Protein AF-A0A0M3IZ18-F1 (afdb_monomer)

Nearest PDB structures (foldseek):
  6jho-assembly1_B  TM=1.917E-01  e=8.237E+00  Helicobacter pylori 26695

Foldseek 3Di:
DPPPDPDDDPVRVLVVLQVVLLVLLQVVLVCLVLLVDPVVCVVVDFLVRVQQNLLSLLCQVCVVDDADPPRGSCCVLLVDDDDPCVQCVDLSNVQSSLSLLLNLLVLLLVVVDDDDQFDAPDPDCPVDPGPRNVVVVVSVVSSVVSNVCNVSSLVVLVVVLVDPVCFKRWADHSCQSCVVVVVVVVVVVDDPDDDDDPDPSDRDGGRPVPHTDIQGPLLVLLQSLVSVLSNCVSVVVVVSNVVSLVSNQVSVVVHDDLQQHPPDSNNVNSHDDLVVSVVVCVVVVHDRHPPRDPPPPPLVCCLVVPPDQDPVSLVSLLVDLDQPPPPLVPCLVVDDLVSSLSNLLSNVLNCQLVPHDDDPVNLCSQLVDLVSLLSSVVSLVVQLPDPPRDPSSNVSSLVVLVVNLVVDVSNVVSVVVVCVVVVDDSHPDPPPPPPPPPPPPDPDVVVVVCCLVPPDLVVVLLPDLDPVSNVVSCVVCAPVDDDDPQLQADCLQCVPPLVVCPPPSCNRVLSNLRSVLVVQLVVLPDDLVSSLVSLVVSLVVCPPNSPDPSNVLSSVLVSLLSLLSSLLVCVVVCDPCVPVNVVSLVVSVVVLLVLQVCLLVDDPSSLVSVLVSVLSSLLSCLQVLVLVSLCVTDPNNDDLSSLVSPLVSLCVVDDPVSVVVSVPPVVCLAPPLQPDDPPDDDDDDPCVVPSVPSHSDHPVSVVSSVVSRDDPVVVPVPD

Solvent-accessible surface area (backbone atoms only — not comparable to full-atom values): 42159 Å² total; per-residue (Å²): 134,80,84,74,72,76,78,74,53,73,68,56,52,48,51,52,50,34,54,50,42,52,54,50,29,54,52,51,20,54,42,29,68,58,39,68,39,67,68,68,43,57,79,76,43,55,69,57,59,49,50,53,50,50,34,50,53,42,41,70,54,40,68,90,52,86,70,53,100,85,52,59,49,60,66,67,67,61,56,91,65,99,56,63,71,77,70,46,68,42,55,60,36,40,40,47,47,50,54,52,29,54,49,34,40,51,53,39,54,57,64,70,51,86,75,84,78,77,70,77,89,53,100,50,59,92,85,41,91,44,69,66,52,52,52,50,50,51,37,51,52,51,51,56,60,44,41,74,43,31,64,58,27,49,57,50,52,58,52,56,72,69,41,81,86,63,55,64,45,45,40,73,35,32,60,20,36,40,54,66,62,50,53,58,57,58,55,76,73,49,78,96,82,80,73,84,79,78,65,92,81,64,65,73,65,70,43,84,86,47,77,54,49,67,35,50,53,55,44,54,48,42,51,50,38,50,53,52,23,54,41,28,46,75,70,69,37,51,70,62,18,50,56,33,47,54,51,38,53,69,48,54,86,67,41,60,92,54,64,45,32,86,86,44,58,62,14,47,53,50,51,64,65,57,65,58,58,43,49,53,21,58,76,70,77,44,83,62,51,92,90,54,78,77,85,54,60,69,67,50,46,55,68,77,65,53,92,69,91,49,76,64,54,52,50,53,54,69,73,48,88,76,82,66,87,84,43,70,84,75,49,43,84,79,43,54,76,68,56,35,49,53,48,50,48,54,48,50,50,53,42,29,47,74,72,52,80,84,50,75,68,59,46,51,63,44,64,64,44,70,68,48,34,47,53,43,53,52,53,48,50,52,51,56,70,36,87,84,53,49,70,70,30,38,51,42,42,44,53,49,55,46,54,44,34,73,75,31,71,68,45,33,53,49,48,52,51,49,29,66,75,68,74,45,85,75,59,95,60,84,71,74,71,79,71,68,70,77,72,75,72,75,76,51,73,64,56,54,50,48,46,57,72,71,47,59,61,69,58,31,48,70,72,55,82,50,66,84,57,39,54,59,39,48,63,73,52,45,95,76,68,72,80,58,85,85,48,50,45,42,67,73,51,36,69,61,50,50,68,77,38,62,90,45,95,54,39,64,59,51,46,45,52,40,4,50,56,34,47,51,56,68,68,57,79,63,57,72,61,59,53,51,54,51,47,53,52,51,36,58,74,47,48,77,61,36,69,35,66,71,52,48,50,34,55,54,50,51,52,51,47,44,53,42,56,40,48,62,68,43,59,89,64,66,57,99,53,59,66,63,55,50,52,53,48,54,55,50,46,55,53,51,52,50,52,52,58,50,51,70,77,51,56,70,76,59,44,55,53,54,56,75,41,37,62,53,54,44,32,49,39,60,55,70,66,42,35,73,57,53,65,69,51,49,85,78,70,76,46,52,57,52,57,51,45,33,53,53,25,45,54,72,71,63,46,71,69,53,37,52,54,36,58,68,53,54,47,43,50,51,59,48,65,38,65,58,73,91,85,72,87,77,87,88,72,98,48,85,69,65,72,61,74,78,50,66,49,53,55,70,58,52,52,54,52,56,72,57,48,76,51,67,76,74,76,58,82,77,126

InterPro domains:
  IPR038751 INTS8 [PTHR13350] (19-291)
  IPR057980 Integrator complex subunit 8, TPR repeats [PF25756] (453-714)
  IPR060086 Integrator complex subunit 8, N-terminal TPR repeats [PF26725] (18-283)

Sequence (719 aa):
MLNESPPPDEGDLVYRRCKSAKLWMCALASFASIDWNLEHLKESCNALQLKALFNRLIHFCFPERNLGINDDAGVVVFDRFQEIASRLNKPERLFAAWFYAMWILKMDVDGQFPEVVAKPSVSNPAATYDARLQSAEQIRNCVIEHRQKSKDAVDLLEQLLALDSIREFNVPQMDAFLGDIFKEFEEETQDLASVSAIDPNVIPKPNFETPLVVLNKVDWRILTNHTLLCYHFAYNNLSKAENLLVQIVADWPRRSEGFGTQNSMADRMTYINPQEIGGYCIAFEMTPPEGIQLTAANREQEIFMASEYDDEWIKKLGESDCTMLAFDSLFAPKMSPKLSLDFLIETKREEMAYGSLIMPEERRVICANETSVRKFIEILLRRMSNIRTRESERMQLGVFIQLFAFLDPLFAMELAKIEKATGRALTFLSAESVQFPPVDPLPDQSVFKDILSGGPAYWRLLLSYDVNEIKPLFAQLGAKFKLPYWYQPSKMIGEVLLPAIAGQQCYEYIAMLLGKLEALAKIGFVDATQWTEFGNDCVKELGAIGRNQDVQMRFTYDAVRVKLDKWIRNFPSAPSEAGAFLNATKNLQNIVQGLVQTSATMPSSSLETVISMLLQIVAFLINTAEWDFILKSSPKLKSPFLDIAKVLAAYMTGDPVMRKKVADEAWWKIMHVTFEDPSGKRRNDGSSVRDRTNLLISRPQFLQLLRVIKVSLIFIVKN

Radius of gyration: 42.18 Å; Cα contacts (8 Å, |Δi|>4): 606; chains: 1; bounding box: 107×70×113 Å

Secondary structure (DSSP, 8-state):
----PPPPPHHHHHHHHHHHHHHHHHHHHHHHHTTT-HHHHHHH--HHHHHHHHHHHHHHH-TTS---TT--HHHHHT---S-HHHHS-SHHHHHHHHHHHHHHHHHHHHTTSPP-PPPPSSS-TTTS--HHHHHHHHHHHHHHHHHTTHHHHHHHHHHHHH-TT--EEEEE-THHHHHHHHHHHHHTTS-TTS-----TT------TTSPEEEEEHHHHHHHHHHHHHHHHHHTT-HHHHHHHHHHHHHHGGGSPTTTTSSSSHHHHHT---HHHHHHHHHHTTPPPPTT----SHHHHHHHHT-SS--HHHHHHHHHS----TT-HHHHGGGS-HHHHHHHHHHHHHHHHHTTPPPPHHHHHHHTTSHHHHHHHHHHHHHHHH-TTS-HHHHHHHHHHHHHHHHH-HHHHHHHHHHHHHH-----SS------PPPP-----HHHHHHHHHHS-HHHHHHH---HHHHHHHHHHHGGG----TT-PPPHHHHHHHHHHTTTSTTHHHHHHHHHHHHHHHHH--S-HHHHHHHHHHHHHHTTTGGG-HHHHHHHHHHHHHHHHHHHHHHGGG--S-HHHHHHHHHHHHHHHHHHHHHGGG--HHHHHHHHHTHHHHHHHHHHTT-HHHHHT--TT---HHHHHHHHHHHHHT--HHHHHHIIIIIHHHHHHHHH----SS---SS-TTTGGGG-SS-HHHHHHHHHH---HHHHT---

Mean predicted aligned error: 21.43 Å

pLDDT: mean 74.77, std 14.23, range [26.47, 95.25]

Structure (mmCIF, N/CA/C/O backbone):
data_AF-A0A0M3IZ18-F1
#
_entry.id   AF-A0A0M3IZ18-F1
#
loop_
_atom_site.group_PDB
_atom_site.id
_atom_site.type_symbol
_atom_site.label_atom_id
_atom_site.label_alt_id
_atom_site.label_comp_id
_atom_site.label_asym_id
_atom_site.label_entity_id
_atom_site.label_seq_id
_atom_site.pdbx_PDB_ins_code
_atom_site.Cartn_x
_atom_site.Cartn_y
_atom_site.Cartn_z
_atom_site.occupancy
_atom_site.B_iso_or_equiv
_atom_site.auth_seq_id
_atom_site.auth_comp_id
_atom_site.auth_asym_id
_atom_site.auth_atom_id
_atom_site.pdbx_PDB_model_num
ATOM 1 N N . MET A 1 1 ? 51.169 32.882 -8.022 1.00 36.66 1 MET A N 1
ATOM 2 C CA . MET A 1 1 ? 51.933 31.869 -8.774 1.00 36.66 1 MET A CA 1
ATOM 3 C C . MET A 1 1 ? 51.210 30.555 -8.575 1.00 36.66 1 MET A C 1
ATOM 5 O O . MET A 1 1 ? 51.313 29.968 -7.508 1.00 36.66 1 MET A O 1
ATOM 9 N N . LEU A 1 2 ? 50.336 30.209 -9.519 1.00 34.47 2 LEU A N 1
ATOM 10 C CA . LEU A 1 2 ? 49.668 28.911 -9.539 1.00 34.47 2 LEU A CA 1
ATOM 11 C C . LEU A 1 2 ? 50.732 27.888 -9.936 1.00 34.47 2 LEU A C 1
ATOM 13 O O . LEU A 1 2 ? 51.390 28.075 -10.955 1.00 34.47 2 LEU A O 1
ATOM 17 N N . ASN A 1 3 ? 50.939 26.876 -9.096 1.00 35.28 3 ASN A N 1
ATOM 18 C CA . ASN A 1 3 ? 51.772 25.726 -9.424 1.00 35.28 3 ASN A CA 1
ATOM 19 C C . ASN A 1 3 ? 51.133 25.007 -10.615 1.00 35.28 3 ASN A C 1
ATOM 21 O O . ASN A 1 3 ? 50.232 24.186 -10.441 1.00 35.28 3 ASN A O 1
ATOM 25 N N . GLU A 1 4 ? 51.588 25.332 -11.821 1.00 41.34 4 GLU A N 1
ATOM 26 C CA . GLU A 1 4 ? 51.457 24.432 -12.956 1.00 41.34 4 GLU A CA 1
ATOM 27 C C . GLU A 1 4 ? 52.222 23.164 -12.585 1.00 41.34 4 GLU A C 1
ATOM 29 O O . GLU A 1 4 ? 53.430 23.179 -12.349 1.00 41.34 4 GLU A O 1
ATOM 34 N N . SER A 1 5 ? 51.479 22.069 -12.428 1.00 40.91 5 SER A N 1
ATOM 35 C CA . SER A 1 5 ? 52.089 20.747 -12.333 1.00 40.91 5 SER A CA 1
ATOM 36 C C . SER A 1 5 ? 52.934 20.546 -13.593 1.00 40.91 5 SER A C 1
ATOM 38 O O . SER A 1 5 ? 52.456 20.911 -14.672 1.00 40.91 5 SER A O 1
ATOM 40 N N . PRO A 1 6 ? 54.165 20.012 -13.493 1.00 48.16 6 PRO A N 1
ATOM 41 C CA . PRO A 1 6 ? 54.972 19.762 -14.678 1.00 48.16 6 PRO A CA 1
ATOM 42 C C . PRO A 1 6 ? 54.162 18.890 -15.650 1.00 48.16 6 PRO A C 1
ATOM 44 O O . PRO A 1 6 ? 53.423 18.009 -15.188 1.00 48.16 6 PRO A O 1
ATOM 47 N N . PRO A 1 7 ? 54.230 19.149 -16.970 1.00 51.44 7 PRO A N 1
ATOM 48 C CA . PRO A 1 7 ? 53.547 18.307 -17.938 1.00 51.44 7 PRO A CA 1
ATOM 49 C C . PRO A 1 7 ? 53.993 16.858 -17.699 1.00 51.44 7 PRO A C 1
ATOM 51 O O . PRO A 1 7 ? 55.182 16.626 -17.475 1.00 51.44 7 PRO A O 1
ATOM 54 N N . PRO A 1 8 ? 53.054 15.900 -17.648 1.00 53.03 8 PRO A N 1
ATOM 55 C CA . PRO A 1 8 ? 53.390 14.518 -17.345 1.00 53.03 8 PRO A CA 1
ATOM 56 C C . PRO A 1 8 ? 54.412 14.003 -18.362 1.00 53.03 8 PRO A C 1
ATOM 58 O O . PRO A 1 8 ? 54.249 14.246 -19.560 1.00 53.03 8 PRO A O 1
ATOM 61 N N . ASP A 1 9 ? 55.444 13.309 -17.869 1.00 62.22 9 ASP A N 1
ATOM 62 C CA . ASP A 1 9 ? 56.446 12.645 -18.704 1.00 62.22 9 ASP A CA 1
ATOM 63 C C . ASP A 1 9 ? 55.741 11.811 -19.783 1.00 62.22 9 ASP A C 1
ATOM 65 O O . ASP A 1 9 ? 54.711 11.174 -19.535 1.00 62.22 9 ASP A O 1
ATOM 69 N N . GLU A 1 10 ? 56.276 11.815 -21.002 1.00 60.09 10 GLU A N 1
ATOM 70 C CA . GLU A 1 10 ? 55.630 11.178 -22.155 1.00 60.09 10 GLU A CA 1
ATOM 71 C C . GLU A 1 10 ? 55.385 9.675 -21.909 1.00 60.09 10 GLU A C 1
ATOM 73 O O . GLU A 1 10 ? 54.326 9.148 -22.254 1.00 60.09 10 GLU A O 1
ATOM 78 N N . GLY A 1 11 ? 56.293 9.013 -21.178 1.00 59.84 11 GLY A N 1
ATOM 79 C CA . GLY A 1 11 ? 56.129 7.629 -20.715 1.00 59.84 11 GLY A CA 1
ATOM 80 C C . GLY A 1 11 ? 55.003 7.436 -19.688 1.00 59.84 11 GLY A C 1
ATOM 81 O O . GLY A 1 11 ? 54.274 6.447 -19.747 1.00 59.84 11 GLY A O 1
ATOM 82 N N . ASP A 1 12 ? 54.780 8.409 -18.803 1.00 65.75 12 ASP A N 1
ATOM 83 C CA . ASP A 1 12 ? 53.698 8.402 -17.809 1.00 65.75 12 ASP A CA 1
ATOM 84 C C . ASP A 1 12 ? 52.321 8.552 -18.478 1.00 65.75 12 ASP A C 1
ATOM 86 O O . ASP A 1 12 ? 51.332 7.923 -18.079 1.00 65.75 12 ASP A O 1
ATOM 90 N N . LEU A 1 13 ? 52.248 9.367 -19.535 1.00 67.31 13 LEU A N 1
ATOM 91 C CA . LEU A 1 13 ? 51.057 9.506 -20.373 1.00 67.31 13 LEU A CA 1
ATOM 92 C C . LEU A 1 13 ? 50.743 8.218 -21.137 1.00 67.31 13 LEU A C 1
ATOM 94 O O . LEU A 1 13 ? 49.580 7.802 -21.163 1.00 67.31 13 LEU A O 1
ATOM 98 N N . VAL A 1 14 ? 51.751 7.587 -21.743 1.00 67.50 14 VAL A N 1
ATOM 99 C CA . VAL A 1 14 ? 51.588 6.317 -22.467 1.00 67.50 14 VAL A CA 1
ATOM 100 C C . VAL A 1 14 ? 51.139 5.214 -21.509 1.00 67.50 14 VAL A C 1
ATOM 102 O O . VAL A 1 14 ? 50.131 4.557 -21.774 1.00 67.50 14 VAL A O 1
ATOM 105 N N . TYR A 1 15 ? 51.762 5.099 -20.334 1.00 69.75 15 TYR A N 1
ATOM 106 C CA . TYR A 1 15 ? 51.366 4.135 -19.305 1.00 69.75 15 TYR A CA 1
ATOM 107 C C . TYR A 1 15 ? 49.909 4.318 -18.849 1.00 69.75 15 TYR A C 1
ATOM 109 O O . TYR A 1 15 ? 49.134 3.357 -18.795 1.00 69.75 15 TYR A O 1
ATOM 117 N N . ARG A 1 16 ? 49.480 5.560 -18.575 1.00 69.19 16 ARG A N 1
ATOM 118 C CA . ARG A 1 16 ? 48.083 5.854 -18.199 1.00 69.19 16 ARG A CA 1
ATOM 119 C C . ARG A 1 16 ? 47.099 5.517 -19.319 1.00 69.19 16 ARG A C 1
ATOM 121 O O . ARG A 1 16 ? 46.017 5.001 -19.032 1.00 69.19 16 ARG A O 1
ATOM 128 N N . ARG A 1 17 ? 47.461 5.773 -20.581 1.00 70.62 17 ARG A N 1
ATOM 129 C CA . ARG A 1 17 ? 46.641 5.427 -21.755 1.00 70.62 17 ARG A CA 1
ATOM 130 C C . ARG A 1 17 ? 46.518 3.916 -21.930 1.00 70.62 17 ARG A C 1
ATOM 132 O O . ARG A 1 17 ? 45.397 3.439 -22.102 1.00 70.62 17 ARG A O 1
ATOM 139 N N . CYS A 1 18 ? 47.613 3.168 -21.801 1.00 71.44 18 CYS A N 1
ATOM 140 C CA . CYS A 1 18 ? 47.601 1.705 -21.848 1.00 71.44 18 CYS A CA 1
ATOM 141 C C . CYS A 1 18 ? 46.751 1.117 -20.715 1.00 71.44 18 CYS A C 1
ATOM 143 O O . CYS A 1 18 ? 45.852 0.318 -20.971 1.00 71.44 18 CYS A O 1
ATOM 145 N N . LYS A 1 19 ? 46.939 1.578 -19.471 1.00 76.38 19 LYS A N 1
ATOM 146 C CA . LYS A 1 19 ? 46.135 1.131 -18.323 1.00 76.38 19 LYS A CA 1
ATOM 147 C C . LYS A 1 19 ? 44.645 1.436 -18.501 1.00 76.38 19 LYS A C 1
ATOM 149 O O . LYS A 1 19 ? 43.804 0.585 -18.224 1.00 76.38 19 LYS A O 1
ATOM 154 N N . SER A 1 20 ? 44.308 2.634 -18.980 1.00 78.38 20 SER A N 1
ATOM 155 C CA . SER A 1 20 ? 42.920 3.005 -19.270 1.00 78.38 20 SER A CA 1
ATOM 156 C C . SER A 1 20 ? 42.319 2.134 -20.375 1.00 78.38 20 SER A C 1
ATOM 158 O O . SER A 1 20 ? 41.190 1.671 -20.227 1.00 78.38 20 SER A O 1
ATOM 160 N N . ALA A 1 21 ? 43.063 1.862 -21.451 1.00 75.31 21 ALA A N 1
ATOM 161 C CA . ALA A 1 21 ? 42.613 0.983 -22.526 1.00 75.31 21 ALA A CA 1
ATOM 162 C C . ALA A 1 21 ? 42.334 -0.443 -22.022 1.00 75.31 21 ALA A C 1
ATOM 164 O O . ALA A 1 21 ? 41.269 -0.972 -22.325 1.00 75.31 21 ALA A O 1
ATOM 165 N N . LYS A 1 22 ? 43.210 -1.010 -21.177 1.00 79.94 22 LYS A N 1
ATOM 166 C CA . LYS A 1 22 ? 43.004 -2.325 -20.536 1.00 79.94 22 LYS A CA 1
ATOM 167 C C . LYS A 1 22 ? 41.720 -2.369 -19.706 1.00 79.94 22 LYS A C 1
ATOM 169 O O . LYS A 1 22 ? 40.911 -3.270 -19.884 1.00 79.94 22 LYS A O 1
ATOM 174 N N . LEU A 1 23 ? 41.475 -1.358 -18.867 1.00 82.50 23 LEU A N 1
ATOM 175 C CA . LEU A 1 23 ? 40.243 -1.277 -18.069 1.00 82.50 23 LEU A CA 1
ATOM 176 C C . LEU A 1 23 ? 38.982 -1.198 -18.939 1.00 82.50 23 LEU A C 1
ATOM 178 O O . LEU A 1 23 ? 37.984 -1.851 -18.640 1.00 82.50 23 LEU A O 1
ATOM 182 N N . TRP A 1 24 ? 39.030 -0.429 -20.028 1.00 84.94 24 TRP A N 1
ATOM 183 C CA . TRP A 1 24 ? 37.914 -0.334 -20.967 1.00 84.94 24 TRP A CA 1
ATOM 184 C C . TRP A 1 24 ? 37.661 -1.637 -21.725 1.00 84.94 24 TRP A C 1
ATOM 186 O O . TRP A 1 24 ? 36.504 -1.998 -21.921 1.00 84.94 24 TRP A O 1
ATOM 196 N N . MET A 1 25 ? 38.710 -2.361 -22.116 1.00 83.81 25 MET A N 1
ATOM 197 C CA . MET A 1 25 ? 38.564 -3.690 -22.710 1.00 83.81 25 MET A CA 1
ATOM 198 C C . MET A 1 25 ? 37.968 -4.686 -21.713 1.00 83.81 25 MET A C 1
ATOM 200 O O . MET A 1 25 ? 37.053 -5.406 -22.087 1.00 83.81 25 MET A O 1
ATOM 204 N N . CYS A 1 26 ? 38.379 -4.674 -20.439 1.00 84.31 26 CYS A N 1
ATOM 205 C CA . CYS A 1 26 ? 37.748 -5.505 -19.406 1.00 84.31 26 CYS A CA 1
ATOM 206 C C . CYS A 1 26 ? 36.261 -5.162 -19.209 1.00 84.31 26 CYS A C 1
ATOM 208 O O . CYS A 1 26 ? 35.438 -6.060 -19.029 1.00 84.31 26 CYS A O 1
ATOM 210 N N . ALA A 1 27 ? 35.896 -3.877 -19.263 1.00 85.69 27 ALA A N 1
ATOM 211 C CA . ALA A 1 27 ? 34.501 -3.447 -19.171 1.00 85.69 27 ALA A CA 1
ATOM 212 C C . ALA A 1 27 ? 33.670 -3.927 -20.376 1.00 85.69 27 ALA A C 1
ATOM 214 O O . ALA A 1 27 ? 32.571 -4.446 -20.196 1.00 85.69 27 ALA A O 1
ATOM 215 N N . LEU A 1 28 ? 34.208 -3.814 -21.596 1.00 87.56 28 LEU A N 1
ATOM 216 C CA . LEU A 1 28 ? 33.559 -4.315 -22.814 1.00 87.56 28 LEU A CA 1
ATOM 217 C C . LEU A 1 28 ? 33.493 -5.847 -22.851 1.00 87.56 28 LEU A C 1
ATOM 219 O O . LEU A 1 28 ? 32.473 -6.391 -23.254 1.00 87.56 28 LEU A O 1
ATOM 223 N N . ALA A 1 29 ? 34.521 -6.541 -22.362 1.00 87.06 29 ALA A N 1
ATOM 224 C CA . ALA A 1 29 ? 34.523 -7.991 -22.192 1.00 87.06 29 ALA A CA 1
ATOM 225 C C . ALA A 1 29 ? 33.433 -8.442 -21.209 1.00 87.06 29 ALA A C 1
ATOM 227 O O . ALA A 1 29 ? 32.691 -9.378 -21.489 1.00 87.06 29 ALA A O 1
ATOM 228 N N . SER A 1 30 ? 33.289 -7.728 -20.087 1.00 86.19 30 SER A N 1
ATOM 229 C CA . SER A 1 30 ? 32.225 -7.982 -19.109 1.00 86.19 30 SER A CA 1
ATOM 230 C C . SER A 1 30 ? 30.847 -7.775 -19.736 1.00 86.19 30 SER A C 1
ATOM 232 O O . SER A 1 30 ? 29.940 -8.573 -19.517 1.00 86.19 30 SER A O 1
ATOM 234 N N . PHE A 1 31 ? 30.691 -6.752 -20.577 1.00 86.12 31 PHE A N 1
ATOM 235 C CA . PHE A 1 31 ? 29.442 -6.532 -21.297 1.00 86.12 31 PHE A CA 1
ATOM 236 C C . PHE A 1 31 ? 29.164 -7.617 -22.352 1.00 86.12 31 PHE A C 1
ATOM 238 O O . PHE A 1 31 ? 28.049 -8.125 -22.449 1.00 86.12 31 PHE A O 1
ATOM 245 N N . ALA A 1 32 ? 30.184 -8.047 -23.091 1.00 86.62 32 ALA A N 1
ATOM 246 C CA . ALA A 1 32 ? 30.062 -9.165 -24.017 1.00 86.62 32 ALA A CA 1
ATOM 247 C C . ALA A 1 32 ? 29.717 -10.482 -23.290 1.00 86.62 32 ALA A C 1
ATOM 249 O O . ALA A 1 32 ? 28.988 -11.301 -23.840 1.00 86.62 32 ALA A O 1
ATOM 250 N N . SER A 1 33 ? 30.178 -10.670 -22.044 1.00 83.56 33 SER A N 1
ATOM 251 C CA . SER A 1 33 ? 29.871 -11.855 -21.222 1.00 83.56 33 SER A CA 1
ATOM 252 C C . SER A 1 33 ? 28.413 -11.937 -20.753 1.00 83.56 33 SER A C 1
ATOM 254 O O . SER A 1 33 ? 27.937 -13.025 -20.442 1.00 83.56 33 SER A O 1
ATOM 256 N N . ILE A 1 34 ? 27.699 -10.805 -20.741 1.00 83.88 34 ILE A N 1
ATOM 257 C CA . ILE A 1 34 ? 26.243 -10.735 -20.520 1.00 83.88 34 ILE A CA 1
ATOM 258 C C . ILE A 1 34 ? 25.471 -10.600 -21.845 1.00 83.88 34 ILE A C 1
ATOM 260 O O . ILE A 1 34 ? 24.362 -10.065 -21.886 1.00 83.88 34 ILE A O 1
ATOM 264 N N . ASP A 1 35 ? 26.085 -11.052 -22.942 1.00 84.88 35 ASP A N 1
ATOM 265 C CA . ASP A 1 35 ? 25.476 -11.198 -24.266 1.00 84.88 35 ASP A CA 1
ATOM 266 C C . ASP A 1 35 ? 24.944 -9.896 -24.885 1.00 84.88 35 ASP A C 1
ATOM 268 O O . ASP A 1 35 ? 23.978 -9.912 -25.646 1.00 84.88 35 ASP A O 1
ATOM 272 N N . TRP A 1 36 ? 25.551 -8.751 -24.554 1.00 85.50 36 TRP A N 1
ATOM 273 C CA . TRP A 1 36 ? 25.113 -7.433 -25.034 1.00 85.50 36 TRP A CA 1
ATOM 274 C C . TRP A 1 36 ? 23.653 -7.084 -24.681 1.00 85.50 36 TRP A C 1
ATOM 276 O O . TRP A 1 36 ? 23.017 -6.265 -25.348 1.00 85.50 36 TRP A O 1
ATOM 286 N N . ASN A 1 37 ? 23.102 -7.675 -23.616 1.00 82.81 37 ASN A N 1
ATOM 287 C CA . ASN A 1 37 ? 21.722 -7.432 -23.207 1.00 82.81 37 ASN A CA 1
ATOM 288 C C . ASN A 1 37 ? 21.546 -6.016 -22.615 1.00 82.81 37 ASN A C 1
ATOM 290 O O . ASN A 1 37 ? 21.996 -5.719 -21.505 1.00 82.81 37 ASN A O 1
ATOM 294 N N . LEU A 1 38 ? 20.854 -5.141 -23.354 1.00 81.88 38 LEU A N 1
ATOM 295 C CA . LEU A 1 38 ? 20.611 -3.750 -22.949 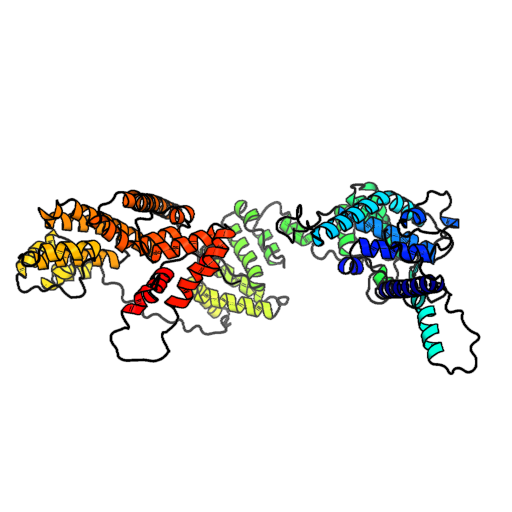1.00 81.88 38 LEU A CA 1
ATOM 296 C C . LEU A 1 38 ? 19.710 -3.611 -21.710 1.00 81.88 38 LEU A C 1
ATOM 298 O O . LEU A 1 38 ? 19.867 -2.633 -20.983 1.00 81.88 38 LEU A O 1
ATOM 302 N N . GLU A 1 39 ? 18.794 -4.553 -21.450 1.00 77.88 39 GLU A N 1
ATOM 303 C CA . GLU A 1 39 ? 17.937 -4.499 -20.250 1.00 77.88 39 GLU A CA 1
ATOM 304 C C . GLU A 1 39 ? 18.741 -4.775 -18.982 1.00 77.88 39 GLU A C 1
ATOM 306 O O . GLU A 1 39 ? 18.689 -4.000 -18.031 1.00 77.88 39 GLU A O 1
ATOM 311 N N . HIS A 1 40 ? 19.568 -5.823 -18.997 1.00 76.38 40 HIS A N 1
ATOM 312 C CA . HIS A 1 40 ? 20.423 -6.162 -17.852 1.00 76.38 40 HIS A CA 1
ATOM 313 C C . HIS A 1 40 ? 21.405 -5.031 -17.521 1.00 76.38 40 HIS A C 1
ATOM 315 O O . HIS A 1 40 ? 21.691 -4.746 -16.355 1.00 76.38 40 HIS A O 1
ATOM 321 N N . LEU A 1 41 ? 21.907 -4.340 -18.548 1.00 74.25 41 LEU A N 1
ATOM 322 C CA . LEU A 1 41 ? 22.760 -3.177 -18.348 1.00 74.25 41 LEU A CA 1
ATOM 323 C C . LEU A 1 41 ? 22.029 -1.982 -17.745 1.00 74.25 41 LEU A C 1
ATOM 325 O O . LEU A 1 41 ? 22.626 -1.271 -16.942 1.00 74.25 41 LEU A O 1
ATOM 329 N N . LYS A 1 42 ? 20.767 -1.751 -18.105 1.00 73.75 42 LYS A N 1
ATOM 330 C CA . LYS A 1 42 ? 19.966 -0.653 -17.552 1.00 73.75 42 LYS A CA 1
ATOM 331 C C . LYS A 1 42 ? 19.727 -0.822 -16.049 1.00 73.75 42 LYS A C 1
ATOM 333 O O . LYS A 1 42 ? 19.689 0.170 -15.327 1.00 73.75 42 LYS A O 1
ATOM 338 N N . GLU A 1 43 ? 19.621 -2.059 -15.568 1.00 78.00 43 GLU A N 1
ATOM 339 C CA . GLU A 1 43 ? 19.512 -2.353 -14.132 1.00 78.00 43 GLU A CA 1
ATOM 340 C C . GLU A 1 43 ? 20.815 -2.066 -13.368 1.00 78.00 43 GLU A C 1
ATOM 342 O O . GLU A 1 43 ? 20.782 -1.689 -12.196 1.00 78.00 43 GLU A O 1
ATOM 347 N N . SER A 1 44 ? 21.965 -2.215 -14.033 1.00 76.69 44 SER A N 1
ATOM 348 C CA . SER A 1 44 ? 23.287 -2.179 -13.390 1.00 76.69 44 SER A CA 1
ATOM 349 C C . SER A 1 44 ? 24.078 -0.884 -13.626 1.00 76.69 44 SER A C 1
ATOM 351 O O . SER A 1 44 ? 24.995 -0.578 -12.864 1.00 76.69 44 SER A O 1
ATOM 353 N N . CYS A 1 45 ? 23.768 -0.125 -14.680 1.00 81.44 45 CYS A N 1
ATOM 354 C CA . CYS A 1 45 ? 24.507 1.060 -15.124 1.00 81.44 45 CYS A CA 1
ATOM 355 C C . CYS A 1 45 ? 23.568 2.242 -15.398 1.00 81.44 45 CYS A C 1
ATOM 357 O O . CYS A 1 45 ? 22.497 2.092 -15.980 1.00 81.44 45 CYS A O 1
ATOM 359 N N . ASN A 1 46 ? 24.005 3.454 -15.045 1.00 85.44 46 ASN A N 1
ATOM 360 C CA . ASN A 1 46 ? 23.281 4.678 -15.392 1.00 85.44 46 ASN A CA 1
ATOM 361 C C . ASN A 1 46 ? 23.599 5.158 -16.825 1.00 85.44 46 ASN A C 1
ATOM 363 O O . ASN A 1 46 ? 24.582 4.744 -17.443 1.00 85.44 46 ASN A O 1
ATOM 367 N N . ALA A 1 47 ? 22.794 6.089 -17.347 1.00 83.50 47 ALA A N 1
ATOM 368 C CA . ALA A 1 47 ? 22.933 6.594 -18.718 1.00 83.50 47 ALA A CA 1
ATOM 369 C C . ALA A 1 47 ? 24.314 7.211 -19.025 1.00 83.50 47 ALA A C 1
ATOM 371 O O . ALA A 1 47 ? 24.785 7.121 -20.156 1.00 83.50 47 ALA A O 1
ATOM 372 N N . LEU A 1 48 ? 24.994 7.810 -18.037 1.00 84.44 48 LEU A N 1
ATOM 373 C CA . LEU A 1 48 ? 26.340 8.374 -18.219 1.00 84.44 48 LEU A CA 1
ATOM 374 C C . LEU A 1 48 ? 27.392 7.275 -18.409 1.00 84.44 48 LEU A C 1
ATOM 376 O O . LEU A 1 48 ? 28.265 7.394 -19.267 1.00 84.44 48 LEU A O 1
ATOM 380 N N . GLN A 1 49 ? 27.298 6.198 -17.627 1.00 86.00 49 GLN A N 1
ATOM 381 C CA . GLN A 1 49 ? 28.184 5.038 -17.744 1.00 86.00 49 GLN A CA 1
ATOM 382 C C . GLN A 1 49 ? 27.983 4.330 -19.086 1.00 86.00 49 GLN A C 1
ATOM 384 O O . GLN A 1 49 ? 28.964 4.003 -19.754 1.00 86.00 49 GLN A O 1
ATOM 389 N N . LEU A 1 50 ? 26.727 4.172 -19.516 1.00 86.12 50 LEU A N 1
ATOM 390 C CA . LEU A 1 50 ? 26.397 3.613 -20.827 1.00 86.12 50 LEU A CA 1
ATOM 391 C C . LEU A 1 50 ? 26.928 4.493 -21.961 1.00 86.12 50 LEU A C 1
ATOM 393 O O . LEU A 1 50 ? 27.618 3.977 -22.838 1.00 86.12 50 LEU A O 1
ATOM 397 N N . LYS A 1 51 ? 26.719 5.819 -21.904 1.00 86.50 51 LYS A N 1
ATOM 398 C CA . LYS A 1 51 ? 27.299 6.772 -22.870 1.00 86.50 51 LYS A CA 1
ATOM 399 C C . LYS A 1 51 ? 28.811 6.582 -22.989 1.00 86.50 51 LYS A C 1
ATOM 401 O O . LYS A 1 51 ? 29.334 6.461 -24.094 1.00 86.50 51 LYS A O 1
ATOM 406 N N . ALA A 1 52 ? 29.519 6.537 -21.860 1.00 85.06 52 ALA A N 1
ATOM 407 C CA . ALA A 1 52 ? 30.971 6.382 -21.850 1.00 85.06 52 ALA A CA 1
ATOM 408 C C . ALA A 1 52 ? 31.416 5.047 -22.472 1.00 85.06 52 ALA A C 1
ATOM 410 O O . ALA A 1 52 ? 32.368 5.017 -23.256 1.00 85.06 52 ALA A O 1
ATOM 411 N N . LEU A 1 53 ? 30.699 3.961 -22.173 1.00 86.81 53 LEU A N 1
ATOM 412 C CA . LEU A 1 53 ? 30.964 2.639 -22.730 1.00 86.81 53 LEU A CA 1
ATOM 413 C C . LEU A 1 53 ? 30.736 2.603 -24.252 1.00 86.81 53 LEU A C 1
ATOM 415 O O . LEU A 1 53 ? 31.605 2.127 -24.984 1.00 86.81 53 LEU A O 1
ATOM 419 N N . PHE A 1 54 ? 29.632 3.173 -24.743 1.00 87.50 54 PHE A N 1
ATOM 420 C CA . PHE A 1 54 ? 29.346 3.280 -26.178 1.00 87.50 54 PHE A CA 1
ATOM 421 C C . PHE A 1 54 ? 30.362 4.149 -26.913 1.00 87.50 54 PHE A C 1
ATOM 423 O O . PHE A 1 54 ? 30.863 3.750 -27.966 1.00 87.50 54 PHE A O 1
ATOM 430 N N . ASN A 1 55 ? 30.732 5.296 -26.336 1.00 85.12 55 ASN A N 1
ATOM 431 C CA . ASN A 1 55 ? 31.774 6.152 -26.894 1.00 85.12 55 ASN A CA 1
ATOM 432 C C . ASN A 1 55 ? 33.088 5.393 -27.065 1.00 85.12 55 ASN A C 1
ATOM 434 O O . ASN A 1 55 ? 33.767 5.529 -28.087 1.00 85.12 55 ASN A O 1
ATOM 438 N N . ARG A 1 56 ? 33.433 4.550 -26.089 1.00 85.00 56 ARG A N 1
ATOM 439 C CA . ARG A 1 56 ? 34.655 3.759 -26.150 1.00 85.00 56 ARG A CA 1
ATOM 440 C C . ARG A 1 56 ? 34.576 2.615 -27.158 1.00 85.00 56 ARG A C 1
ATOM 442 O O . ARG A 1 56 ? 35.535 2.420 -27.900 1.00 85.00 56 ARG A O 1
ATOM 449 N N . LEU A 1 57 ? 33.448 1.908 -27.235 1.00 86.75 57 LEU A N 1
ATOM 450 C CA . LEU A 1 57 ? 33.222 0.867 -28.242 1.00 86.75 57 LEU A CA 1
ATOM 451 C C . LEU A 1 57 ? 33.331 1.435 -29.665 1.00 86.75 57 LEU A C 1
ATOM 453 O O . LEU A 1 57 ? 34.036 0.881 -30.508 1.00 86.75 57 LEU A O 1
ATOM 457 N N . ILE A 1 58 ? 32.690 2.579 -29.918 1.00 86.25 58 ILE A N 1
ATOM 458 C CA . ILE A 1 58 ? 32.711 3.245 -31.226 1.00 86.25 58 ILE A CA 1
ATOM 459 C C . ILE A 1 58 ? 34.122 3.729 -31.562 1.00 86.25 58 ILE A C 1
ATOM 461 O O . ILE A 1 58 ? 34.572 3.542 -32.689 1.00 86.25 58 ILE A O 1
ATOM 465 N N . HIS A 1 59 ? 34.865 4.262 -30.592 1.00 81.69 59 HIS A N 1
ATOM 466 C CA . HIS A 1 59 ? 36.265 4.628 -30.802 1.00 81.69 59 HIS A CA 1
ATOM 467 C C . HIS A 1 59 ? 37.131 3.439 -31.254 1.00 81.69 59 HIS A C 1
ATOM 469 O O . HIS A 1 59 ? 37.951 3.592 -32.157 1.00 81.69 59 HIS A O 1
ATOM 475 N N . PHE A 1 60 ? 36.933 2.248 -30.678 1.00 81.69 60 PHE A N 1
ATOM 476 C CA . PHE A 1 60 ? 37.668 1.053 -31.104 1.00 81.69 60 PHE A CA 1
ATOM 477 C C . PHE A 1 60 ? 37.279 0.572 -32.510 1.00 81.69 60 PHE A C 1
ATOM 479 O O . PHE A 1 60 ? 38.144 0.120 -33.255 1.00 81.69 60 PHE A O 1
ATOM 486 N N . CYS A 1 61 ? 36.007 0.701 -32.897 1.00 82.44 61 CYS A N 1
ATOM 487 C CA . CYS A 1 61 ? 35.524 0.264 -34.214 1.00 82.44 61 CYS A CA 1
ATOM 488 C C . CYS A 1 61 ? 35.830 1.282 -35.336 1.00 82.44 61 CYS A C 1
ATOM 490 O O . CYS A 1 61 ? 35.946 0.923 -36.513 1.00 82.44 61 CYS A O 1
ATOM 492 N N . PHE A 1 62 ? 35.997 2.561 -34.981 1.00 79.06 62 PHE A N 1
ATOM 493 C CA . PHE A 1 62 ? 36.285 3.672 -35.894 1.00 79.06 62 PHE A CA 1
ATOM 494 C C . PHE A 1 62 ? 37.585 4.410 -35.506 1.00 79.06 62 PHE A C 1
ATOM 496 O O . PHE A 1 62 ? 37.551 5.609 -35.224 1.00 79.06 62 PHE A O 1
ATOM 503 N N . PRO A 1 63 ? 38.752 3.736 -35.537 1.00 71.06 63 PRO A N 1
ATOM 504 C CA . PRO A 1 63 ? 40.017 4.304 -35.056 1.00 71.06 63 PRO A CA 1
ATOM 505 C C . PRO A 1 63 ? 40.528 5.476 -35.911 1.00 71.06 63 PRO A C 1
ATOM 507 O O . PRO A 1 63 ? 41.353 6.259 -35.459 1.00 71.06 63 PRO A O 1
ATOM 510 N N . GLU A 1 64 ? 40.043 5.604 -37.149 1.00 67.25 64 GLU A N 1
ATOM 511 C CA . GLU A 1 64 ? 40.410 6.670 -38.092 1.00 67.25 64 GLU A CA 1
ATOM 512 C C . GLU A 1 64 ? 39.831 8.042 -37.703 1.00 67.25 64 GLU A C 1
ATOM 514 O O . GLU A 1 64 ? 40.274 9.068 -38.217 1.00 67.25 64 GLU A O 1
ATOM 519 N N . ARG A 1 65 ? 38.842 8.082 -36.798 1.00 64.12 65 ARG A N 1
ATOM 520 C CA . ARG A 1 65 ? 38.250 9.326 -36.298 1.00 64.12 65 ARG A CA 1
ATOM 521 C C . ARG A 1 65 ? 38.677 9.553 -34.850 1.00 64.12 65 ARG A C 1
ATOM 523 O O . ARG A 1 65 ? 38.264 8.834 -33.941 1.00 64.12 65 ARG A O 1
ATOM 530 N N . ASN A 1 66 ? 39.498 10.580 -34.639 1.00 55.81 66 ASN A N 1
ATOM 531 C CA . ASN A 1 66 ? 39.895 11.025 -33.306 1.00 55.81 66 ASN A CA 1
ATOM 532 C C . ASN A 1 66 ? 38.682 11.619 -32.583 1.00 55.81 66 ASN A C 1
ATOM 534 O O . ASN A 1 66 ? 38.358 12.785 -32.773 1.00 55.81 66 ASN A O 1
ATOM 538 N N . LEU A 1 67 ? 38.022 10.806 -31.763 1.00 57.84 67 LEU A N 1
ATOM 539 C CA . LEU A 1 67 ? 37.063 11.279 -30.771 1.00 57.84 67 LEU A CA 1
ATOM 540 C C . LEU A 1 67 ? 37.842 11.951 -29.634 1.00 57.84 67 LEU A C 1
ATOM 542 O O . LEU A 1 67 ? 38.644 11.304 -28.955 1.00 57.84 67 LEU A O 1
ATOM 546 N N . GLY A 1 68 ? 37.629 13.248 -29.431 1.00 52.53 68 GLY A N 1
ATOM 547 C CA . GLY A 1 68 ? 38.038 13.944 -28.220 1.00 52.53 68 GLY A CA 1
ATOM 548 C C . GLY A 1 68 ? 37.359 13.360 -26.976 1.00 52.53 68 GLY A C 1
ATOM 549 O O . GLY A 1 68 ? 36.348 12.667 -27.056 1.00 52.53 68 GLY A O 1
ATOM 550 N N . ILE A 1 69 ? 37.899 13.661 -25.792 1.00 47.97 69 ILE A N 1
ATOM 551 C CA . ILE A 1 69 ? 37.393 13.151 -24.497 1.00 47.97 69 ILE A CA 1
ATOM 552 C C . ILE A 1 69 ? 35.922 13.548 -24.248 1.00 47.97 69 ILE A C 1
ATOM 554 O O . ILE A 1 69 ? 35.210 12.848 -23.532 1.00 47.97 69 ILE A O 1
ATOM 558 N N . ASN A 1 70 ? 35.469 14.640 -24.872 1.00 51.12 70 ASN A N 1
ATOM 559 C CA . ASN A 1 70 ? 34.107 15.163 -24.773 1.00 51.12 70 ASN A CA 1
ATOM 560 C C . ASN A 1 70 ? 33.275 14.940 -26.045 1.00 51.12 70 ASN A C 1
ATOM 562 O O . ASN A 1 70 ? 32.126 15.377 -26.090 1.00 51.12 70 ASN A O 1
ATOM 566 N N . ASP A 1 71 ? 33.839 14.302 -27.073 1.00 59.53 71 ASP A N 1
ATOM 567 C CA . ASP A 1 71 ? 33.135 14.115 -28.335 1.00 59.53 71 ASP A CA 1
ATOM 568 C C . ASP A 1 71 ? 32.139 12.969 -28.209 1.00 59.53 71 ASP A C 1
ATOM 570 O O . ASP A 1 71 ? 32.420 11.894 -27.669 1.00 59.53 71 ASP A O 1
ATOM 574 N N . ASP A 1 72 ? 30.939 13.222 -28.708 1.00 68.12 72 ASP A N 1
ATOM 575 C CA . ASP A 1 72 ? 29.863 12.257 -28.680 1.00 68.12 72 ASP A CA 1
ATOM 576 C C . ASP A 1 72 ? 29.979 11.295 -29.861 1.00 68.12 72 ASP A C 1
ATOM 578 O O . ASP A 1 72 ? 30.153 11.710 -31.011 1.00 68.12 72 ASP A O 1
ATOM 582 N N . ALA A 1 73 ? 29.847 9.999 -29.599 1.00 69.75 73 ALA A N 1
ATOM 583 C CA . ALA A 1 73 ? 29.945 8.995 -30.641 1.00 69.75 73 ALA A CA 1
ATOM 584 C C . ALA A 1 73 ? 28.863 9.107 -31.722 1.00 69.75 73 ALA A C 1
ATOM 586 O O . ALA A 1 73 ? 29.080 8.640 -32.841 1.00 69.75 73 ALA A O 1
ATOM 587 N N . GLY A 1 74 ? 27.758 9.804 -31.445 1.00 66.50 74 GLY A N 1
ATOM 588 C CA . GLY A 1 74 ? 26.774 10.191 -32.451 1.00 66.50 74 GLY A CA 1
ATOM 589 C C . GLY A 1 74 ? 27.365 11.016 -33.598 1.00 66.50 74 GLY A C 1
ATOM 590 O O . GLY A 1 74 ? 26.932 10.844 -34.730 1.00 66.50 74 GLY A O 1
ATOM 591 N N . VAL A 1 75 ? 28.404 11.827 -33.361 1.00 72.44 75 VAL A N 1
ATOM 592 C CA . VAL A 1 75 ? 29.103 12.581 -34.425 1.00 72.44 75 VAL A CA 1
ATOM 593 C C . VAL A 1 75 ? 29.844 11.644 -35.372 1.00 72.44 75 VAL A C 1
ATOM 595 O O . VAL A 1 75 ? 29.974 11.922 -36.558 1.00 72.44 75 VAL A O 1
ATOM 598 N N . VAL A 1 76 ? 30.328 10.509 -34.868 1.00 74.44 76 VAL A N 1
ATOM 599 C CA . VAL A 1 76 ? 30.906 9.476 -35.723 1.00 74.44 76 VAL A CA 1
ATOM 600 C C . VAL A 1 76 ? 29.776 8.728 -36.402 1.00 74.44 76 VAL A C 1
ATOM 602 O O . VAL A 1 76 ? 29.754 8.693 -37.622 1.00 74.44 76 VAL A O 1
ATOM 605 N N . VAL A 1 77 ? 28.825 8.153 -35.663 1.00 75.19 77 VAL A N 1
ATOM 606 C CA . VAL A 1 77 ? 27.790 7.248 -36.195 1.00 75.19 77 VAL A CA 1
ATOM 607 C C . VAL A 1 77 ? 26.848 7.933 -37.194 1.00 75.19 77 VAL A C 1
ATOM 609 O O . VAL A 1 77 ? 26.689 7.407 -38.293 1.00 75.19 77 VAL A O 1
ATOM 612 N N . PHE A 1 78 ? 26.320 9.119 -36.884 1.00 75.56 78 PHE A N 1
ATOM 613 C CA . PHE A 1 78 ? 25.233 9.775 -37.630 1.00 75.56 78 PHE A CA 1
ATOM 614 C C . PHE A 1 78 ? 25.671 10.861 -38.623 1.00 75.56 78 PHE A C 1
ATOM 616 O O . PHE A 1 78 ? 24.827 11.548 -39.197 1.00 75.56 78 PHE A O 1
ATOM 623 N N . ASP A 1 79 ? 26.974 11.034 -38.847 1.00 68.00 79 ASP A N 1
ATOM 624 C CA . ASP A 1 79 ? 27.483 12.013 -39.813 1.00 68.00 79 ASP A CA 1
ATOM 625 C C . ASP A 1 79 ? 26.892 11.766 -41.218 1.00 68.00 79 ASP A C 1
ATOM 627 O O . ASP A 1 79 ? 27.036 10.674 -41.781 1.00 68.00 79 ASP A O 1
ATOM 631 N N . ARG A 1 80 ? 26.192 12.766 -41.772 1.00 55.44 80 ARG A N 1
ATOM 632 C CA . ARG A 1 80 ? 25.356 12.643 -42.981 1.00 55.44 80 ARG A CA 1
ATOM 633 C C . ARG A 1 80 ? 26.207 12.495 -44.248 1.00 55.44 80 ARG A C 1
ATOM 635 O O . ARG A 1 80 ? 26.554 13.493 -44.874 1.00 55.44 80 ARG A O 1
ATOM 642 N N . PHE A 1 81 ? 26.479 11.262 -44.678 1.00 53.12 81 PHE A N 1
ATOM 643 C CA . PHE A 1 81 ? 27.131 10.970 -45.963 1.00 53.12 81 PHE A CA 1
ATOM 644 C C . PHE A 1 81 ? 26.376 9.911 -46.778 1.00 53.12 81 PHE A C 1
ATOM 646 O O . PHE A 1 81 ? 25.756 9.007 -46.230 1.00 53.12 81 PHE A O 1
ATOM 653 N N . GLN A 1 82 ? 26.435 10.048 -48.106 1.00 53.16 82 GLN A N 1
ATOM 654 C CA . GLN A 1 82 ? 25.538 9.409 -49.081 1.00 53.16 82 GLN A CA 1
ATOM 655 C C . GLN A 1 82 ? 25.740 7.894 -49.319 1.00 53.16 82 GLN A C 1
ATOM 657 O O . GLN A 1 82 ? 24.970 7.321 -50.082 1.00 53.16 82 GLN A O 1
ATOM 662 N N . GLU A 1 83 ? 26.687 7.209 -48.662 1.00 62.72 83 GLU A N 1
ATOM 663 C CA . GLU A 1 83 ? 26.849 5.747 -48.797 1.00 62.72 83 GLU A CA 1
ATOM 664 C C . GLU A 1 83 ? 27.201 5.058 -47.466 1.00 62.72 83 GLU A C 1
ATOM 666 O O . GLU A 1 83 ? 28.361 4.943 -47.076 1.00 62.72 83 GLU A O 1
ATOM 671 N N . ILE A 1 84 ? 26.189 4.524 -46.776 1.00 68.81 84 ILE A N 1
ATOM 672 C CA . ILE A 1 84 ? 26.364 3.707 -45.559 1.00 68.81 84 ILE A CA 1
ATOM 673 C C . ILE A 1 84 ? 27.134 2.407 -45.849 1.00 68.81 84 ILE A C 1
ATOM 675 O O . ILE A 1 84 ? 27.941 1.965 -45.028 1.00 68.81 84 ILE A O 1
ATOM 679 N N . ALA A 1 85 ? 26.929 1.817 -47.031 1.00 64.81 85 ALA A N 1
ATOM 680 C CA . ALA A 1 85 ? 27.506 0.530 -47.421 1.00 64.81 85 ALA A CA 1
ATOM 681 C C . ALA A 1 85 ? 29.046 0.535 -47.489 1.00 64.81 85 ALA A C 1
ATOM 683 O O . ALA A 1 85 ? 29.678 -0.461 -47.145 1.00 64.81 85 ALA A O 1
ATOM 684 N N . SER A 1 86 ? 29.666 1.650 -47.892 1.00 67.19 86 SER A N 1
ATOM 685 C CA . SER A 1 86 ? 31.130 1.769 -47.965 1.00 67.19 86 SER A CA 1
ATOM 686 C C . SER A 1 86 ? 31.772 1.981 -46.590 1.00 67.19 86 SER A C 1
ATOM 688 O O . SER A 1 86 ? 32.915 1.584 -46.364 1.00 67.19 86 SER A O 1
ATOM 690 N N . ARG A 1 87 ? 31.029 2.563 -45.642 1.00 70.25 87 ARG A N 1
ATOM 691 C CA . ARG A 1 87 ? 31.508 2.892 -44.296 1.00 70.25 87 ARG A CA 1
ATOM 692 C C . ARG A 1 87 ? 31.332 1.752 -43.293 1.00 70.25 87 ARG A C 1
ATOM 694 O O . ARG A 1 87 ? 32.209 1.532 -42.454 1.00 70.25 87 ARG A O 1
ATOM 701 N N . LEU A 1 88 ? 30.213 1.036 -43.372 1.00 73.56 88 LEU A N 1
ATOM 702 C CA . LEU A 1 88 ? 29.926 -0.160 -42.572 1.00 73.56 88 LEU A CA 1
ATOM 703 C C . LEU A 1 88 ? 30.394 -1.425 -43.304 1.00 73.56 88 LEU A C 1
ATOM 705 O O . LEU A 1 88 ? 29.730 -2.455 -43.301 1.00 73.56 88 LEU A O 1
ATOM 709 N N . ASN A 1 89 ? 31.556 -1.326 -43.948 1.00 73.31 89 ASN A N 1
ATOM 710 C CA . ASN A 1 89 ? 32.186 -2.399 -44.712 1.00 73.31 89 ASN A CA 1
ATOM 711 C C . ASN A 1 89 ? 32.843 -3.473 -43.832 1.00 73.31 89 ASN A C 1
ATOM 713 O O . ASN A 1 89 ? 33.254 -4.513 -44.344 1.00 73.31 89 ASN A O 1
ATOM 717 N N . LYS A 1 90 ? 32.963 -3.214 -42.527 1.00 81.00 90 LYS A N 1
ATOM 718 C CA . LYS A 1 90 ? 33.511 -4.143 -41.542 1.00 81.00 90 LYS A CA 1
ATOM 719 C C . LYS A 1 90 ? 32.444 -4.571 -40.528 1.00 81.00 90 LYS A C 1
ATOM 721 O O . LYS A 1 90 ? 31.642 -3.720 -40.121 1.00 81.00 90 LYS A O 1
ATOM 726 N N . PRO A 1 91 ? 32.446 -5.841 -40.086 1.00 81.81 91 PRO A N 1
ATOM 727 C CA . PRO A 1 91 ? 31.438 -6.374 -39.171 1.00 81.81 91 PRO A CA 1
ATOM 728 C C . PRO A 1 91 ? 31.360 -5.610 -37.845 1.00 81.81 91 PRO A C 1
ATOM 730 O O . PRO A 1 91 ? 30.268 -5.285 -37.388 1.00 81.81 91 PRO A O 1
ATOM 733 N N . GLU A 1 92 ? 32.498 -5.235 -37.263 1.00 83.88 92 GLU A N 1
ATOM 734 C CA . GLU A 1 92 ? 32.564 -4.503 -35.996 1.00 83.88 92 GLU A CA 1
ATOM 735 C C . GLU A 1 92 ? 31.973 -3.089 -36.096 1.00 83.88 92 GLU A C 1
ATOM 737 O O . GLU A 1 92 ? 31.315 -2.609 -35.171 1.00 83.88 92 GLU A O 1
ATOM 742 N N . ARG A 1 93 ? 32.143 -2.427 -37.249 1.00 86.12 93 ARG A N 1
ATOM 743 C CA . ARG A 1 93 ? 31.586 -1.092 -37.515 1.00 86.12 93 ARG A CA 1
ATOM 744 C C . ARG A 1 93 ? 30.076 -1.153 -37.648 1.00 86.12 93 ARG A C 1
ATOM 746 O O . ARG A 1 93 ? 29.380 -0.312 -37.080 1.00 86.12 93 ARG A O 1
ATOM 753 N N . LEU A 1 94 ? 29.595 -2.143 -38.400 1.00 86.19 94 LEU A N 1
ATOM 754 C CA . LEU A 1 94 ? 28.174 -2.410 -38.573 1.00 86.19 94 LEU A CA 1
ATOM 755 C C . LEU A 1 94 ? 27.517 -2.708 -37.219 1.00 86.19 94 LEU A C 1
ATOM 757 O O . LEU A 1 94 ? 26.514 -2.078 -36.882 1.00 86.19 94 LEU A O 1
ATOM 761 N N . PHE A 1 95 ? 28.135 -3.580 -36.418 1.00 87.94 95 PHE A N 1
ATOM 762 C CA . PHE A 1 95 ? 27.657 -3.917 -35.083 1.00 87.94 95 PHE A CA 1
ATOM 763 C C . PHE A 1 95 ? 27.586 -2.707 -34.156 1.00 87.94 95 PHE A C 1
ATOM 765 O O . PHE A 1 95 ? 26.520 -2.419 -33.615 1.00 87.94 95 PHE A O 1
ATOM 772 N N . ALA A 1 96 ? 28.681 -1.958 -34.011 1.00 88.44 96 ALA A N 1
ATOM 773 C CA . ALA A 1 96 ? 28.724 -0.813 -33.108 1.00 88.44 96 ALA A CA 1
ATOM 774 C C . ALA A 1 96 ? 27.714 0.282 -33.493 1.00 88.44 96 ALA A C 1
ATOM 776 O O . ALA A 1 96 ? 27.075 0.861 -32.615 1.00 88.44 96 ALA A O 1
ATOM 777 N N . ALA A 1 97 ? 27.542 0.554 -34.793 1.00 88.62 97 ALA A N 1
ATOM 778 C CA . ALA A 1 97 ? 26.601 1.561 -35.281 1.00 88.62 97 ALA A CA 1
ATOM 779 C C . ALA A 1 97 ? 25.136 1.154 -35.046 1.00 88.62 97 ALA A C 1
ATOM 781 O O . ALA A 1 97 ? 24.352 1.948 -34.526 1.00 88.62 97 ALA A O 1
ATOM 782 N N . TRP A 1 98 ? 24.781 -0.089 -35.380 1.00 90.69 98 TRP A N 1
ATOM 783 C CA . TRP A 1 98 ? 23.447 -0.639 -35.128 1.00 90.69 98 TRP A CA 1
ATOM 784 C C . TRP A 1 98 ? 23.129 -0.681 -33.635 1.00 90.69 98 TRP A C 1
ATOM 786 O O . TRP A 1 98 ? 22.092 -0.183 -33.208 1.00 90.69 98 TRP A O 1
ATOM 796 N N . PHE A 1 99 ? 24.048 -1.204 -32.824 1.00 90.81 99 PHE A N 1
ATOM 797 C CA . PHE A 1 99 ? 23.831 -1.382 -31.395 1.00 90.81 99 PHE A CA 1
ATOM 798 C C . PHE A 1 99 ? 23.672 -0.043 -30.656 1.00 90.81 99 PHE A C 1
ATOM 800 O O . PHE A 1 99 ? 22.824 0.093 -29.775 1.00 90.81 99 PHE A O 1
ATOM 807 N N . TYR A 1 100 ? 24.424 0.981 -31.069 1.00 90.56 100 TYR A N 1
ATOM 808 C CA . TYR A 1 100 ? 24.270 2.345 -30.562 1.00 90.56 100 TYR A CA 1
ATOM 809 C C . TYR A 1 100 ? 22.915 2.967 -30.930 1.00 90.56 100 TYR A C 1
ATOM 811 O O . TYR A 1 100 ? 22.276 3.592 -30.083 1.00 90.56 100 TYR A O 1
ATOM 819 N N . ALA A 1 101 ? 22.438 2.763 -32.163 1.00 91.69 101 ALA A N 1
ATOM 820 C CA . ALA A 1 101 ? 21.117 3.234 -32.580 1.00 91.69 101 ALA A CA 1
ATOM 821 C C . ALA A 1 101 ? 19.982 2.525 -31.822 1.00 91.69 101 ALA A C 1
ATOM 823 O O . ALA A 1 101 ? 19.056 3.187 -31.356 1.00 91.69 101 ALA A O 1
ATOM 824 N N . MET A 1 102 ? 20.093 1.208 -31.619 1.00 91.44 102 MET A N 1
ATOM 825 C CA . MET A 1 102 ? 19.157 0.424 -30.804 1.00 91.44 102 MET A CA 1
ATOM 826 C C . MET A 1 102 ? 19.068 0.965 -29.370 1.00 91.44 102 MET A C 1
ATOM 828 O O . MET A 1 102 ? 17.970 1.146 -28.841 1.00 91.44 102 MET A O 1
ATOM 832 N N . TRP A 1 103 ? 20.211 1.284 -28.754 1.00 90.88 103 TRP A N 1
ATOM 833 C CA . TRP A 1 103 ? 20.256 1.885 -27.420 1.00 90.88 103 TRP A CA 1
ATOM 834 C C . TRP A 1 103 ? 19.593 3.266 -27.364 1.00 90.88 103 TRP A C 1
ATOM 836 O O . TRP A 1 103 ? 18.804 3.513 -26.453 1.00 90.88 103 TRP A O 1
ATOM 846 N N . ILE A 1 104 ? 19.852 4.143 -28.342 1.00 91.19 104 ILE A N 1
ATOM 847 C CA . ILE A 1 104 ? 19.235 5.478 -28.399 1.00 91.19 104 ILE A CA 1
ATOM 848 C C . ILE A 1 104 ? 17.709 5.385 -28.470 1.00 91.19 104 ILE A C 1
ATOM 850 O O . ILE A 1 104 ? 17.031 6.080 -27.714 1.00 91.19 104 ILE A O 1
ATOM 854 N N . LEU A 1 105 ? 17.162 4.528 -29.341 1.00 92.50 105 LEU A N 1
ATOM 855 C CA . LEU A 1 105 ? 15.707 4.380 -29.471 1.00 92.50 105 LEU A CA 1
ATOM 856 C C . LEU A 1 105 ? 15.076 3.828 -28.196 1.00 92.50 105 LEU A C 1
ATOM 858 O O . LEU A 1 105 ? 14.051 4.336 -27.746 1.00 92.50 105 LEU A O 1
ATOM 862 N N . LYS A 1 106 ? 15.713 2.829 -27.584 1.00 89.00 106 LYS A N 1
ATOM 863 C CA . LYS A 1 106 ? 15.253 2.242 -26.326 1.00 89.00 106 LYS A CA 1
ATOM 864 C C . LYS A 1 106 ? 15.224 3.269 -25.196 1.00 89.00 106 LYS A C 1
ATOM 866 O O . LYS A 1 106 ? 14.214 3.416 -24.516 1.00 89.00 106 LYS A O 1
ATOM 871 N N . MET A 1 107 ? 16.298 4.043 -25.065 1.00 86.88 107 MET A N 1
ATOM 872 C CA . MET A 1 107 ? 16.410 5.103 -24.068 1.00 86.88 107 MET A CA 1
ATOM 873 C C . MET A 1 107 ? 15.392 6.238 -24.303 1.00 86.88 107 MET A C 1
ATOM 875 O O . MET A 1 107 ? 14.918 6.844 -23.344 1.00 86.88 107 MET A O 1
ATOM 879 N N . ASP A 1 108 ? 15.031 6.528 -25.556 1.00 89.06 108 ASP A N 1
ATOM 880 C CA . ASP A 1 108 ? 14.011 7.530 -25.887 1.00 89.06 108 ASP A CA 1
ATOM 881 C C . ASP A 1 108 ? 12.591 7.067 -25.5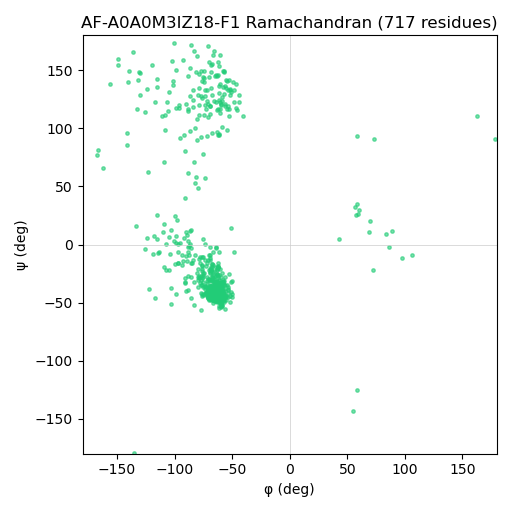49 1.00 89.06 108 ASP A C 1
ATOM 883 O O . ASP A 1 108 ? 11.846 7.823 -24.923 1.00 89.06 108 ASP A O 1
ATOM 887 N N . VAL A 1 109 ? 12.243 5.819 -25.888 1.00 87.06 109 VAL A N 1
ATOM 888 C CA . VAL A 1 109 ? 10.962 5.197 -25.507 1.00 87.06 109 VAL A CA 1
ATOM 889 C C . VAL A 1 109 ? 10.824 5.145 -23.984 1.00 87.06 109 VAL A C 1
ATOM 891 O O . VAL A 1 109 ? 9.812 5.586 -23.442 1.00 87.06 109 VAL A O 1
ATOM 894 N N . ASP A 1 110 ? 11.866 4.701 -23.280 1.00 81.38 110 ASP A N 1
ATOM 895 C CA . ASP A 1 110 ? 11.904 4.681 -21.815 1.00 81.38 110 ASP A CA 1
ATOM 896 C C . ASP A 1 110 ? 11.753 6.080 -21.203 1.00 81.38 110 ASP A C 1
ATOM 898 O O . ASP A 1 110 ? 11.029 6.273 -20.226 1.00 81.38 110 ASP A O 1
ATOM 902 N N . GLY A 1 111 ? 12.409 7.079 -21.798 1.00 75.25 111 GLY A N 1
ATOM 903 C CA . GLY A 1 111 ? 12.352 8.473 -21.364 1.00 75.25 111 GLY A CA 1
ATOM 904 C C . GLY A 1 111 ? 11.000 9.160 -21.595 1.00 75.25 111 GLY A C 1
ATOM 905 O O . GLY A 1 111 ? 10.852 10.337 -21.252 1.00 75.25 111 GLY A O 1
ATOM 906 N N . GLN A 1 112 ? 10.017 8.485 -22.200 1.00 76.00 112 GLN A N 1
ATOM 907 C CA . GLN A 1 112 ? 8.638 8.977 -22.251 1.00 76.00 112 GLN A CA 1
ATOM 908 C C . GLN A 1 112 ? 7.873 8.727 -20.946 1.00 76.00 112 GLN A C 1
ATOM 910 O O . GLN A 1 112 ? 6.895 9.427 -20.673 1.00 76.00 112 GLN A O 1
ATOM 915 N N . PHE A 1 113 ? 8.319 7.777 -20.121 1.00 73.62 113 PHE A N 1
ATOM 916 C CA . PHE A 1 113 ? 7.717 7.528 -18.818 1.00 73.62 113 PHE A CA 1
ATOM 917 C C . PHE A 1 113 ? 8.195 8.559 -17.780 1.00 73.62 113 PHE A C 1
ATOM 919 O O . PHE A 1 113 ? 9.339 9.017 -17.841 1.00 73.62 113 PHE A O 1
ATOM 926 N N . PRO A 1 114 ? 7.347 8.952 -16.807 1.00 65.50 114 PRO A N 1
ATOM 927 C CA . PRO A 1 114 ? 7.738 9.908 -15.777 1.00 65.50 114 PRO A CA 1
ATOM 928 C C . PRO A 1 114 ? 8.930 9.399 -14.956 1.00 65.50 114 PRO A C 1
ATOM 930 O O . PRO A 1 114 ? 8.841 8.366 -14.293 1.00 65.50 114 PRO A O 1
ATOM 933 N N . GLU A 1 115 ? 10.037 10.144 -14.959 1.00 67.19 115 GLU A N 1
ATOM 934 C CA . GLU A 1 115 ? 11.204 9.813 -14.137 1.00 67.19 115 GLU A CA 1
ATOM 935 C C . GLU A 1 115 ? 10.932 10.045 -12.642 1.00 67.19 115 GLU A C 1
ATOM 937 O O . GLU A 1 115 ? 10.289 11.019 -12.232 1.00 67.19 115 GLU A O 1
ATOM 942 N N . VAL A 1 116 ? 11.492 9.175 -11.797 1.00 64.75 116 VAL A N 1
ATOM 943 C CA . VAL A 1 116 ? 11.480 9.361 -10.342 1.00 64.75 116 VAL A CA 1
ATOM 944 C C . VAL A 1 116 ? 12.391 10.537 -9.982 1.00 64.75 116 VAL A C 1
ATOM 946 O O . VAL A 1 116 ? 13.612 10.458 -10.108 1.00 64.75 116 VAL A O 1
ATOM 949 N N . VAL A 1 117 ? 11.805 11.632 -9.494 1.00 71.81 117 VAL A N 1
ATOM 950 C CA . VAL A 1 117 ? 12.563 12.829 -9.101 1.00 71.81 117 VAL A CA 1
ATOM 951 C C . VAL A 1 117 ? 13.465 12.515 -7.904 1.00 71.81 117 VAL A C 1
ATOM 953 O O . VAL A 1 117 ? 12.996 12.085 -6.844 1.00 71.81 117 VAL A O 1
ATOM 956 N N . ALA A 1 118 ? 14.771 12.758 -8.055 1.00 75.50 118 ALA A N 1
ATOM 957 C CA . ALA A 1 118 ? 15.734 12.600 -6.973 1.00 75.50 118 ALA A CA 1
ATOM 958 C C . ALA A 1 118 ? 15.393 13.548 -5.812 1.00 75.50 118 ALA A C 1
ATOM 960 O O . ALA A 1 118 ? 15.284 14.762 -5.984 1.00 75.50 118 ALA A O 1
ATOM 961 N N . LYS A 1 119 ? 15.216 12.988 -4.611 1.00 79.00 119 LYS A N 1
ATOM 962 C CA . LYS A 1 119 ? 14.948 13.781 -3.407 1.00 79.00 119 LYS A CA 1
ATOM 963 C C . LYS A 1 119 ? 16.238 14.454 -2.918 1.00 79.00 119 LYS A C 1
ATOM 965 O O . LYS A 1 119 ? 17.275 13.783 -2.909 1.00 79.00 119 LYS A O 1
ATOM 970 N N . PRO A 1 120 ? 16.167 15.714 -2.450 1.00 79.12 120 PRO A N 1
ATOM 971 C CA . PRO A 1 120 ? 17.269 16.355 -1.746 1.00 79.12 120 PRO A CA 1
ATOM 972 C C . PRO A 1 120 ? 17.784 15.477 -0.607 1.00 79.12 120 PRO A C 1
ATOM 974 O O . PRO A 1 120 ? 16.999 14.968 0.196 1.00 79.12 120 PRO A O 1
ATOM 977 N N . SER A 1 121 ? 19.100 15.297 -0.543 1.00 79.31 121 SER A N 1
ATOM 978 C CA . SER A 1 121 ? 19.775 14.622 0.569 1.00 79.31 121 SER A CA 1
ATOM 979 C C . SER A 1 121 ? 20.153 15.595 1.691 1.00 79.31 121 SER A C 1
ATOM 981 O O . SER A 1 121 ? 20.423 15.173 2.815 1.00 79.31 121 SER A O 1
ATOM 983 N N . VAL A 1 122 ? 20.104 16.899 1.402 1.00 77.00 122 VAL A N 1
ATOM 984 C CA . VAL A 1 122 ? 20.346 17.994 2.347 1.00 77.00 122 VAL A CA 1
ATOM 985 C C . VAL A 1 122 ? 19.115 18.894 2.485 1.00 77.00 122 VAL A C 1
ATOM 987 O O . VAL A 1 122 ? 18.292 19.006 1.577 1.00 77.00 122 VAL A O 1
ATOM 990 N N . SER A 1 123 ? 18.991 19.571 3.629 1.00 76.44 123 SER A N 1
ATOM 991 C CA . SER A 1 123 ? 17.859 20.459 3.939 1.00 76.44 123 SER A CA 1
ATOM 992 C C . SER A 1 123 ? 17.836 21.751 3.115 1.00 76.44 123 SER A C 1
ATOM 994 O O . SER A 1 123 ? 16.774 22.352 2.971 1.00 76.44 123 SER A O 1
ATOM 996 N N . ASN A 1 124 ? 18.983 22.180 2.571 1.00 76.44 124 ASN A N 1
ATOM 997 C CA . ASN A 1 124 ? 19.087 23.344 1.690 1.00 76.44 124 ASN A CA 1
ATOM 998 C C . ASN A 1 124 ? 20.097 23.117 0.541 1.00 76.44 124 ASN A C 1
ATOM 1000 O O . ASN A 1 124 ? 21.254 23.534 0.646 1.00 76.44 124 ASN A O 1
ATOM 1004 N N . PRO A 1 125 ? 19.665 22.499 -0.573 1.00 66.00 125 PRO A N 1
ATOM 1005 C CA . PRO A 1 125 ? 20.517 22.242 -1.740 1.00 66.00 125 PRO A CA 1
ATOM 1006 C C . PRO A 1 125 ? 21.055 23.501 -2.427 1.00 66.00 125 PRO A C 1
ATOM 1008 O O . PRO A 1 125 ? 22.044 23.432 -3.146 1.00 66.00 125 PRO A O 1
ATOM 1011 N N . ALA A 1 126 ? 20.416 24.658 -2.218 1.00 71.75 126 ALA A N 1
ATOM 1012 C CA . ALA A 1 126 ? 20.856 25.924 -2.804 1.00 71.75 126 ALA A CA 1
ATOM 1013 C C . ALA A 1 126 ? 22.077 26.519 -2.080 1.00 71.75 126 ALA A C 1
ATOM 1015 O O . ALA A 1 126 ? 22.806 27.318 -2.662 1.00 71.75 126 ALA A O 1
ATOM 1016 N N . ALA A 1 127 ? 22.303 26.142 -0.817 1.00 71.19 127 ALA A N 1
ATOM 1017 C CA . ALA A 1 127 ? 23.425 26.623 -0.009 1.00 71.19 127 ALA A CA 1
ATOM 1018 C C . ALA A 1 127 ? 24.498 25.552 0.246 1.00 71.19 127 ALA A C 1
ATOM 1020 O O . ALA A 1 127 ? 25.616 25.883 0.632 1.00 71.19 127 ALA A O 1
ATOM 1021 N N . THR A 1 128 ? 24.173 24.268 0.083 1.00 75.81 128 THR A N 1
ATOM 1022 C CA . THR A 1 128 ? 25.090 23.149 0.329 1.00 75.81 128 THR A CA 1
ATOM 1023 C C . THR A 1 128 ? 25.079 22.209 -0.862 1.00 75.81 128 THR A C 1
ATOM 1025 O O . THR A 1 128 ? 24.016 21.782 -1.304 1.00 75.81 128 THR A O 1
ATOM 1028 N N . TYR A 1 129 ? 26.272 21.887 -1.362 1.00 78.75 129 TYR A N 1
ATOM 1029 C CA . TYR A 1 129 ? 26.458 20.985 -2.490 1.00 78.75 129 TYR A CA 1
ATOM 1030 C C . TYR A 1 129 ? 25.810 19.619 -2.222 1.00 78.75 129 TYR A C 1
ATOM 1032 O O . TYR A 1 129 ? 26.186 18.919 -1.281 1.00 78.75 129 TYR A O 1
ATOM 1040 N N . ASP A 1 130 ? 24.851 19.248 -3.067 1.00 80.56 130 ASP A N 1
ATOM 1041 C CA . ASP A 1 130 ? 24.184 17.950 -3.038 1.00 80.56 130 ASP A CA 1
ATOM 1042 C C . ASP A 1 130 ? 24.640 17.121 -4.246 1.00 80.56 130 ASP A C 1
ATOM 1044 O O . ASP A 1 130 ? 24.139 17.273 -5.364 1.00 80.56 130 ASP A O 1
ATOM 1048 N N . ALA A 1 131 ? 25.607 16.232 -4.011 1.00 81.19 131 ALA A N 1
ATOM 1049 C CA . ALA A 1 131 ? 26.162 15.354 -5.040 1.00 81.19 131 ALA A CA 1
ATOM 1050 C C . ALA A 1 131 ? 25.088 14.476 -5.705 1.00 81.19 131 ALA A C 1
ATOM 1052 O O . ALA A 1 131 ? 25.175 14.179 -6.896 1.00 81.19 131 ALA A O 1
ATOM 1053 N N . ARG A 1 132 ? 24.050 14.078 -4.952 1.00 82.06 132 ARG A N 1
ATOM 1054 C CA . ARG A 1 132 ? 22.976 13.220 -5.458 1.00 82.06 132 ARG A CA 1
ATOM 1055 C C . ARG A 1 132 ? 22.098 13.988 -6.438 1.00 82.06 132 ARG A C 1
ATOM 1057 O O . ARG A 1 132 ? 21.833 13.473 -7.522 1.00 82.06 132 ARG A O 1
ATOM 1064 N N . LEU A 1 133 ? 21.704 15.214 -6.096 1.00 82.81 133 LEU A N 1
ATOM 1065 C CA . LEU A 1 133 ? 20.935 16.072 -7.004 1.00 82.81 133 LEU A CA 1
ATOM 1066 C C . LEU A 1 133 ? 21.731 16.424 -8.264 1.00 82.81 133 LEU A C 1
ATOM 1068 O O . LEU A 1 133 ? 21.193 16.298 -9.361 1.00 82.81 133 LEU A O 1
ATOM 1072 N N . GLN A 1 134 ? 23.016 16.768 -8.131 1.00 83.69 134 GLN A N 1
ATOM 1073 C CA . GLN A 1 134 ? 23.847 17.071 -9.298 1.00 83.69 134 GLN A CA 1
ATOM 1074 C C . GLN A 1 134 ? 24.021 15.848 -10.211 1.00 83.69 134 GLN A C 1
ATOM 1076 O O . GLN A 1 134 ? 23.907 15.967 -11.429 1.00 83.69 134 GLN A O 1
ATOM 1081 N N . SER A 1 135 ? 24.263 14.661 -9.644 1.00 83.19 135 SER A N 1
ATOM 1082 C CA . SER A 1 135 ? 24.381 13.429 -10.437 1.00 83.19 135 SER A CA 1
ATOM 1083 C C . SER A 1 135 ? 23.083 13.094 -11.182 1.00 83.19 135 SER A C 1
ATOM 1085 O O . SER A 1 135 ? 23.124 12.717 -12.351 1.00 83.19 135 SER A O 1
ATOM 1087 N N . ALA A 1 136 ? 21.925 13.302 -10.545 1.00 83.50 136 ALA A N 1
ATOM 1088 C CA . ALA A 1 136 ? 20.623 13.097 -11.169 1.00 83.50 136 ALA A CA 1
ATOM 1089 C C . ALA A 1 136 ? 20.375 14.095 -12.313 1.00 83.50 136 ALA A C 1
ATOM 1091 O O . ALA A 1 136 ? 19.882 13.709 -13.370 1.00 83.50 136 ALA A O 1
ATOM 1092 N N . GLU A 1 137 ? 20.772 15.357 -12.138 1.00 84.62 137 GLU A N 1
ATOM 1093 C CA . GLU A 1 137 ? 20.690 16.376 -13.187 1.00 84.62 137 GLU A CA 1
ATOM 1094 C C . GLU A 1 137 ? 21.600 16.047 -14.382 1.00 84.62 137 GLU A C 1
ATOM 1096 O O . GLU A 1 137 ? 21.175 16.157 -15.531 1.00 84.62 137 GLU A O 1
ATOM 1101 N N . GLN A 1 138 ? 22.823 15.567 -14.137 1.00 85.12 138 GLN A N 1
ATOM 1102 C CA . GLN A 1 138 ? 23.731 15.123 -15.201 1.00 85.12 138 GLN A CA 1
ATOM 1103 C C . GLN A 1 138 ? 23.174 13.925 -15.981 1.00 85.12 138 GLN A C 1
ATOM 1105 O O . GLN A 1 138 ? 23.258 13.908 -17.210 1.00 85.12 138 GLN A O 1
ATOM 1110 N N . ILE A 1 139 ? 22.582 12.944 -15.291 1.00 84.50 139 ILE A N 1
ATOM 1111 C CA . ILE A 1 139 ? 21.924 11.794 -15.932 1.00 84.50 139 ILE A CA 1
ATOM 1112 C C . ILE A 1 139 ? 20.759 12.276 -16.798 1.00 84.50 139 ILE A C 1
ATOM 1114 O O . ILE A 1 139 ? 20.691 11.922 -17.973 1.00 84.50 139 ILE A O 1
ATOM 1118 N N . ARG A 1 140 ? 19.896 13.142 -16.259 1.00 84.69 140 ARG A N 1
ATOM 1119 C CA . ARG A 1 140 ? 18.767 13.718 -16.997 1.00 84.69 140 ARG A CA 1
ATOM 1120 C C . ARG A 1 140 ? 19.224 14.477 -18.245 1.00 84.69 140 ARG A C 1
ATOM 1122 O O . ARG A 1 140 ? 18.656 14.294 -19.318 1.00 84.69 140 ARG A O 1
ATOM 1129 N N . ASN A 1 141 ? 20.262 15.305 -18.131 1.00 86.31 141 ASN A N 1
ATOM 1130 C CA . ASN A 1 141 ? 20.812 16.044 -19.269 1.00 86.31 141 ASN A CA 1
ATOM 1131 C C . ASN A 1 141 ? 21.386 15.099 -20.336 1.00 86.31 141 ASN A C 1
ATOM 1133 O O . ASN A 1 141 ? 21.152 15.315 -21.522 1.00 86.31 141 ASN A O 1
ATOM 1137 N N . CYS A 1 142 ? 22.065 14.022 -19.922 1.00 84.38 142 CYS A N 1
ATOM 1138 C CA . CYS A 1 142 ? 22.562 12.981 -20.826 1.00 84.38 142 CYS A CA 1
ATOM 1139 C C . CYS A 1 142 ? 21.423 12.299 -21.600 1.00 84.38 142 CYS A C 1
ATOM 1141 O O . CYS A 1 142 ? 21.521 12.133 -22.818 1.00 84.38 142 CYS A O 1
ATOM 1143 N N . VAL A 1 143 ? 20.325 11.954 -20.917 1.00 85.50 143 VAL A N 1
ATOM 1144 C CA . VAL A 1 143 ? 19.133 11.370 -21.551 1.00 85.50 143 VAL A CA 1
ATOM 1145 C C . VAL A 1 143 ? 18.542 12.350 -22.567 1.00 85.50 143 VAL A C 1
ATOM 1147 O O . VAL A 1 143 ? 18.343 11.986 -23.722 1.00 85.50 143 VAL A O 1
ATOM 1150 N N . ILE A 1 144 ? 18.331 13.616 -22.196 1.00 85.06 144 ILE A N 1
ATOM 1151 C CA . ILE A 1 144 ? 17.790 14.638 -23.112 1.00 85.06 144 ILE A CA 1
ATOM 1152 C C . ILE A 1 144 ? 18.664 14.792 -24.368 1.00 85.06 144 ILE A C 1
ATOM 1154 O O . ILE A 1 144 ? 18.134 14.838 -25.476 1.00 85.06 144 ILE A O 1
ATOM 1158 N N . GLU A 1 145 ? 19.988 14.839 -24.213 1.00 85.38 145 GLU A N 1
ATOM 1159 C CA . GLU A 1 145 ? 20.942 14.968 -25.322 1.00 85.38 145 GLU A CA 1
ATOM 1160 C C . GLU A 1 145 ? 20.847 13.801 -26.320 1.00 85.38 145 GLU A C 1
ATOM 1162 O O . GLU A 1 145 ? 20.850 14.013 -27.531 1.00 85.38 145 GLU A O 1
ATOM 1167 N N . HIS A 1 146 ? 20.737 12.559 -25.842 1.00 84.81 146 HIS A N 1
ATOM 1168 C CA . HIS A 1 146 ? 20.670 11.389 -26.727 1.00 84.81 146 HIS A CA 1
ATOM 1169 C C . HIS A 1 146 ? 19.294 11.216 -27.363 1.00 84.81 146 HIS A C 1
ATOM 1171 O O . HIS A 1 146 ? 19.211 10.788 -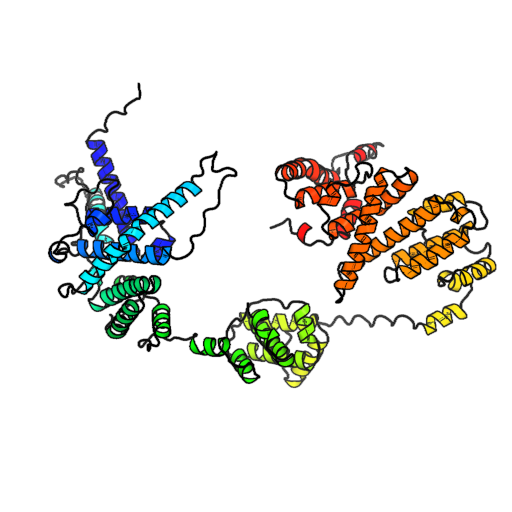28.511 1.00 84.81 146 HIS A O 1
ATOM 1177 N N . ARG A 1 147 ? 18.222 11.625 -26.676 1.00 85.50 147 ARG A N 1
ATOM 1178 C CA . ARG A 1 147 ? 16.869 11.651 -27.250 1.00 85.50 147 ARG A CA 1
ATOM 1179 C C . ARG A 1 147 ? 16.774 12.548 -28.480 1.00 85.50 147 ARG A C 1
ATOM 1181 O O . ARG A 1 147 ? 16.064 12.219 -29.420 1.00 85.50 147 ARG A O 1
ATOM 1188 N N . GLN A 1 148 ? 17.539 13.640 -28.533 1.00 86.88 148 GLN A N 1
ATOM 1189 C CA . GLN A 1 148 ? 17.590 14.507 -29.719 1.00 86.88 148 GLN A CA 1
ATOM 1190 C C . GLN A 1 148 ? 18.117 13.790 -30.974 1.00 86.88 148 GLN A C 1
ATOM 1192 O O . GLN A 1 148 ? 17.844 14.242 -32.083 1.00 86.88 148 GLN A O 1
ATOM 1197 N N . LYS A 1 149 ? 18.825 12.665 -30.812 1.00 87.69 149 LYS A N 1
ATOM 1198 C CA . LYS A 1 149 ? 19.391 11.857 -31.903 1.00 87.69 149 LYS A CA 1
ATOM 1199 C C . LYS A 1 149 ? 18.495 10.692 -32.321 1.00 87.69 149 LYS A C 1
ATOM 1201 O O . LYS A 1 149 ? 18.879 9.932 -33.206 1.00 87.69 149 LYS A O 1
ATOM 1206 N N . SER A 1 150 ? 17.316 10.518 -31.713 1.00 90.06 150 SER A N 1
ATOM 1207 C CA . SER A 1 150 ? 16.455 9.367 -32.014 1.00 90.06 150 SER A CA 1
ATOM 1208 C C . SER A 1 150 ? 16.018 9.334 -33.475 1.00 90.06 150 SER A C 1
ATOM 1210 O O . SER A 1 150 ? 15.987 8.266 -34.075 1.00 90.06 150 SER A O 1
ATOM 1212 N N . LYS A 1 151 ? 15.806 10.499 -34.097 1.00 89.25 151 LYS A N 1
ATOM 1213 C CA . LYS A 1 151 ? 15.511 10.582 -35.531 1.00 89.25 151 LYS A CA 1
ATOM 1214 C C . LYS A 1 151 ? 16.656 10.057 -36.404 1.00 89.25 151 LYS A C 1
ATOM 1216 O O . LYS A 1 151 ? 16.407 9.253 -37.294 1.00 89.25 151 LYS A O 1
ATOM 1221 N N . ASP A 1 152 ? 17.895 10.458 -36.121 1.00 88.50 152 ASP A N 1
ATOM 1222 C CA . ASP A 1 152 ? 19.059 9.983 -36.878 1.00 88.50 152 ASP A CA 1
ATOM 1223 C C . ASP A 1 152 ? 19.294 8.473 -36.655 1.00 88.50 152 ASP A C 1
ATOM 1225 O O . ASP A 1 152 ? 19.710 7.760 -37.569 1.00 88.50 152 ASP A O 1
ATOM 1229 N N . ALA A 1 153 ? 18.969 7.959 -35.461 1.00 91.06 153 ALA A N 1
ATOM 1230 C CA . ALA A 1 153 ? 18.990 6.528 -35.164 1.00 91.06 153 ALA A CA 1
ATOM 1231 C C . ALA A 1 153 ? 17.925 5.745 -35.954 1.00 91.06 153 ALA A C 1
ATOM 1233 O O . ALA A 1 153 ? 18.245 4.689 -36.499 1.00 91.06 153 ALA A O 1
ATOM 1234 N N . VAL A 1 154 ? 16.693 6.262 -36.071 1.00 92.31 154 VAL A N 1
ATOM 1235 C CA . VAL A 1 154 ? 15.650 5.671 -36.932 1.00 92.31 154 VAL A CA 1
ATOM 1236 C C . VAL A 1 154 ? 16.112 5.636 -38.385 1.00 92.31 154 VAL A C 1
ATOM 1238 O O . VAL A 1 154 ? 16.081 4.572 -39.001 1.00 92.31 154 VAL A O 1
ATOM 1241 N N . ASP A 1 155 ? 16.596 6.767 -38.908 1.00 89.88 155 ASP A N 1
ATOM 1242 C CA . ASP A 1 155 ? 17.037 6.881 -40.301 1.00 89.88 155 ASP A CA 1
ATOM 1243 C C . ASP A 1 155 ? 18.177 5.889 -40.611 1.00 89.88 155 ASP A C 1
ATOM 1245 O O . ASP A 1 155 ? 18.217 5.311 -41.700 1.00 89.88 155 ASP A O 1
ATOM 1249 N N . LEU A 1 156 ? 19.093 5.655 -39.661 1.00 89.81 156 LEU A N 1
ATOM 1250 C CA . LEU A 1 156 ? 20.154 4.651 -39.787 1.00 89.81 156 LEU A CA 1
ATOM 1251 C C . LEU A 1 156 ? 19.591 3.223 -39.835 1.00 89.81 156 LEU A C 1
ATOM 1253 O O . LEU A 1 156 ? 19.979 2.447 -40.708 1.00 89.81 156 LEU A O 1
ATOM 1257 N N . LEU A 1 157 ? 18.693 2.860 -38.913 1.00 91.62 157 LEU A N 1
ATOM 1258 C CA . LEU A 1 157 ? 18.130 1.507 -38.842 1.00 91.62 157 LEU A CA 1
ATOM 1259 C C . LEU A 1 157 ? 17.241 1.186 -40.053 1.00 91.62 157 LEU A C 1
ATOM 1261 O O . LEU A 1 157 ? 17.346 0.088 -40.599 1.00 91.62 157 LEU A O 1
ATOM 1265 N N . GLU A 1 158 ? 16.424 2.137 -40.520 1.00 90.88 158 GLU A N 1
ATOM 1266 C CA . GLU A 1 158 ? 15.624 1.985 -41.745 1.00 90.88 158 GLU A CA 1
ATOM 1267 C C . GLU A 1 158 ? 16.535 1.753 -42.970 1.00 90.88 158 GLU A C 1
ATOM 1269 O O . GLU A 1 158 ? 16.274 0.861 -43.782 1.00 90.88 158 GLU A O 1
ATOM 1274 N N . GLN A 1 159 ? 17.654 2.482 -43.079 1.00 87.81 159 GLN A N 1
ATOM 1275 C CA . GLN A 1 159 ? 18.632 2.277 -44.154 1.00 87.81 159 GLN A CA 1
ATOM 1276 C C . GLN A 1 159 ? 19.345 0.921 -44.056 1.00 87.81 159 GLN A C 1
ATOM 1278 O O . GLN A 1 159 ? 19.542 0.268 -45.080 1.00 87.81 159 GLN A O 1
ATOM 1283 N N . LEU A 1 160 ? 19.696 0.460 -42.851 1.00 88.00 160 LEU A N 1
ATOM 1284 C CA . LEU A 1 160 ? 20.285 -0.869 -42.647 1.00 88.00 160 LEU A CA 1
ATOM 1285 C C . LEU A 1 160 ? 19.325 -1.994 -43.054 1.00 88.00 160 LEU A C 1
ATOM 1287 O O . LEU A 1 160 ? 19.745 -2.957 -43.692 1.00 88.00 160 LEU A O 1
ATOM 1291 N N . LEU A 1 161 ? 18.034 -1.864 -42.740 1.00 88.06 161 LEU A N 1
ATOM 1292 C CA . LEU A 1 161 ? 17.005 -2.833 -43.133 1.00 88.06 161 LEU A CA 1
ATOM 1293 C C . LEU A 1 161 ? 16.792 -2.901 -44.653 1.00 88.06 161 LEU A C 1
ATOM 1295 O O . LEU A 1 161 ? 16.434 -3.967 -45.171 1.00 88.06 161 LEU A O 1
ATOM 1299 N N . ALA A 1 162 ? 17.027 -1.790 -45.359 1.00 85.88 162 ALA A N 1
ATOM 1300 C CA . ALA A 1 162 ? 16.949 -1.698 -46.816 1.00 85.88 162 ALA A CA 1
ATOM 1301 C C . ALA A 1 162 ? 18.177 -2.291 -47.542 1.00 85.88 162 ALA A C 1
ATOM 1303 O O . ALA A 1 162 ? 18.109 -2.557 -48.742 1.00 85.88 162 ALA A O 1
ATOM 1304 N N . LEU A 1 163 ? 19.295 -2.522 -46.842 1.00 83.44 163 LEU A N 1
ATOM 1305 C CA . LEU A 1 163 ? 20.502 -3.117 -47.419 1.00 83.44 163 LEU A CA 1
ATOM 1306 C C . LEU A 1 163 ? 20.404 -4.648 -47.466 1.00 83.44 163 LEU A C 1
ATOM 1308 O O . LEU A 1 163 ? 20.695 -5.351 -46.500 1.00 83.44 163 LEU A O 1
ATOM 1312 N N . ASP A 1 164 ? 20.079 -5.192 -48.638 1.00 74.00 164 ASP A N 1
ATOM 1313 C CA . ASP A 1 164 ? 20.009 -6.646 -48.844 1.00 74.00 164 ASP A CA 1
ATOM 1314 C C . ASP A 1 164 ? 21.365 -7.371 -48.815 1.00 74.00 164 ASP A C 1
ATOM 1316 O O . ASP A 1 164 ? 21.406 -8.603 -48.716 1.00 74.00 164 ASP A O 1
ATOM 1320 N N . SER A 1 165 ? 22.471 -6.624 -48.882 1.00 73.81 165 SER A N 1
ATOM 1321 C CA . SER A 1 165 ? 23.838 -7.148 -48.800 1.00 73.81 165 SER A CA 1
ATOM 1322 C C . SER A 1 165 ? 24.198 -7.689 -47.412 1.00 73.81 165 SER A C 1
ATOM 1324 O O . SER A 1 165 ? 25.102 -8.517 -47.305 1.00 73.81 165 SER A O 1
ATOM 1326 N N . ILE A 1 166 ? 23.482 -7.277 -46.361 1.00 78.12 166 ILE A N 1
ATOM 1327 C CA . ILE A 1 166 ? 23.726 -7.713 -44.983 1.00 78.12 166 ILE A CA 1
ATOM 1328 C C . ILE A 1 166 ? 22.966 -9.020 -44.736 1.00 78.12 166 ILE A C 1
ATOM 1330 O O . ILE A 1 166 ? 21.758 -9.036 -44.486 1.00 78.12 166 ILE A O 1
ATOM 1334 N N . ARG A 1 167 ? 23.678 -10.145 -44.850 1.00 69.44 167 ARG A N 1
ATOM 1335 C CA . ARG A 1 167 ? 23.115 -11.489 -44.626 1.00 69.44 167 ARG A CA 1
ATOM 1336 C C . ARG A 1 167 ? 23.253 -11.964 -43.187 1.00 69.44 167 ARG A C 1
ATOM 1338 O O . ARG A 1 167 ? 22.393 -12.687 -42.703 1.00 69.44 167 ARG A O 1
ATOM 1345 N N . GLU A 1 168 ? 24.317 -11.548 -42.524 1.00 74.75 168 GLU A N 1
ATOM 1346 C CA . GLU A 1 168 ? 24.720 -12.040 -41.214 1.00 74.75 168 GLU A CA 1
ATOM 1347 C C . GLU A 1 168 ? 25.236 -10.869 -40.388 1.00 74.75 168 GLU A C 1
ATOM 1349 O O . GLU A 1 168 ? 25.900 -9.970 -40.913 1.00 74.75 168 GLU A O 1
ATOM 1354 N N . PHE A 1 169 ? 24.886 -10.867 -39.105 1.00 79.69 169 PHE A N 1
ATOM 1355 C CA . PHE A 1 169 ? 25.290 -9.832 -38.168 1.00 79.69 169 PHE A CA 1
ATOM 1356 C C . PHE A 1 169 ? 26.281 -10.420 -37.170 1.00 79.69 169 PHE A C 1
ATOM 1358 O O . PHE A 1 169 ? 25.915 -11.259 -36.351 1.00 79.69 169 PHE A O 1
ATOM 1365 N N . ASN A 1 170 ? 27.538 -9.996 -37.252 1.00 84.62 170 ASN A N 1
ATOM 1366 C CA . ASN A 1 170 ? 28.603 -10.550 -36.426 1.00 84.62 170 ASN A CA 1
ATOM 1367 C C . ASN A 1 170 ? 28.740 -9.765 -35.120 1.00 84.62 170 ASN A C 1
ATOM 1369 O O . ASN A 1 170 ? 29.022 -8.566 -35.130 1.00 84.62 170 ASN A O 1
ATOM 1373 N N . VAL A 1 171 ? 28.569 -10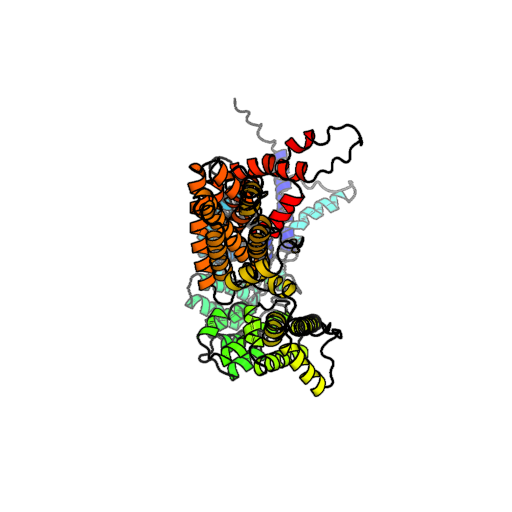.461 -34.003 1.00 86.31 171 VAL A N 1
ATOM 1374 C CA . VAL A 1 171 ? 28.583 -9.900 -32.655 1.00 86.31 171 VAL A CA 1
ATOM 1375 C C . VAL A 1 171 ? 29.884 -10.302 -31.949 1.00 86.31 171 VAL A C 1
ATOM 1377 O O . VAL A 1 171 ? 30.154 -11.501 -31.822 1.00 86.31 171 VAL A O 1
ATOM 1380 N N . PRO A 1 172 ? 30.696 -9.339 -31.472 1.00 86.94 172 PRO A N 1
ATOM 1381 C CA . PRO A 1 172 ? 31.928 -9.628 -30.740 1.00 86.94 172 PRO A CA 1
ATOM 1382 C C . PRO A 1 172 ? 31.677 -10.401 -29.442 1.00 86.94 172 PRO A C 1
ATOM 1384 O O . PRO A 1 172 ? 30.843 -9.998 -28.630 1.00 86.94 172 PRO A O 1
ATOM 1387 N N . GLN A 1 173 ? 32.421 -11.487 -29.224 1.00 85.75 173 GLN A N 1
ATOM 1388 C CA . GLN A 1 173 ? 32.432 -12.210 -27.950 1.00 85.75 173 GLN A CA 1
ATOM 1389 C C . GLN A 1 173 ? 33.439 -11.608 -26.963 1.00 85.75 173 GLN A C 1
ATOM 1391 O O . GLN A 1 173 ? 34.245 -10.746 -27.312 1.00 85.75 173 GLN A O 1
ATOM 1396 N N . MET A 1 174 ? 33.405 -12.087 -25.717 1.00 85.69 174 MET A N 1
ATOM 1397 C CA . MET A 1 174 ? 34.336 -11.686 -24.658 1.00 85.69 174 MET A CA 1
ATOM 1398 C C . MET A 1 174 ? 35.807 -11.793 -25.101 1.00 85.69 174 MET A C 1
ATOM 1400 O O . MET A 1 174 ? 36.600 -10.882 -24.850 1.00 85.69 174 MET A O 1
ATOM 1404 N N . ASP A 1 175 ? 36.146 -12.855 -25.833 1.00 83.00 175 ASP A N 1
ATOM 1405 C CA . ASP A 1 175 ? 37.508 -13.141 -26.299 1.00 83.00 175 ASP A CA 1
ATOM 1406 C C . ASP A 1 175 ? 38.055 -12.072 -27.257 1.00 83.00 175 ASP A C 1
ATOM 1408 O O . ASP A 1 175 ? 39.264 -11.826 -27.281 1.00 83.00 175 ASP A O 1
ATOM 1412 N N . ALA A 1 176 ? 37.175 -11.351 -27.963 1.00 83.62 176 ALA A N 1
ATOM 1413 C CA . ALA A 1 176 ? 37.557 -10.246 -28.841 1.00 83.62 176 ALA A CA 1
ATOM 1414 C C . ALA A 1 176 ? 38.208 -9.080 -28.090 1.00 83.62 176 ALA A C 1
ATOM 1416 O O . ALA A 1 176 ? 38.948 -8.302 -28.686 1.00 83.62 176 ALA A O 1
ATOM 1417 N N . PHE A 1 177 ? 37.965 -8.952 -26.785 1.00 84.25 177 PHE A N 1
ATOM 1418 C CA . PHE A 1 177 ? 38.514 -7.873 -25.961 1.00 84.25 177 PHE A CA 1
ATOM 1419 C C . PHE A 1 177 ? 39.611 -8.347 -25.009 1.00 84.25 177 PHE A C 1
ATOM 1421 O O . PHE A 1 177 ? 40.419 -7.533 -24.566 1.00 84.25 177 PHE A O 1
ATOM 1428 N N . LEU A 1 178 ? 39.648 -9.642 -24.682 1.00 81.88 178 LEU A N 1
ATOM 1429 C CA . LEU A 1 178 ? 40.600 -10.189 -23.715 1.00 81.88 178 LEU A CA 1
ATOM 1430 C C . LEU A 1 178 ? 41.845 -10.821 -24.351 1.00 81.88 178 LEU A C 1
ATOM 1432 O O . LEU A 1 178 ? 42.837 -11.001 -23.649 1.00 81.88 178 LEU A O 1
ATOM 1436 N N . GLY A 1 179 ? 41.832 -11.120 -25.656 1.00 71.19 179 GLY A N 1
ATOM 1437 C CA . GLY A 1 179 ? 42.932 -11.822 -26.330 1.00 71.19 179 GLY A CA 1
ATOM 1438 C C . GLY A 1 179 ? 44.314 -11.179 -26.144 1.00 71.19 179 GLY A C 1
ATOM 1439 O O . GLY A 1 179 ? 45.271 -11.876 -25.822 1.00 71.19 179 GLY A O 1
ATOM 1440 N N . ASP A 1 180 ? 44.420 -9.855 -26.277 1.00 66.94 180 ASP A N 1
ATOM 1441 C CA . ASP A 1 180 ? 45.690 -9.134 -26.081 1.00 66.94 180 ASP A CA 1
ATOM 1442 C C . ASP A 1 180 ? 46.073 -8.997 -24.598 1.00 66.94 180 ASP A C 1
ATOM 1444 O O . ASP A 1 180 ? 47.252 -8.913 -24.270 1.00 66.94 180 ASP A O 1
ATOM 1448 N N . ILE A 1 181 ? 45.090 -9.011 -23.690 1.00 69.75 181 ILE A N 1
ATOM 1449 C CA . ILE A 1 181 ? 45.329 -8.945 -22.240 1.00 69.75 181 ILE A CA 1
ATOM 1450 C C . ILE A 1 181 ? 45.902 -10.274 -21.738 1.00 69.75 181 ILE A C 1
ATOM 1452 O O . ILE A 1 181 ? 46.814 -10.283 -20.918 1.00 69.75 181 ILE A O 1
ATOM 1456 N N . PHE A 1 182 ? 45.374 -11.403 -22.219 1.00 65.44 182 PHE A N 1
ATOM 1457 C CA . PHE A 1 182 ? 45.822 -12.724 -21.780 1.00 65.44 182 PHE A CA 1
ATOM 1458 C C . PHE A 1 182 ? 47.172 -13.135 -22.374 1.00 65.44 182 PHE A C 1
ATOM 1460 O O . PHE A 1 182 ? 47.946 -13.780 -21.673 1.00 65.44 182 PHE A O 1
ATOM 1467 N N . LYS A 1 183 ? 47.504 -12.704 -23.600 1.00 63.81 183 LYS A N 1
ATOM 1468 C CA . LYS A 1 183 ? 48.833 -12.945 -24.196 1.00 63.81 183 LYS A CA 1
ATOM 1469 C C . LYS A 1 183 ? 49.977 -12.354 -23.364 1.00 63.81 183 LYS A C 1
ATOM 1471 O O . LYS A 1 183 ? 50.991 -13.016 -23.190 1.00 63.81 183 LYS A O 1
ATOM 1476 N N . GLU A 1 184 ? 49.796 -11.163 -22.785 1.00 56.34 184 GLU A N 1
ATOM 1477 C CA . GLU A 1 184 ? 50.784 -10.575 -21.861 1.00 56.34 184 GLU A CA 1
ATOM 1478 C C . GLU A 1 184 ? 50.961 -11.414 -20.576 1.00 56.34 184 GLU A C 1
ATOM 1480 O O . GLU A 1 184 ? 52.076 -11.553 -20.083 1.00 56.34 184 GLU A O 1
ATOM 1485 N N . PHE A 1 185 ? 49.884 -12.006 -20.042 1.00 52.50 185 PHE A N 1
ATOM 1486 C CA . PHE A 1 185 ? 49.935 -12.853 -18.837 1.00 52.50 185 PHE A CA 1
ATOM 1487 C C . PHE A 1 185 ? 50.571 -14.234 -19.089 1.00 52.50 185 PHE A C 1
ATOM 1489 O O . PHE A 1 185 ? 51.253 -14.776 -18.215 1.00 52.50 185 PHE A O 1
ATOM 1496 N N . GLU A 1 186 ? 50.347 -14.823 -20.267 1.00 48.47 186 GLU A N 1
ATOM 1497 C CA . GLU A 1 186 ? 50.953 -16.103 -20.663 1.00 48.47 186 GLU A CA 1
ATOM 1498 C C . GLU A 1 186 ? 52.457 -15.964 -20.965 1.00 48.47 186 GLU A C 1
ATOM 1500 O O . GLU A 1 186 ? 53.234 -16.867 -20.654 1.00 48.47 186 GLU A O 1
ATOM 1505 N N . GLU A 1 187 ? 52.901 -14.819 -21.492 1.00 49.62 187 GLU A N 1
ATOM 1506 C CA . GLU A 1 187 ? 54.325 -14.532 -21.716 1.00 49.62 187 GLU A CA 1
ATOM 1507 C C . GLU A 1 187 ? 55.081 -14.178 -20.419 1.00 49.62 187 GLU A C 1
ATOM 1509 O O . GLU A 1 187 ? 56.254 -14.518 -20.296 1.00 49.62 187 GLU A O 1
ATOM 1514 N N . GLU A 1 188 ? 54.425 -13.600 -19.401 1.00 48.75 188 GLU A N 1
ATOM 1515 C CA . GLU A 1 188 ? 55.020 -13.413 -18.059 1.00 48.75 188 GLU A CA 1
ATOM 1516 C C . GLU A 1 188 ? 55.267 -14.740 -17.308 1.00 48.75 188 GLU A C 1
ATOM 1518 O O . GLU A 1 188 ? 56.026 -14.772 -16.336 1.00 48.75 188 GLU A O 1
ATOM 1523 N N . THR A 1 189 ? 54.648 -15.844 -17.746 1.00 46.16 189 THR A N 1
ATOM 1524 C CA . THR A 1 189 ? 54.769 -17.174 -17.119 1.00 46.16 189 THR A CA 1
ATOM 1525 C C . THR A 1 189 ? 55.676 -18.154 -17.874 1.00 46.16 189 THR A C 1
ATOM 1527 O O . THR A 1 189 ? 55.999 -19.208 -17.318 1.00 46.16 189 THR A O 1
ATOM 1530 N N . GLN A 1 190 ? 56.147 -17.820 -19.083 1.00 43.22 190 GLN A N 1
ATOM 1531 C CA . GLN A 1 190 ? 57.148 -18.603 -19.821 1.00 43.22 190 GLN A CA 1
ATOM 1532 C C . GLN A 1 190 ? 58.550 -17.978 -19.713 1.00 43.22 190 GLN A C 1
ATOM 1534 O O . GLN A 1 190 ? 58.729 -16.769 -19.791 1.00 43.22 190 GLN A O 1
ATOM 1539 N N . ASP A 1 191 ? 59.557 -18.830 -19.505 1.00 42.44 191 ASP A N 1
ATOM 1540 C CA . ASP A 1 191 ? 60.947 -18.471 -19.211 1.00 42.44 191 ASP A CA 1
ATOM 1541 C C . ASP A 1 191 ? 61.565 -17.374 -20.112 1.00 42.44 191 ASP A C 1
ATOM 1543 O O . ASP A 1 191 ? 61.494 -17.406 -21.341 1.00 42.44 191 ASP A O 1
ATOM 1547 N N . LEU A 1 192 ? 62.308 -16.479 -19.449 1.00 44.03 192 LEU A N 1
ATOM 1548 C CA . LEU A 1 192 ? 63.107 -15.320 -19.896 1.00 44.03 192 LEU A CA 1
ATOM 1549 C C . LEU A 1 192 ? 64.135 -15.529 -21.040 1.00 44.03 192 LEU A C 1
ATOM 1551 O O . LEU A 1 192 ? 65.009 -14.681 -21.228 1.00 44.03 192 LEU A O 1
ATOM 1555 N N . ALA A 1 193 ? 64.110 -16.624 -21.800 1.00 40.66 193 ALA A N 1
ATOM 1556 C CA . ALA A 1 193 ? 65.227 -16.981 -22.682 1.00 40.66 193 ALA A CA 1
ATOM 1557 C C . ALA A 1 193 ? 65.065 -16.617 -24.168 1.00 40.66 193 ALA A C 1
ATOM 1559 O O . ALA A 1 193 ? 66.076 -16.564 -24.869 1.00 40.66 193 ALA A O 1
ATOM 1560 N N . SER A 1 194 ? 63.865 -16.326 -24.680 1.00 45.88 194 SER A N 1
ATOM 1561 C CA . SER A 1 194 ? 63.726 -15.886 -26.079 1.00 45.88 194 SER A CA 1
ATOM 1562 C C . SER A 1 194 ? 62.345 -15.314 -26.397 1.00 45.88 194 SER A C 1
ATOM 1564 O O . SER A 1 194 ? 61.545 -15.965 -27.065 1.00 45.88 194 SER A O 1
ATOM 1566 N N . VAL A 1 195 ? 62.073 -14.079 -25.980 1.00 38.22 195 VAL A N 1
ATOM 1567 C CA . VAL A 1 195 ? 60.970 -13.300 -26.558 1.00 38.22 195 VAL A CA 1
ATOM 1568 C C . VAL A 1 195 ? 61.544 -11.972 -27.030 1.00 38.22 195 VAL A C 1
ATOM 1570 O O . VAL A 1 195 ? 62.058 -11.170 -26.253 1.00 38.22 195 VAL A O 1
ATOM 1573 N N . SER A 1 196 ? 61.529 -11.778 -28.347 1.00 37.41 196 SER A N 1
ATOM 1574 C CA . SER A 1 196 ? 61.713 -10.474 -28.971 1.00 37.41 196 SER A CA 1
ATOM 1575 C C . SER A 1 196 ? 60.717 -9.502 -28.347 1.00 37.41 196 SER A C 1
ATOM 1577 O O . SER A 1 196 ? 59.515 -9.713 -28.474 1.00 37.41 196 SER A O 1
ATOM 1579 N N . ALA A 1 197 ? 61.235 -8.481 -27.666 1.00 38.22 197 ALA A N 1
ATOM 1580 C CA . ALA A 1 197 ? 60.482 -7.466 -26.944 1.00 38.22 197 ALA A CA 1
ATOM 1581 C C . ALA A 1 197 ? 59.226 -7.006 -27.705 1.00 38.22 197 ALA A C 1
ATOM 1583 O O . ALA A 1 197 ? 59.331 -6.323 -28.727 1.00 38.22 197 ALA A O 1
ATOM 1584 N N . ILE A 1 198 ? 58.045 -7.352 -27.192 1.00 44.97 198 ILE A N 1
ATOM 1585 C CA . ILE A 1 198 ? 56.829 -6.613 -27.518 1.00 44.97 198 ILE A CA 1
ATOM 1586 C C . ILE A 1 198 ? 56.965 -5.264 -26.810 1.00 44.97 198 ILE A C 1
ATOM 1588 O O . ILE A 1 198 ? 57.186 -5.200 -25.602 1.00 44.97 198 ILE A O 1
ATOM 1592 N N . ASP A 1 199 ? 56.928 -4.184 -27.586 1.00 46.28 199 ASP A N 1
ATOM 1593 C CA . ASP A 1 199 ? 57.090 -2.818 -27.097 1.00 46.28 199 ASP A CA 1
ATOM 1594 C C . ASP A 1 199 ? 55.969 -2.495 -26.078 1.00 46.28 199 ASP A C 1
ATOM 1596 O O . ASP A 1 199 ? 54.794 -2.475 -26.459 1.00 46.28 199 ASP A O 1
ATOM 1600 N N . PRO A 1 200 ? 56.278 -2.225 -24.791 1.00 49.94 200 PRO A N 1
ATOM 1601 C CA . PRO A 1 200 ? 55.279 -1.945 -23.749 1.00 49.94 200 PRO A CA 1
ATOM 1602 C C . PRO A 1 200 ? 54.466 -0.658 -24.002 1.00 49.94 200 PRO A C 1
ATOM 1604 O O . PRO A 1 200 ? 53.548 -0.329 -23.246 1.00 49.94 200 PRO A O 1
ATOM 1607 N N . ASN A 1 201 ? 54.784 0.073 -25.075 1.00 50.62 201 ASN A N 1
ATOM 1608 C CA . ASN A 1 201 ? 54.076 1.262 -25.537 1.00 50.62 201 ASN A CA 1
ATOM 1609 C C . ASN A 1 201 ? 52.902 0.974 -26.492 1.00 50.62 201 ASN A C 1
ATOM 1611 O O . ASN A 1 201 ? 52.226 1.913 -26.926 1.00 50.62 201 ASN A O 1
ATOM 1615 N N . VAL A 1 202 ? 52.628 -0.288 -26.843 1.00 61.16 202 VAL A N 1
ATOM 1616 C CA . VAL A 1 202 ? 51.506 -0.622 -27.732 1.00 61.16 202 VAL A CA 1
ATOM 1617 C C . VAL A 1 202 ? 50.191 -0.588 -26.952 1.00 61.16 202 VAL A C 1
ATOM 1619 O O . VAL A 1 202 ? 49.923 -1.417 -26.087 1.00 61.16 202 VAL A O 1
ATOM 1622 N N . ILE A 1 203 ? 49.339 0.392 -27.268 1.00 65.50 203 ILE A N 1
ATOM 1623 C CA . ILE A 1 203 ? 47.982 0.476 -26.716 1.00 65.50 203 ILE A CA 1
ATOM 1624 C C . ILE A 1 203 ? 47.193 -0.743 -27.212 1.00 65.50 203 ILE A C 1
ATOM 1626 O O . ILE A 1 203 ? 47.053 -0.896 -28.431 1.00 65.50 203 ILE A O 1
ATOM 1630 N N . PRO A 1 204 ? 46.648 -1.573 -26.308 1.00 69.25 204 PRO A N 1
ATOM 1631 C CA . PRO A 1 204 ? 45.969 -2.797 -26.699 1.00 69.25 204 PRO A CA 1
ATOM 1632 C C . PRO A 1 204 ? 44.658 -2.496 -27.429 1.00 69.25 204 PRO A C 1
ATOM 1634 O O . PRO A 1 204 ? 44.004 -1.473 -27.173 1.00 69.25 204 PRO A O 1
ATOM 1637 N N . LYS A 1 205 ? 44.289 -3.376 -28.363 1.00 73.81 205 LYS A N 1
ATOM 1638 C CA . LYS A 1 205 ? 43.143 -3.184 -29.257 1.00 73.81 205 LYS A CA 1
ATOM 1639 C C . LYS A 1 205 ? 42.269 -4.436 -29.269 1.00 73.81 205 LYS A C 1
ATOM 1641 O O . LYS A 1 205 ? 42.789 -5.536 -29.140 1.00 73.81 205 LYS A O 1
ATOM 1646 N N . PRO A 1 206 ? 40.948 -4.297 -29.461 1.00 79.56 206 PRO A N 1
ATOM 1647 C CA . PRO A 1 206 ? 40.106 -5.465 -29.654 1.00 79.56 206 PRO A CA 1
ATOM 1648 C C . PRO A 1 206 ? 40.526 -6.232 -30.911 1.00 79.56 206 PRO A C 1
ATOM 1650 O O . PRO A 1 206 ? 40.753 -5.635 -31.967 1.00 79.56 206 PRO A O 1
ATOM 1653 N N . ASN A 1 207 ? 40.590 -7.554 -30.796 1.00 81.50 207 ASN A N 1
ATOM 1654 C CA . ASN A 1 207 ? 40.818 -8.455 -31.908 1.00 81.50 207 ASN A CA 1
ATOM 1655 C C . ASN A 1 207 ? 39.477 -8.969 -32.442 1.00 81.50 207 ASN A C 1
ATOM 1657 O O . ASN A 1 207 ? 38.961 -9.993 -31.995 1.00 81.50 207 ASN A O 1
ATOM 1661 N N . PHE A 1 208 ? 38.924 -8.272 -33.433 1.00 77.06 208 PHE A N 1
ATOM 1662 C CA . PHE A 1 208 ? 37.672 -8.660 -34.088 1.00 77.06 208 PHE A CA 1
ATOM 1663 C C . PHE A 1 208 ? 37.812 -9.847 -35.064 1.00 77.06 208 PHE A C 1
ATOM 1665 O O . PHE A 1 208 ? 36.838 -10.204 -35.717 1.00 77.06 208 PHE A O 1
ATOM 1672 N N . GLU A 1 209 ? 38.994 -10.470 -35.159 1.00 71.38 209 GLU A N 1
ATOM 1673 C CA . GLU A 1 209 ? 39.228 -11.705 -35.930 1.00 71.38 209 GLU A CA 1
ATOM 1674 C C . GLU A 1 209 ? 38.972 -12.986 -35.101 1.00 71.38 209 GLU A C 1
ATOM 1676 O O . GLU A 1 209 ? 39.012 -14.094 -35.632 1.00 71.38 209 GLU A O 1
ATOM 1681 N N . THR A 1 210 ? 38.714 -12.842 -33.794 1.00 68.00 210 THR A N 1
ATOM 1682 C CA . THR A 1 210 ? 38.296 -13.915 -32.863 1.00 68.00 210 THR A CA 1
ATOM 1683 C C . THR A 1 210 ? 36.854 -14.386 -33.134 1.00 68.00 210 THR A C 1
ATOM 1685 O O . THR A 1 210 ? 36.164 -13.768 -33.948 1.00 68.00 210 THR A O 1
ATOM 1688 N N . PRO A 1 211 ? 36.361 -15.482 -32.510 1.00 63.81 211 PRO A N 1
ATOM 1689 C CA . PRO A 1 211 ? 35.036 -16.012 -32.820 1.00 63.81 211 PRO A CA 1
ATOM 1690 C C . PRO A 1 211 ? 33.946 -14.960 -32.576 1.00 63.81 211 PRO A C 1
ATOM 1692 O O . PRO A 1 211 ? 33.813 -14.410 -31.482 1.00 63.81 211 PRO A O 1
ATOM 1695 N N . LEU A 1 212 ? 33.163 -14.681 -33.616 1.00 76.69 212 LEU A N 1
ATOM 1696 C CA . LEU A 1 212 ? 31.996 -13.807 -33.558 1.00 76.69 212 LEU A CA 1
ATOM 1697 C C . LEU A 1 212 ? 30.744 -14.681 -33.505 1.00 76.69 212 LEU A C 1
ATOM 1699 O O . LEU A 1 212 ? 30.659 -15.701 -34.192 1.00 76.69 212 LEU A O 1
ATOM 1703 N N . VAL A 1 213 ? 29.756 -14.274 -32.711 1.00 81.69 213 VAL A N 1
ATOM 1704 C CA . VAL A 1 213 ? 28.426 -14.890 -32.769 1.00 81.69 213 VAL A CA 1
ATOM 1705 C C . VAL A 1 213 ? 27.681 -14.296 -33.947 1.00 81.69 213 VAL A C 1
ATOM 1707 O O . VAL A 1 213 ? 27.601 -13.079 -34.087 1.00 81.69 213 VAL A O 1
ATOM 1710 N N . VAL A 1 214 ? 27.132 -15.158 -34.792 1.00 83.06 214 VAL A N 1
ATOM 1711 C CA . VAL A 1 214 ? 26.414 -14.740 -35.991 1.00 83.06 214 VAL A CA 1
ATOM 1712 C C . VAL A 1 214 ? 24.919 -14.705 -35.703 1.00 83.06 214 VAL A C 1
ATOM 1714 O O . VAL A 1 214 ? 24.325 -15.733 -35.387 1.00 83.06 214 VAL A O 1
ATOM 1717 N N . LEU A 1 215 ? 24.297 -13.535 -35.843 1.00 84.56 215 LEU A N 1
ATOM 1718 C CA . LEU A 1 215 ? 22.843 -13.421 -35.928 1.00 84.56 215 LEU A CA 1
ATOM 1719 C C . LEU A 1 215 ? 22.421 -13.592 -37.386 1.00 84.56 215 LEU A C 1
ATOM 1721 O O . LEU A 1 215 ? 22.928 -12.903 -38.281 1.00 84.56 215 LEU A O 1
ATOM 1725 N N . ASN A 1 216 ? 21.480 -14.502 -37.628 1.00 84.62 216 ASN A N 1
ATOM 1726 C CA . ASN A 1 216 ? 20.974 -14.754 -38.971 1.00 84.62 216 ASN A CA 1
ATOM 1727 C C . ASN A 1 216 ? 20.187 -13.532 -39.506 1.00 84.62 216 ASN A C 1
ATOM 1729 O O . ASN A 1 216 ? 19.742 -12.677 -38.733 1.00 84.62 216 ASN A O 1
ATOM 1733 N N . LYS A 1 217 ? 19.961 -13.466 -40.830 1.00 85.94 217 LYS A N 1
ATOM 1734 C CA . LYS A 1 217 ? 19.245 -12.346 -41.477 1.00 85.94 217 LYS A CA 1
ATOM 1735 C C . LYS A 1 217 ? 17.870 -12.058 -40.866 1.00 85.94 217 LYS A C 1
ATOM 1737 O O . LYS A 1 217 ? 17.465 -10.904 -40.804 1.00 85.94 217 LYS A O 1
ATOM 1742 N N . VAL A 1 218 ? 17.125 -13.093 -40.496 1.00 87.69 218 VAL A N 1
ATOM 1743 C CA . VAL A 1 218 ? 15.733 -12.973 -40.045 1.00 87.69 218 VAL A CA 1
ATOM 1744 C C . VAL A 1 218 ? 15.675 -12.431 -38.615 1.00 87.69 218 VAL A C 1
ATOM 1746 O O . VAL A 1 218 ? 14.926 -11.500 -38.337 1.00 87.69 218 VAL A O 1
ATOM 1749 N N . ASP A 1 219 ? 16.523 -12.941 -37.731 1.00 88.81 219 ASP A N 1
ATOM 1750 C CA . ASP A 1 219 ? 16.510 -12.677 -36.298 1.00 88.81 219 ASP A CA 1
ATOM 1751 C C . ASP A 1 219 ? 16.893 -11.224 -35.988 1.00 88.81 219 ASP A C 1
ATOM 1753 O O . ASP A 1 219 ? 16.191 -10.541 -35.238 1.00 88.81 219 ASP A O 1
ATOM 1757 N N . TRP A 1 220 ? 17.961 -10.698 -36.611 1.00 88.94 220 TRP A N 1
ATOM 1758 C CA . TRP A 1 220 ? 18.343 -9.295 -36.400 1.00 88.94 220 TRP A CA 1
ATOM 1759 C C . TRP A 1 220 ? 17.329 -8.325 -37.022 1.00 88.94 220 TRP A C 1
ATOM 1761 O O . TRP A 1 220 ? 17.114 -7.236 -36.482 1.00 88.94 220 TRP A O 1
ATOM 1771 N N . ARG A 1 221 ? 16.661 -8.712 -38.122 1.00 90.88 221 ARG A N 1
ATOM 1772 C CA . ARG A 1 221 ? 15.583 -7.914 -38.733 1.00 90.88 221 ARG A CA 1
ATOM 1773 C C . ARG A 1 221 ? 14.353 -7.866 -37.840 1.00 90.88 221 ARG A C 1
ATOM 1775 O O . ARG A 1 221 ? 13.832 -6.775 -37.634 1.00 90.88 221 ARG A O 1
ATOM 1782 N N . ILE A 1 222 ? 13.932 -8.997 -37.265 1.00 91.12 222 ILE A N 1
ATOM 1783 C CA . ILE A 1 222 ? 12.838 -9.048 -36.282 1.00 91.12 222 ILE A CA 1
ATOM 1784 C C . ILE A 1 222 ? 13.157 -8.126 -35.100 1.00 91.12 222 ILE A C 1
ATOM 1786 O O . ILE A 1 222 ? 12.342 -7.273 -34.754 1.00 91.12 222 ILE A O 1
ATOM 1790 N N . LEU A 1 223 ? 14.358 -8.235 -34.527 1.00 91.19 223 LEU A N 1
ATOM 1791 C CA . LEU A 1 223 ? 14.788 -7.419 -33.387 1.00 91.19 223 LEU A CA 1
ATOM 1792 C C . LEU A 1 223 ? 14.830 -5.912 -33.706 1.00 91.19 223 LEU A C 1
ATOM 1794 O O . LEU A 1 223 ? 14.390 -5.078 -32.908 1.00 91.19 223 LEU A O 1
ATOM 1798 N N . THR A 1 224 ? 15.335 -5.553 -34.888 1.00 93.06 224 THR A N 1
ATOM 1799 C CA . THR A 1 224 ? 15.408 -4.156 -35.344 1.00 93.06 224 THR A CA 1
ATOM 1800 C C . THR A 1 224 ? 14.015 -3.589 -35.619 1.00 93.06 224 THR A C 1
ATOM 1802 O O . THR A 1 224 ? 13.684 -2.506 -35.135 1.00 93.06 224 THR A O 1
ATOM 1805 N N . ASN A 1 225 ? 13.167 -4.342 -36.328 1.00 94.25 225 ASN A N 1
ATOM 1806 C CA . ASN A 1 225 ? 11.779 -3.964 -36.591 1.00 94.25 225 ASN A CA 1
ATOM 1807 C C . ASN A 1 225 ? 10.981 -3.816 -35.295 1.00 94.25 225 ASN A C 1
ATOM 1809 O O . ASN A 1 225 ? 10.196 -2.881 -35.182 1.00 94.25 225 ASN A O 1
ATOM 1813 N N . HIS A 1 226 ? 11.203 -4.683 -34.303 1.00 94.00 226 HIS A N 1
ATOM 1814 C CA . HIS A 1 226 ? 10.570 -4.572 -32.989 1.00 94.00 226 HIS A CA 1
ATOM 1815 C C . HIS A 1 226 ? 10.944 -3.262 -32.284 1.00 94.00 226 HIS A C 1
ATOM 1817 O O . HIS A 1 226 ? 10.089 -2.569 -31.743 1.00 94.00 226 HIS A O 1
ATOM 1823 N N . THR A 1 227 ? 12.212 -2.862 -32.348 1.00 93.38 227 THR A N 1
ATOM 1824 C CA . THR A 1 227 ? 12.666 -1.617 -31.709 1.00 93.38 227 THR A CA 1
ATOM 1825 C C . THR A 1 227 ? 12.097 -0.379 -32.413 1.00 93.38 227 THR A C 1
ATOM 1827 O O . THR A 1 227 ? 11.659 0.565 -31.751 1.00 93.38 227 THR A O 1
ATOM 1830 N N . LEU A 1 228 ? 12.020 -0.400 -33.749 1.00 95.25 228 LEU A N 1
ATOM 1831 C CA . LEU A 1 228 ? 11.344 0.637 -34.538 1.00 95.25 228 LEU A CA 1
ATOM 1832 C C . LEU A 1 228 ? 9.828 0.667 -34.287 1.00 95.25 228 LEU A C 1
ATOM 1834 O O . LEU A 1 228 ? 9.248 1.751 -34.223 1.00 95.25 228 LEU A O 1
ATOM 1838 N N . LEU A 1 229 ? 9.191 -0.495 -34.109 1.00 94.75 229 LEU A N 1
ATOM 1839 C CA . LEU A 1 229 ? 7.780 -0.618 -33.741 1.00 94.75 229 LEU A CA 1
ATOM 1840 C C . LEU A 1 229 ? 7.518 0.100 -32.415 1.00 94.75 229 LEU A C 1
ATOM 1842 O O . LEU A 1 229 ? 6.658 0.979 -32.375 1.00 94.75 229 LEU A O 1
ATOM 1846 N N . CYS A 1 230 ? 8.285 -0.214 -31.366 1.00 92.56 230 CYS A N 1
ATOM 1847 C CA . CYS A 1 230 ? 8.146 0.424 -30.055 1.00 92.56 230 CYS A CA 1
ATOM 1848 C C . CYS A 1 230 ? 8.290 1.949 -30.150 1.00 92.56 230 CYS A C 1
ATOM 1850 O O . CYS A 1 230 ? 7.477 2.684 -29.590 1.00 92.56 230 CYS A O 1
ATOM 1852 N N . TYR A 1 231 ? 9.277 2.431 -30.914 1.00 93.81 231 TYR A N 1
ATOM 1853 C CA . TYR A 1 231 ? 9.475 3.859 -31.159 1.00 93.81 231 TYR A CA 1
ATOM 1854 C C . TYR A 1 231 ? 8.278 4.502 -31.875 1.00 93.81 231 TYR A C 1
ATOM 1856 O O . TYR A 1 231 ? 7.702 5.475 -31.386 1.00 93.81 231 TYR A O 1
ATOM 1864 N N . HIS A 1 232 ? 7.865 3.969 -33.028 1.00 93.81 232 HIS A N 1
ATOM 1865 C CA . HIS A 1 232 ? 6.767 4.550 -33.800 1.00 93.81 232 HIS A CA 1
ATOM 1866 C C . HIS A 1 232 ? 5.438 4.495 -33.052 1.00 93.81 232 HIS A C 1
ATOM 1868 O O . HIS A 1 232 ? 4.662 5.446 -33.147 1.00 93.81 232 HIS A O 1
ATOM 1874 N N . PHE A 1 233 ? 5.201 3.437 -32.277 1.00 91.44 233 PHE A N 1
ATOM 1875 C CA . PHE A 1 233 ? 4.032 3.322 -31.416 1.00 91.44 233 PHE A CA 1
ATOM 1876 C C . PHE A 1 233 ? 4.030 4.401 -30.325 1.00 91.44 233 PHE A C 1
ATOM 1878 O O . PHE A 1 233 ? 3.052 5.134 -30.195 1.00 91.44 233 PHE A O 1
ATOM 1885 N N . ALA A 1 234 ? 5.146 4.572 -29.608 1.00 88.25 234 ALA A N 1
ATOM 1886 C CA . ALA A 1 234 ? 5.292 5.587 -28.562 1.00 88.25 234 ALA A CA 1
ATOM 1887 C C . ALA A 1 234 ? 5.104 7.024 -29.096 1.00 88.25 234 ALA A C 1
ATOM 1889 O O . ALA A 1 234 ? 4.516 7.877 -28.437 1.00 88.25 234 ALA A O 1
ATOM 1890 N N . TYR A 1 235 ? 5.539 7.290 -30.331 1.00 87.88 235 TYR A N 1
ATOM 1891 C CA . TYR A 1 235 ? 5.366 8.579 -31.014 1.00 87.88 235 TYR A CA 1
ATOM 1892 C C . TYR A 1 235 ? 4.037 8.729 -31.780 1.00 87.88 235 TYR A C 1
ATOM 1894 O O . TYR A 1 235 ? 3.884 9.679 -32.550 1.00 87.88 235 TYR A O 1
ATOM 1902 N N . ASN A 1 236 ? 3.074 7.821 -31.587 1.00 87.88 236 ASN A N 1
ATOM 1903 C CA . ASN A 1 236 ? 1.756 7.837 -32.235 1.00 87.88 236 ASN A CA 1
ATOM 1904 C C . ASN A 1 236 ? 1.796 7.795 -33.783 1.00 87.88 236 ASN A C 1
ATOM 1906 O O . ASN A 1 236 ? 0.878 8.246 -34.467 1.00 87.88 236 ASN A O 1
ATOM 1910 N N . ASN A 1 237 ? 2.853 7.223 -34.361 1.00 92.06 237 ASN A N 1
ATOM 1911 C CA . ASN A 1 237 ? 2.973 6.951 -35.795 1.00 92.06 237 ASN A CA 1
ATOM 1912 C C . ASN A 1 237 ? 2.391 5.567 -36.119 1.00 92.06 237 ASN A C 1
ATOM 1914 O O . ASN A 1 237 ? 3.098 4.665 -36.576 1.00 92.06 237 ASN A O 1
ATOM 1918 N N . LEU A 1 238 ? 1.092 5.405 -35.855 1.00 91.19 238 LEU A N 1
ATOM 1919 C CA . LEU A 1 238 ? 0.414 4.105 -35.834 1.00 91.19 238 LEU A CA 1
ATOM 1920 C C . LEU A 1 238 ? 0.489 3.346 -37.165 1.00 91.19 238 LEU A C 1
ATOM 1922 O O . LEU A 1 238 ? 0.691 2.142 -37.153 1.00 91.19 238 LEU A O 1
ATOM 1926 N N . SER A 1 239 ? 0.438 4.035 -38.308 1.00 92.19 239 SER A N 1
ATOM 1927 C CA . SER A 1 239 ? 0.542 3.387 -39.625 1.00 92.19 239 SER A CA 1
ATOM 1928 C C . SER A 1 239 ? 1.923 2.777 -39.891 1.00 92.19 239 SER A C 1
ATOM 1930 O O . SER A 1 239 ? 2.033 1.703 -40.478 1.00 92.19 239 SER A O 1
ATOM 1932 N N . LYS A 1 240 ? 3.006 3.439 -39.463 1.00 92.31 240 LYS A N 1
ATOM 1933 C CA . LYS A 1 240 ? 4.362 2.873 -39.551 1.00 92.31 240 LYS A CA 1
ATOM 1934 C C . LYS A 1 240 ? 4.528 1.707 -38.577 1.00 92.31 240 LYS A C 1
ATOM 1936 O O . LYS A 1 240 ? 5.102 0.692 -38.956 1.00 92.31 240 LYS A O 1
ATOM 1941 N N . ALA A 1 241 ? 4.007 1.849 -37.359 1.00 93.38 241 ALA A N 1
ATOM 1942 C CA . ALA A 1 241 ? 4.015 0.796 -36.349 1.00 93.38 241 ALA A CA 1
ATOM 1943 C C . ALA A 1 241 ? 3.285 -0.466 -36.847 1.00 93.38 241 ALA A C 1
ATOM 1945 O O . ALA A 1 241 ? 3.862 -1.547 -36.841 1.00 93.38 241 ALA A O 1
ATOM 1946 N N . GLU A 1 242 ? 2.074 -0.320 -37.382 1.00 93.69 242 GLU A N 1
ATOM 1947 C CA . GLU A 1 242 ? 1.293 -1.418 -37.959 1.00 93.69 242 GLU A CA 1
ATOM 1948 C C . GLU A 1 242 ? 2.056 -2.126 -39.092 1.00 93.69 242 GLU A C 1
ATOM 1950 O O . GLU A 1 242 ? 2.209 -3.346 -39.073 1.00 93.69 242 GLU A O 1
ATOM 1955 N N . ASN A 1 243 ? 2.641 -1.372 -40.031 1.00 94.25 243 ASN A N 1
ATOM 1956 C CA . ASN A 1 243 ? 3.443 -1.946 -41.119 1.00 94.25 243 ASN A CA 1
ATOM 1957 C C . ASN A 1 243 ? 4.658 -2.746 -40.614 1.00 94.25 243 ASN A C 1
ATOM 1959 O O . ASN A 1 243 ? 4.982 -3.797 -41.171 1.00 94.25 243 ASN A O 1
ATOM 1963 N N . LEU A 1 244 ? 5.337 -2.266 -39.569 1.00 94.56 244 LEU A N 1
ATOM 1964 C CA . LEU A 1 244 ? 6.457 -2.978 -38.947 1.00 94.56 244 LEU A CA 1
ATOM 1965 C C . LEU A 1 244 ? 5.984 -4.244 -38.228 1.00 94.56 244 LEU A C 1
ATOM 1967 O O . LEU A 1 244 ? 6.633 -5.283 -38.340 1.00 94.56 244 LEU A O 1
ATOM 1971 N N . LEU A 1 245 ? 4.834 -4.191 -37.550 1.00 93.69 245 LEU A N 1
ATOM 1972 C CA . LEU A 1 245 ? 4.232 -5.355 -36.905 1.00 93.69 245 LEU A CA 1
ATOM 1973 C C . LEU A 1 245 ? 3.856 -6.433 -37.930 1.00 93.69 245 LEU A C 1
ATOM 1975 O O . LEU A 1 245 ? 4.167 -7.602 -37.715 1.00 93.69 245 LEU A O 1
ATOM 1979 N N . VAL A 1 246 ? 3.285 -6.052 -39.077 1.00 93.12 246 VAL A N 1
ATOM 1980 C CA . VAL A 1 246 ? 3.010 -6.971 -40.198 1.00 93.12 246 VAL A CA 1
ATOM 1981 C C . VAL A 1 246 ? 4.277 -7.693 -40.654 1.00 93.12 246 VAL A C 1
ATOM 1983 O O . VAL A 1 246 ? 4.253 -8.908 -40.853 1.00 93.12 246 VAL A O 1
ATOM 1986 N N . GLN A 1 247 ? 5.397 -6.977 -40.778 1.00 92.19 247 GLN A N 1
ATOM 1987 C CA . GLN A 1 247 ? 6.676 -7.587 -41.151 1.00 92.19 247 GLN A CA 1
ATOM 1988 C C . GLN A 1 247 ? 7.190 -8.551 -40.075 1.00 92.19 247 GLN A C 1
ATOM 1990 O O . GLN A 1 247 ? 7.607 -9.658 -40.406 1.00 92.19 247 GLN A O 1
ATOM 1995 N N . ILE A 1 248 ? 7.118 -8.168 -38.794 1.00 92.12 248 ILE A N 1
ATOM 1996 C CA . ILE A 1 248 ? 7.527 -9.026 -37.670 1.00 92.12 248 ILE A CA 1
ATOM 1997 C C . ILE A 1 248 ? 6.706 -10.315 -37.651 1.00 92.12 248 ILE A C 1
ATOM 1999 O O . ILE A 1 248 ? 7.279 -11.396 -37.568 1.00 92.12 248 ILE A O 1
ATOM 2003 N N . VAL A 1 249 ? 5.378 -10.216 -37.763 1.00 90.00 249 VAL A N 1
ATOM 2004 C CA . VAL A 1 249 ? 4.472 -11.374 -37.755 1.00 90.00 249 VAL A CA 1
ATOM 2005 C C . VAL A 1 249 ? 4.742 -12.295 -38.948 1.00 90.00 249 VAL A C 1
ATOM 2007 O O . VAL A 1 249 ? 4.738 -13.514 -38.786 1.00 90.00 249 VAL A O 1
ATOM 2010 N N . ALA A 1 250 ? 5.029 -11.737 -40.129 1.00 90.19 250 ALA A N 1
ATOM 2011 C CA . ALA A 1 250 ? 5.353 -12.514 -41.325 1.00 90.19 250 ALA A CA 1
ATOM 2012 C C . ALA A 1 250 ? 6.700 -13.254 -41.224 1.00 90.19 250 ALA A C 1
ATOM 2014 O O . ALA A 1 250 ? 6.820 -14.384 -41.705 1.00 90.19 250 ALA A O 1
ATOM 2015 N N . ASP A 1 251 ? 7.704 -12.636 -40.599 1.00 89.50 251 ASP A N 1
ATOM 2016 C CA . ASP A 1 251 ? 9.033 -13.226 -40.417 1.00 89.50 251 ASP A CA 1
ATOM 2017 C C . ASP A 1 251 ? 9.129 -14.118 -39.166 1.00 89.50 251 ASP A C 1
ATOM 2019 O O . ASP A 1 251 ? 10.018 -14.966 -39.083 1.00 89.50 251 ASP A O 1
ATOM 2023 N N . TRP A 1 252 ? 8.176 -14.017 -38.231 1.00 89.06 252 TRP A N 1
ATOM 2024 C CA . TRP A 1 252 ? 8.156 -14.772 -36.974 1.00 89.06 252 TRP A CA 1
ATOM 2025 C C . TRP A 1 252 ? 8.328 -16.290 -37.138 1.00 89.06 252 TRP A C 1
ATOM 2027 O O . TRP A 1 252 ? 9.124 -16.871 -36.399 1.00 89.06 252 TRP A O 1
ATOM 2037 N N . PRO A 1 253 ? 7.663 -16.980 -38.088 1.00 86.06 253 PRO A N 1
ATOM 2038 C CA . PRO A 1 253 ? 7.833 -18.424 -38.272 1.00 86.06 253 PRO A CA 1
ATOM 2039 C C . PRO A 1 253 ? 9.196 -18.817 -38.864 1.00 86.06 253 PRO A C 1
ATOM 2041 O O . PRO A 1 253 ? 9.536 -19.995 -38.864 1.00 86.06 253 PRO A O 1
ATOM 2044 N N . ARG A 1 254 ? 9.960 -17.855 -39.400 1.00 87.44 254 ARG A N 1
ATOM 2045 C CA . ARG A 1 254 ? 11.248 -18.071 -40.084 1.00 87.44 254 ARG A CA 1
ATOM 2046 C C . ARG A 1 254 ? 12.465 -17.840 -39.182 1.00 87.44 254 ARG A C 1
ATOM 2048 O O . ARG A 1 254 ? 13.592 -17.937 -39.665 1.00 87.44 254 ARG A O 1
ATOM 2055 N N . ARG A 1 255 ? 12.241 -17.487 -37.915 1.00 87.75 255 ARG A N 1
ATOM 2056 C CA . ARG A 1 255 ? 13.292 -17.255 -36.914 1.00 87.75 255 ARG A CA 1
ATOM 2057 C C . ARG A 1 255 ? 14.115 -18.519 -36.641 1.00 87.75 255 ARG A C 1
ATOM 2059 O O . ARG A 1 255 ? 13.619 -19.628 -36.847 1.00 87.75 255 ARG A O 1
ATOM 2066 N N . SER A 1 256 ? 15.344 -18.355 -36.149 1.00 83.50 256 SER A N 1
ATOM 2067 C CA . SER A 1 256 ? 16.185 -19.493 -35.745 1.00 83.50 256 SER A CA 1
ATOM 2068 C C . SER A 1 256 ? 15.515 -20.363 -34.682 1.00 83.50 256 SER A C 1
ATOM 2070 O O . SER A 1 256 ? 14.805 -19.871 -33.798 1.00 83.50 256 SER A O 1
ATOM 2072 N N . GLU A 1 257 ? 15.806 -21.664 -34.716 1.00 76.12 257 GLU A N 1
ATOM 2073 C CA . GLU A 1 257 ? 15.504 -22.561 -33.603 1.00 76.12 257 GLU A CA 1
ATOM 2074 C C . GLU A 1 257 ? 16.299 -22.103 -32.371 1.00 76.12 257 GLU A C 1
ATOM 2076 O O . GLU A 1 257 ? 17.524 -22.071 -32.404 1.00 76.12 257 GLU A O 1
ATOM 2081 N N . GLY A 1 258 ? 15.597 -21.699 -31.309 1.00 71.94 258 GLY A N 1
ATOM 2082 C CA . GLY A 1 258 ? 16.212 -21.095 -30.124 1.00 71.94 258 GLY A CA 1
ATOM 2083 C C . GLY A 1 258 ? 16.002 -19.585 -29.979 1.00 71.94 258 GLY A C 1
ATOM 2084 O O . GLY A 1 258 ? 16.256 -19.083 -28.890 1.00 71.94 258 GLY A O 1
ATOM 2085 N N . PHE A 1 259 ? 15.455 -18.872 -30.973 1.00 80.88 259 PHE A N 1
ATOM 2086 C CA . PHE A 1 259 ? 15.203 -17.422 -30.889 1.00 80.88 259 PHE A CA 1
ATOM 2087 C C . PHE A 1 259 ? 14.493 -17.024 -29.583 1.00 80.88 259 PHE A C 1
ATOM 2089 O O . PHE A 1 259 ? 13.401 -17.520 -29.285 1.00 80.88 259 PHE A O 1
ATOM 2096 N N . GLY A 1 260 ? 15.107 -16.125 -28.808 1.00 72.06 260 GLY A N 1
ATOM 2097 C CA . GLY A 1 260 ? 14.580 -15.683 -27.516 1.00 72.06 260 GLY A CA 1
ATOM 2098 C C . GLY A 1 260 ? 14.610 -16.738 -26.401 1.00 72.06 260 GLY A C 1
ATOM 2099 O O . GLY A 1 260 ? 13.868 -16.619 -25.427 1.00 72.06 260 GLY A O 1
ATOM 2100 N N . THR A 1 261 ? 15.433 -17.782 -26.515 1.00 77.50 261 THR A N 1
ATOM 2101 C CA . THR A 1 261 ? 15.676 -18.764 -25.442 1.00 77.50 261 THR A CA 1
ATOM 2102 C C . THR A 1 261 ? 16.990 -18.486 -24.704 1.00 77.50 261 THR A C 1
ATOM 2104 O O . THR A 1 261 ? 17.768 -17.613 -25.076 1.00 77.50 261 THR A O 1
ATOM 2107 N N . GLN A 1 262 ? 17.264 -19.224 -23.623 1.00 74.56 262 GLN A N 1
ATOM 2108 C CA . GLN A 1 262 ? 18.503 -19.065 -22.847 1.00 74.56 262 GLN A CA 1
ATOM 2109 C C . GLN A 1 262 ? 19.676 -19.920 -23.361 1.00 74.56 262 GLN A C 1
ATOM 2111 O O . GLN A 1 262 ? 20.749 -19.904 -22.755 1.00 74.56 262 GLN A O 1
ATOM 2116 N N . ASN A 1 263 ? 19.492 -20.649 -24.465 1.00 73.81 263 ASN A N 1
ATOM 2117 C CA . ASN A 1 263 ? 20.391 -21.725 -24.883 1.00 73.81 263 ASN A CA 1
ATOM 2118 C C . ASN A 1 263 ? 21.725 -21.222 -25.456 1.00 73.81 263 ASN A C 1
ATOM 2120 O O . ASN A 1 263 ? 22.766 -21.819 -25.185 1.00 73.81 263 ASN A O 1
ATOM 2124 N N . SER A 1 264 ? 21.721 -20.111 -26.196 1.00 77.62 264 SER A N 1
ATOM 2125 C CA . SER A 1 264 ? 22.931 -19.504 -26.761 1.00 77.62 264 SER A CA 1
ATOM 2126 C C . SER A 1 264 ? 22.962 -17.980 -26.585 1.00 77.62 264 SER A C 1
ATOM 2128 O O . SER A 1 264 ? 21.955 -17.350 -26.271 1.00 77.62 264 SER A O 1
ATOM 2130 N N . MET A 1 265 ? 24.134 -17.370 -26.789 1.00 79.38 265 MET A N 1
ATOM 2131 C CA . MET A 1 265 ? 24.295 -15.907 -26.783 1.00 79.38 265 MET A CA 1
ATOM 2132 C C . MET A 1 265 ? 23.408 -15.231 -27.843 1.00 79.38 265 MET A C 1
ATOM 2134 O O . MET A 1 265 ? 22.773 -14.220 -27.550 1.00 79.38 265 MET A O 1
ATOM 2138 N N . ALA A 1 266 ? 23.319 -15.809 -29.049 1.00 78.75 266 ALA A N 1
ATOM 2139 C CA . ALA A 1 266 ? 22.453 -15.313 -30.123 1.00 78.75 266 ALA A CA 1
ATOM 2140 C C . ALA A 1 266 ? 20.974 -15.318 -29.704 1.00 78.75 266 ALA A C 1
ATOM 2142 O O . ALA A 1 266 ? 20.255 -14.339 -29.914 1.00 78.75 266 ALA A O 1
ATOM 2143 N N . ASP A 1 267 ? 20.543 -16.394 -29.046 1.00 79.44 267 ASP A N 1
ATOM 2144 C CA . ASP A 1 267 ? 19.172 -16.565 -28.563 1.00 79.44 267 ASP A CA 1
ATOM 2145 C C . ASP A 1 267 ? 18.817 -15.561 -27.461 1.00 79.44 267 ASP A C 1
ATOM 2147 O O . ASP A 1 267 ? 17.735 -14.975 -27.471 1.00 79.44 267 ASP A O 1
ATOM 2151 N N . ARG A 1 268 ? 19.751 -15.310 -26.535 1.00 79.25 268 ARG A N 1
ATOM 2152 C CA . ARG A 1 268 ? 19.559 -14.353 -25.435 1.00 79.25 268 ARG A CA 1
ATOM 2153 C C . ARG A 1 268 ? 19.554 -12.906 -25.917 1.00 79.25 268 ARG A C 1
ATOM 2155 O O . ARG A 1 268 ? 18.768 -12.103 -25.420 1.00 79.25 268 ARG A O 1
ATOM 2162 N N . MET A 1 269 ? 20.392 -12.574 -26.896 1.00 80.94 269 MET A N 1
ATOM 2163 C CA . MET A 1 269 ? 20.460 -11.232 -27.479 1.00 80.94 269 MET A CA 1
ATOM 2164 C C . MET A 1 269 ? 19.216 -10.890 -28.315 1.00 80.94 269 MET A C 1
ATOM 2166 O O . MET A 1 269 ? 18.819 -9.729 -28.396 1.00 80.94 269 MET A O 1
ATOM 2170 N N . THR A 1 270 ? 18.585 -11.900 -28.915 1.00 82.94 270 THR A N 1
ATOM 2171 C CA . THR A 1 270 ? 17.369 -11.762 -29.734 1.00 82.94 270 THR A CA 1
ATOM 2172 C C . THR A 1 270 ? 16.073 -11.866 -28.930 1.00 82.94 270 THR A C 1
ATOM 2174 O O . THR A 1 270 ? 14.985 -11.879 -29.504 1.00 82.94 270 THR A O 1
ATOM 2177 N N . TYR A 1 271 ? 16.164 -11.904 -27.598 1.00 83.75 271 TYR A N 1
ATOM 2178 C CA . TYR A 1 271 ? 15.002 -12.000 -26.726 1.00 83.75 271 TYR A CA 1
ATOM 2179 C C . TYR A 1 271 ? 14.042 -10.818 -26.903 1.00 83.75 271 TYR A C 1
ATOM 2181 O O . TYR A 1 271 ? 14.383 -9.662 -26.651 1.00 83.75 271 TYR A O 1
ATOM 2189 N N . ILE A 1 272 ? 12.807 -11.144 -27.276 1.00 84.00 272 ILE A N 1
ATOM 2190 C CA . ILE A 1 272 ? 11.652 -10.251 -27.243 1.00 84.00 272 ILE A CA 1
ATOM 2191 C C . ILE A 1 272 ? 10.592 -10.937 -26.393 1.00 84.00 272 ILE A C 1
ATOM 2193 O O . ILE A 1 272 ? 10.319 -12.122 -26.593 1.00 84.00 272 ILE A O 1
ATOM 2197 N N . ASN A 1 273 ? 9.977 -10.200 -25.470 1.00 81.19 273 ASN A N 1
ATOM 2198 C CA . ASN A 1 273 ? 8.880 -10.724 -24.672 1.00 81.19 273 ASN A CA 1
ATOM 2199 C C . ASN A 1 273 ? 7.688 -11.075 -25.589 1.00 81.19 273 ASN A C 1
ATOM 2201 O O . ASN A 1 273 ? 7.084 -10.175 -26.178 1.00 81.19 273 ASN A O 1
ATOM 2205 N N . PRO A 1 274 ? 7.288 -12.355 -25.705 1.00 79.19 274 PRO A N 1
ATOM 2206 C CA . PRO A 1 274 ? 6.203 -12.747 -26.605 1.00 79.19 274 PRO A CA 1
ATOM 2207 C C . PRO A 1 274 ? 4.862 -12.085 -26.259 1.00 79.19 274 PRO A C 1
ATOM 2209 O O . PRO A 1 274 ? 4.025 -11.880 -27.137 1.00 79.19 274 PRO A O 1
ATOM 2212 N N . GLN A 1 275 ? 4.656 -11.718 -24.990 1.00 79.25 275 GLN A N 1
ATOM 2213 C CA . GLN A 1 275 ? 3.445 -11.024 -24.552 1.00 79.25 275 GLN A CA 1
ATOM 2214 C C . GLN A 1 275 ? 3.363 -9.590 -25.089 1.00 79.25 275 GLN A C 1
ATOM 2216 O O . GLN A 1 275 ? 2.259 -9.121 -25.351 1.00 79.25 275 GLN A O 1
ATOM 2221 N N . GLU A 1 276 ? 4.496 -8.912 -25.303 1.00 83.31 276 GLU A N 1
ATOM 2222 C CA . GLU A 1 276 ? 4.525 -7.556 -25.872 1.00 83.31 276 GLU A CA 1
ATOM 2223 C C . GLU A 1 276 ? 4.048 -7.573 -27.324 1.00 83.31 276 GLU A C 1
ATOM 2225 O O . GLU A 1 276 ? 3.136 -6.832 -27.687 1.00 83.31 276 GLU A O 1
ATOM 2230 N N . ILE A 1 277 ? 4.574 -8.496 -28.134 1.00 85.75 277 ILE A N 1
ATOM 2231 C CA . ILE A 1 277 ? 4.125 -8.689 -29.521 1.00 85.75 277 ILE A CA 1
ATOM 2232 C C . ILE A 1 277 ? 2.645 -9.073 -29.560 1.00 85.75 277 ILE A C 1
ATOM 2234 O O . ILE A 1 277 ? 1.894 -8.527 -30.368 1.00 85.75 277 ILE A O 1
ATOM 2238 N N . GLY A 1 278 ? 2.205 -9.974 -28.674 1.00 82.31 278 GLY A N 1
ATOM 2239 C CA . GLY A 1 278 ? 0.792 -10.332 -28.544 1.00 82.31 278 GLY A CA 1
ATOM 2240 C C . GLY A 1 278 ? -0.093 -9.129 -28.198 1.00 82.31 278 GLY A C 1
ATOM 2241 O O . GLY A 1 278 ? -1.157 -8.963 -28.792 1.00 82.31 278 GLY A O 1
ATOM 2242 N N . GLY A 1 279 ? 0.365 -8.256 -27.298 1.00 81.88 279 GLY A N 1
ATOM 2243 C CA . GLY A 1 279 ? -0.314 -7.012 -26.938 1.00 81.88 279 GLY A CA 1
ATOM 2244 C C . GLY A 1 279 ? -0.438 -6.039 -28.111 1.00 81.88 279 GLY A C 1
ATOM 2245 O O . GLY A 1 279 ? -1.525 -5.515 -28.352 1.00 81.88 279 GLY A O 1
ATOM 2246 N N . TYR A 1 280 ? 0.629 -5.849 -28.892 1.00 87.62 280 TYR A N 1
ATOM 2247 C CA . TYR A 1 280 ? 0.573 -5.037 -30.112 1.00 87.62 280 TYR A CA 1
ATOM 2248 C C . TYR A 1 280 ? -0.357 -5.641 -31.169 1.00 87.62 280 TYR A C 1
ATOM 2250 O O . TYR A 1 280 ? -1.118 -4.906 -31.793 1.00 87.62 280 TYR A O 1
ATOM 2258 N N . CYS A 1 281 ? -0.359 -6.968 -31.336 1.00 86.50 281 CYS A N 1
ATOM 2259 C CA . CYS A 1 281 ? -1.293 -7.643 -32.240 1.00 86.50 281 CYS A CA 1
ATOM 2260 C C . CYS A 1 281 ? -2.747 -7.377 -31.834 1.00 86.50 281 CYS A C 1
ATOM 2262 O O . CYS A 1 281 ? -3.551 -7.029 -32.689 1.00 86.50 281 CYS A O 1
ATOM 2264 N N . ILE A 1 282 ? -3.076 -7.448 -30.539 1.00 83.06 282 ILE A N 1
ATOM 2265 C CA . ILE A 1 282 ? -4.413 -7.088 -30.040 1.00 83.06 282 ILE A CA 1
ATOM 2266 C C . ILE A 1 282 ? -4.731 -5.618 -30.339 1.00 83.06 282 ILE A C 1
ATOM 2268 O O . ILE A 1 282 ? -5.817 -5.320 -30.829 1.00 83.06 282 ILE A O 1
ATOM 2272 N N . ALA A 1 283 ? -3.794 -4.705 -30.069 1.00 82.81 283 ALA A N 1
ATOM 2273 C CA . ALA A 1 283 ? -4.000 -3.269 -30.257 1.00 82.81 283 ALA A CA 1
ATOM 2274 C C . ALA A 1 283 ? -4.287 -2.877 -31.720 1.00 82.81 283 ALA A C 1
ATOM 2276 O O . ALA A 1 283 ? -5.007 -1.909 -31.953 1.00 82.81 283 ALA A O 1
ATOM 2277 N N . PHE A 1 284 ? -3.747 -3.627 -32.684 1.00 86.44 284 PHE A N 1
ATOM 2278 C CA . PHE A 1 284 ? -3.965 -3.433 -34.121 1.00 86.44 284 PHE A CA 1
ATOM 2279 C C . PHE A 1 284 ? -4.949 -4.444 -34.741 1.00 86.44 284 PHE A C 1
ATOM 2281 O O . PHE A 1 284 ? -5.021 -4.547 -35.960 1.00 86.44 284 PHE A O 1
ATOM 2288 N N . GLU A 1 285 ? -5.695 -5.205 -33.930 1.00 85.00 285 GLU A N 1
ATOM 2289 C CA . GLU A 1 285 ? -6.668 -6.215 -34.395 1.00 85.00 285 GLU A CA 1
ATOM 2290 C C . GLU A 1 285 ? -6.066 -7.302 -35.318 1.00 85.00 285 GLU A C 1
ATOM 2292 O O . GLU A 1 285 ? -6.720 -7.852 -36.206 1.00 85.00 285 GLU A O 1
ATOM 2297 N N . MET A 1 286 ? -4.800 -7.655 -35.091 1.00 82.81 286 MET A N 1
ATOM 2298 C CA . MET A 1 286 ? -4.058 -8.674 -35.831 1.00 82.81 286 MET A CA 1
ATOM 2299 C C . MET A 1 286 ? -4.031 -10.018 -35.096 1.00 82.81 286 MET A C 1
ATOM 2301 O O . MET A 1 286 ? -4.023 -10.094 -33.867 1.00 82.81 286 MET A O 1
ATOM 2305 N N . THR A 1 287 ? -3.958 -11.115 -35.856 1.00 82.44 287 THR A N 1
ATOM 2306 C CA . THR A 1 287 ? -3.798 -12.452 -35.267 1.00 82.44 287 THR A CA 1
ATOM 2307 C C . THR A 1 287 ? -2.348 -12.649 -34.803 1.00 82.44 287 THR A C 1
ATOM 2309 O O . THR A 1 287 ? -1.436 -12.471 -35.615 1.00 82.44 287 THR A O 1
ATOM 2312 N N . PRO A 1 288 ? -2.108 -13.020 -33.532 1.00 82.50 288 PRO A N 1
ATOM 2313 C CA . PRO A 1 288 ? -0.763 -13.283 -33.031 1.00 82.50 288 PRO A CA 1
ATOM 2314 C C . PRO A 1 288 ? -0.146 -14.499 -33.748 1.00 82.50 288 PRO A C 1
ATOM 2316 O O . PRO A 1 288 ? -0.861 -15.454 -34.070 1.00 82.50 288 PRO A O 1
ATOM 2319 N N . PRO A 1 289 ? 1.174 -14.507 -33.987 1.00 81.25 289 PRO A N 1
ATOM 2320 C CA . PRO A 1 289 ? 1.840 -15.629 -34.633 1.00 81.25 289 PRO A CA 1
ATOM 2321 C C . PRO A 1 289 ? 1.899 -16.878 -33.733 1.00 81.25 289 PRO A C 1
ATOM 2323 O O . PRO A 1 289 ? 1.840 -16.800 -32.502 1.00 81.25 289 PRO A O 1
ATOM 2326 N N . GLU A 1 290 ? 2.040 -18.053 -34.358 1.00 70.44 290 GLU A N 1
ATOM 2327 C CA . GLU A 1 290 ? 2.069 -19.346 -33.662 1.00 70.44 290 GLU A CA 1
ATOM 2328 C C . GLU A 1 290 ? 3.158 -19.405 -32.572 1.00 70.44 290 GLU A C 1
ATOM 2330 O O . GLU A 1 290 ? 4.310 -19.004 -32.772 1.00 70.44 290 GLU A O 1
ATOM 2335 N N . GLY A 1 291 ? 2.783 -19.925 -31.398 1.00 67.25 291 GLY A N 1
ATOM 2336 C CA . GLY A 1 291 ? 3.645 -20.016 -30.213 1.00 67.25 291 GLY A CA 1
ATOM 2337 C C . GLY A 1 291 ? 3.457 -18.889 -29.191 1.00 67.25 291 GLY A C 1
ATOM 2338 O O . GLY A 1 291 ? 3.910 -19.036 -28.058 1.00 67.25 291 GLY A O 1
ATOM 2339 N N . ILE A 1 292 ? 2.740 -17.810 -29.530 1.00 71.06 292 ILE A N 1
ATOM 2340 C CA . ILE A 1 292 ? 2.354 -16.763 -28.573 1.00 71.06 292 ILE A CA 1
ATOM 2341 C C . ILE A 1 292 ? 0.979 -17.105 -27.990 1.00 71.06 292 ILE A C 1
ATOM 2343 O O . ILE A 1 292 ? -0.060 -16.803 -28.573 1.00 71.06 292 ILE A O 1
ATOM 2347 N N . GLN A 1 293 ? 0.959 -17.771 -26.832 1.00 59.09 293 GLN A N 1
ATOM 2348 C CA . GLN A 1 293 ? -0.290 -18.012 -26.108 1.00 59.09 293 GLN A CA 1
ATOM 2349 C C . GLN A 1 293 ? -0.680 -16.762 -25.314 1.00 59.09 293 GLN A C 1
ATOM 2351 O O . GLN A 1 293 ? -0.080 -16.447 -24.289 1.00 59.09 293 GLN A O 1
ATOM 2356 N N . LEU A 1 294 ? -1.719 -16.059 -25.765 1.00 58.84 294 LEU A N 1
ATOM 2357 C CA . LEU A 1 294 ? -2.388 -15.023 -24.977 1.00 58.84 294 LEU A CA 1
ATOM 2358 C C . LEU A 1 294 ? -3.265 -15.704 -23.912 1.00 58.84 294 LEU A C 1
ATOM 2360 O O . LEU A 1 294 ? -4.470 -15.860 -24.077 1.00 58.84 294 LEU A O 1
ATOM 2364 N N . THR A 1 295 ? -2.645 -16.183 -22.831 1.00 49.44 295 THR A N 1
ATOM 2365 C CA . THR A 1 295 ? -3.309 -17.011 -21.806 1.00 49.44 295 THR A CA 1
ATOM 2366 C C . THR A 1 295 ? -4.270 -16.261 -20.877 1.00 49.44 295 THR A C 1
ATOM 2368 O O . THR A 1 295 ? -5.050 -16.921 -20.196 1.00 49.44 295 THR A O 1
ATOM 2371 N N . ALA A 1 296 ? -4.256 -14.925 -20.840 1.00 47.44 296 ALA A N 1
ATOM 2372 C CA . ALA A 1 296 ? -5.012 -14.145 -19.846 1.00 47.44 296 ALA A CA 1
ATOM 2373 C C . ALA A 1 296 ? -6.014 -13.140 -20.450 1.00 47.44 296 ALA A C 1
ATOM 2375 O O . ALA A 1 296 ? -7.137 -13.026 -19.963 1.00 47.44 296 ALA A O 1
ATOM 2376 N N . ALA A 1 297 ? -5.665 -12.482 -21.562 1.00 47.31 297 ALA A N 1
ATOM 2377 C CA . ALA A 1 297 ? -6.367 -11.280 -22.021 1.00 47.31 297 ALA A CA 1
ATOM 2378 C C . ALA A 1 297 ? -7.855 -11.487 -22.370 1.00 47.31 297 ALA A C 1
ATOM 2380 O O . ALA A 1 297 ? -8.673 -10.677 -21.954 1.00 47.31 297 ALA A O 1
ATOM 2381 N N . ASN A 1 298 ? -8.241 -12.571 -23.057 1.00 49.00 298 ASN A N 1
ATOM 2382 C CA . ASN A 1 298 ? -9.631 -12.715 -23.526 1.00 49.00 298 ASN A CA 1
ATOM 2383 C C . ASN A 1 298 ? -10.629 -13.033 -22.396 1.00 49.00 298 ASN A C 1
ATOM 2385 O O . ASN A 1 298 ? -11.732 -12.497 -22.387 1.00 49.00 298 ASN A O 1
ATOM 2389 N N . ARG A 1 299 ? -10.255 -13.870 -21.415 1.00 49.66 299 ARG A N 1
ATOM 2390 C CA . ARG A 1 299 ? -11.140 -14.199 -20.275 1.00 49.66 299 ARG A CA 1
ATOM 2391 C C . ARG A 1 299 ? -11.223 -13.062 -19.265 1.00 49.66 299 ARG A C 1
ATOM 2393 O O . ARG A 1 299 ? -12.282 -12.822 -18.697 1.00 49.66 299 ARG A O 1
ATOM 2400 N N . GLU A 1 300 ? -10.112 -12.366 -19.054 1.00 53.88 300 GLU A N 1
ATOM 2401 C CA . GLU A 1 300 ? -10.062 -11.190 -18.192 1.00 53.88 300 GLU A CA 1
ATOM 2402 C C . GLU A 1 300 ? -10.850 -10.035 -18.810 1.00 53.88 300 GLU A C 1
ATOM 2404 O O . GLU A 1 300 ? -11.697 -9.460 -18.132 1.00 53.88 300 GLU A O 1
ATOM 2409 N N . GLN A 1 301 ? -10.679 -9.750 -20.105 1.00 53.47 301 GLN A N 1
ATOM 2410 C CA . GLN A 1 301 ? -11.465 -8.725 -20.799 1.00 53.47 301 GLN A CA 1
ATOM 2411 C C . GLN A 1 301 ? -12.971 -9.003 -20.753 1.00 53.47 301 GLN A C 1
ATOM 2413 O O . GLN A 1 301 ? -13.726 -8.064 -20.530 1.00 53.47 301 GLN A O 1
ATOM 2418 N N . GLU A 1 302 ? -13.428 -10.253 -20.886 1.00 58.03 302 GLU A N 1
ATOM 2419 C CA . GLU A 1 302 ? -14.854 -10.592 -20.729 1.00 58.03 302 GLU A CA 1
ATOM 2420 C C . GLU A 1 302 ? -15.394 -10.284 -19.319 1.00 58.03 302 GLU A C 1
ATOM 2422 O O . GLU A 1 302 ? -16.532 -9.835 -19.180 1.00 58.03 302 GLU A O 1
ATOM 2427 N N . ILE A 1 303 ? -14.586 -10.484 -18.270 1.00 63.22 303 ILE A N 1
ATOM 2428 C CA . ILE A 1 303 ? -14.960 -10.156 -16.885 1.00 63.22 303 ILE A CA 1
ATOM 2429 C C . ILE A 1 303 ? -14.923 -8.634 -16.662 1.00 63.22 303 ILE A C 1
ATOM 2431 O O . ILE A 1 303 ? -15.842 -8.088 -16.047 1.00 63.22 303 ILE A O 1
ATOM 2435 N N . PHE A 1 304 ? -13.903 -7.941 -17.183 1.00 60.12 304 PHE A N 1
ATOM 2436 C CA . PHE A 1 304 ? -13.679 -6.503 -16.984 1.00 60.12 304 PHE A CA 1
ATOM 2437 C C . PHE A 1 304 ? -14.563 -5.599 -17.864 1.00 60.12 304 PHE A C 1
ATOM 2439 O O . PHE A 1 304 ? -14.871 -4.480 -17.454 1.00 60.12 304 PHE A O 1
ATOM 2446 N N . MET A 1 305 ? -14.995 -6.070 -19.040 1.00 59.84 305 MET A N 1
ATOM 2447 C CA . MET A 1 305 ? -15.779 -5.312 -20.033 1.00 59.84 305 MET A CA 1
ATOM 2448 C C . MET A 1 305 ? -17.239 -5.780 -20.142 1.00 59.84 305 MET A C 1
ATOM 2450 O O . MET A 1 305 ? -17.912 -5.477 -21.128 1.00 59.84 305 MET A O 1
ATOM 2454 N N . ALA A 1 306 ? -17.743 -6.520 -19.149 1.00 63.41 306 ALA A N 1
ATOM 2455 C CA . ALA A 1 306 ? -19.125 -6.990 -19.140 1.00 63.41 306 ALA A CA 1
ATOM 2456 C C . ALA A 1 306 ? -20.123 -5.819 -19.244 1.00 63.41 306 ALA A C 1
ATOM 2458 O O . ALA A 1 306 ? -20.038 -4.840 -18.497 1.00 63.41 306 ALA A O 1
ATOM 2459 N N . SER A 1 307 ? -21.076 -5.925 -20.175 1.00 60.00 307 SER A N 1
ATOM 2460 C CA . SER A 1 307 ? -22.118 -4.914 -20.401 1.00 60.00 307 SER A CA 1
ATOM 2461 C C . SER A 1 307 ? -23.215 -4.935 -19.333 1.00 60.00 307 SER A C 1
ATOM 2463 O O . SER A 1 307 ? -23.819 -3.900 -19.064 1.00 60.00 307 SER A O 1
ATOM 2465 N N . GLU A 1 308 ? -23.456 -6.095 -18.714 1.00 69.31 308 GLU A N 1
ATOM 2466 C CA . GLU A 1 308 ? -24.395 -6.301 -17.607 1.00 69.31 308 GLU A CA 1
ATOM 2467 C C . GLU A 1 308 ? -23.784 -7.255 -16.567 1.00 69.31 308 GLU A C 1
ATOM 2469 O O . GLU A 1 308 ? -22.989 -8.130 -16.912 1.00 69.31 308 GLU A O 1
ATOM 2474 N N . TYR A 1 309 ? -24.146 -7.073 -15.292 1.00 76.25 309 TYR A N 1
ATOM 2475 C CA . TYR A 1 309 ? -23.687 -7.914 -14.182 1.00 76.25 309 TYR A CA 1
ATOM 2476 C C . TYR A 1 309 ? -24.821 -8.834 -13.724 1.00 76.25 309 TYR A C 1
ATOM 2478 O O . TYR A 1 309 ? -25.828 -8.361 -13.188 1.00 76.25 309 TYR A O 1
ATOM 2486 N N . ASP A 1 310 ? -24.647 -10.140 -13.905 1.00 79.75 310 ASP A N 1
ATOM 2487 C CA . ASP A 1 310 ? -25.630 -11.169 -13.572 1.00 79.75 310 ASP A CA 1
ATOM 2488 C C . ASP A 1 310 ? -24.999 -12.376 -12.843 1.00 79.75 310 ASP A C 1
ATOM 2490 O O . ASP A 1 310 ? -23.803 -12.408 -12.534 1.00 79.75 310 ASP A O 1
ATOM 2494 N N . ASP A 1 311 ? -25.826 -13.375 -12.519 1.00 78.25 311 ASP A N 1
ATOM 2495 C CA . ASP A 1 311 ? -25.378 -14.602 -11.847 1.00 78.25 311 ASP A CA 1
ATOM 2496 C C . ASP A 1 311 ? -24.396 -15.413 -12.729 1.00 78.25 311 ASP A C 1
ATOM 2498 O O . ASP A 1 311 ? -23.552 -16.150 -12.210 1.00 78.25 311 ASP A O 1
ATOM 2502 N N . GLU A 1 312 ? -24.470 -15.275 -14.060 1.00 79.75 312 GLU A N 1
ATOM 2503 C CA . GLU A 1 312 ? -23.550 -15.927 -14.998 1.00 79.75 312 GLU A CA 1
ATOM 2504 C C . GLU A 1 312 ? -22.162 -15.275 -14.961 1.00 79.75 312 GLU A C 1
ATOM 2506 O O . GLU A 1 312 ? -21.148 -15.975 -14.929 1.00 79.75 312 GLU A O 1
ATOM 2511 N N . TRP A 1 313 ? -22.102 -13.947 -14.879 1.00 79.00 313 TRP A N 1
ATOM 2512 C CA . TRP A 1 313 ? -20.871 -13.187 -14.695 1.00 79.00 313 TRP A CA 1
ATOM 2513 C C . TRP A 1 313 ? -20.174 -13.548 -13.377 1.00 79.00 313 TRP A C 1
ATOM 2515 O O . TRP A 1 313 ? -18.973 -13.822 -13.380 1.00 79.00 313 TRP A O 1
ATOM 2525 N N . ILE A 1 314 ? -20.918 -13.667 -12.269 1.00 76.56 314 ILE A N 1
ATOM 2526 C CA . ILE A 1 314 ? -20.353 -14.134 -10.988 1.00 76.56 314 ILE A CA 1
ATOM 2527 C C . ILE A 1 314 ? -19.822 -15.563 -11.099 1.00 76.56 314 ILE A C 1
ATOM 2529 O O . ILE A 1 314 ? -18.768 -15.880 -10.550 1.00 76.56 314 ILE A O 1
ATOM 2533 N N . LYS A 1 315 ? -20.502 -16.439 -11.842 1.00 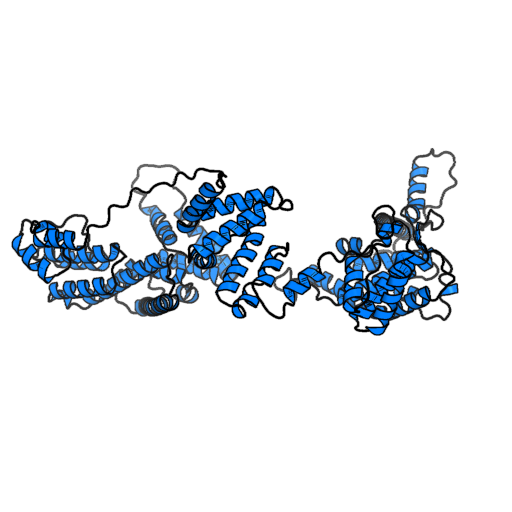78.50 315 LYS A N 1
ATOM 2534 C CA . LYS A 1 315 ? -20.005 -17.796 -12.075 1.00 78.50 315 LYS A CA 1
ATOM 2535 C C . LYS A 1 315 ? -18.693 -17.793 -12.870 1.00 78.50 315 LYS A C 1
ATOM 2537 O O . LYS A 1 315 ? -17.780 -18.531 -12.501 1.00 78.50 315 LYS A O 1
ATOM 2542 N N . LYS A 1 316 ? -18.582 -16.956 -13.910 1.00 74.69 316 LYS A N 1
ATOM 2543 C CA . LYS A 1 316 ? -17.347 -16.774 -14.699 1.00 74.69 316 LYS A CA 1
ATOM 2544 C C . LYS A 1 316 ? -16.205 -16.233 -13.839 1.00 74.69 316 LYS A C 1
ATOM 2546 O O . LYS A 1 316 ? -15.091 -16.740 -13.933 1.00 74.69 316 LYS A O 1
ATOM 2551 N N . LEU A 1 317 ? -16.497 -15.278 -12.954 1.00 74.25 317 LEU A N 1
ATOM 2552 C CA . LEU A 1 317 ? -15.554 -14.782 -11.951 1.00 74.25 317 LEU A CA 1
ATOM 2553 C C . LEU A 1 317 ? -15.102 -15.905 -11.007 1.00 74.25 317 LEU A C 1
ATOM 2555 O O . LEU A 1 317 ? -13.912 -16.093 -10.780 1.00 74.25 317 LEU A O 1
ATOM 2559 N N . GLY A 1 318 ? -16.040 -16.713 -10.512 1.00 69.44 318 GLY A N 1
ATOM 2560 C CA . GLY A 1 318 ? -15.738 -17.844 -9.639 1.00 69.44 318 GLY A CA 1
ATOM 2561 C C . GLY A 1 318 ? -14.880 -18.931 -10.304 1.00 69.44 318 GLY A C 1
ATOM 2562 O O . GLY A 1 318 ? -14.235 -19.711 -9.602 1.00 69.44 318 GLY A O 1
ATOM 2563 N N . GLU A 1 319 ? -14.855 -18.990 -11.635 1.00 72.38 319 GLU A N 1
ATOM 2564 C CA . GLU A 1 319 ? -14.038 -19.907 -12.439 1.00 72.38 319 GLU A CA 1
ATOM 2565 C C . GLU A 1 319 ? -12.687 -19.309 -12.871 1.00 72.38 319 GLU A C 1
ATOM 2567 O O . GLU A 1 319 ? -11.840 -20.050 -13.383 1.00 72.38 319 GLU A O 1
ATOM 2572 N N . SER A 1 320 ? -12.463 -18.008 -12.655 1.00 66.56 320 SER A N 1
ATOM 2573 C CA . SER A 1 320 ? -11.190 -17.341 -12.932 1.00 66.56 320 SER A CA 1
ATOM 2574 C C . SER A 1 320 ? -10.273 -17.319 -11.700 1.00 66.56 320 SER A C 1
ATOM 2576 O O . SER A 1 320 ? -10.716 -17.470 -10.560 1.00 66.56 320 SER A O 1
ATOM 2578 N N . ASP A 1 321 ? -8.971 -17.150 -11.947 1.00 58.47 321 ASP A N 1
ATOM 2579 C CA . ASP A 1 321 ? -7.943 -16.935 -10.916 1.00 58.47 321 ASP A CA 1
ATOM 2580 C C . ASP A 1 321 ? -7.609 -15.429 -10.770 1.00 58.47 321 ASP A C 1
ATOM 2582 O O . ASP A 1 321 ? -6.529 -15.061 -10.312 1.00 58.47 321 ASP A O 1
ATOM 2586 N N . CYS A 1 322 ? -8.507 -14.535 -11.205 1.00 58.25 322 CYS A N 1
ATOM 2587 C CA . CYS A 1 322 ? -8.249 -13.096 -11.203 1.00 58.25 322 CYS A CA 1
ATOM 2588 C C . CYS A 1 322 ? -8.297 -12.530 -9.779 1.00 58.25 322 CYS A C 1
ATOM 2590 O O . CYS A 1 322 ? -9.335 -12.549 -9.116 1.00 58.25 322 CYS A O 1
ATOM 2592 N N . THR A 1 323 ? -7.190 -11.945 -9.325 1.00 54.38 323 THR A N 1
ATOM 2593 C CA . THR A 1 323 ? -7.114 -11.209 -8.060 1.00 54.38 323 THR A CA 1
ATOM 2594 C C . THR A 1 323 ? -7.743 -9.823 -8.208 1.00 54.38 323 THR A C 1
ATOM 2596 O O . THR A 1 323 ? -7.098 -8.843 -8.573 1.00 54.38 323 THR A O 1
ATOM 2599 N N . MET A 1 324 ? -9.034 -9.719 -7.892 1.00 57.81 324 MET A N 1
ATOM 2600 C CA . MET A 1 324 ? -9.809 -8.470 -7.941 1.00 57.81 324 MET A CA 1
ATOM 2601 C C . MET A 1 324 ? -9.570 -7.579 -6.703 1.00 57.81 324 MET A C 1
ATOM 2603 O O . MET A 1 324 ? -10.507 -7.081 -6.093 1.00 57.81 324 MET A O 1
ATOM 2607 N N . LEU A 1 325 ? -8.307 -7.344 -6.330 1.00 51.06 325 LEU A N 1
ATOM 2608 C CA . LEU A 1 325 ? -7.912 -6.660 -5.082 1.00 51.06 325 LEU A CA 1
ATOM 2609 C C . LEU A 1 325 ? -8.291 -5.163 -5.001 1.00 51.06 325 LEU A C 1
ATOM 2611 O O . LEU A 1 325 ? -8.083 -4.535 -3.967 1.00 51.06 325 LEU A O 1
ATOM 2615 N N . ALA A 1 326 ? -8.808 -4.555 -6.075 1.00 47.94 326 ALA A N 1
ATOM 2616 C CA . ALA A 1 326 ? -8.984 -3.099 -6.168 1.00 47.94 326 ALA A CA 1
ATOM 2617 C C . ALA A 1 326 ? -10.359 -2.635 -6.685 1.00 47.94 326 ALA A C 1
ATOM 2619 O O . ALA A 1 326 ? -10.493 -1.483 -7.100 1.00 47.94 326 ALA A O 1
ATOM 2620 N N . PHE A 1 327 ? -11.379 -3.500 -6.695 1.00 55.84 327 PHE A N 1
ATOM 2621 C CA . PHE A 1 327 ? -12.559 -3.268 -7.539 1.00 55.84 327 PHE A CA 1
ATOM 2622 C C . PHE A 1 327 ? -13.929 -3.279 -6.836 1.00 55.84 327 PHE A C 1
ATOM 2624 O O . PHE A 1 327 ? -14.919 -2.904 -7.471 1.00 55.84 327 PHE A O 1
ATOM 2631 N N . ASP A 1 328 ? -14.002 -3.575 -5.531 1.00 55.62 328 ASP A N 1
ATOM 2632 C CA . ASP A 1 328 ? -15.255 -3.516 -4.750 1.00 55.62 328 ASP A CA 1
ATOM 2633 C C . ASP A 1 328 ? -15.960 -2.151 -4.858 1.00 55.62 328 ASP A C 1
ATOM 2635 O O . ASP A 1 328 ? -17.182 -2.079 -4.971 1.00 55.62 328 ASP A O 1
ATOM 2639 N N . SER A 1 329 ? -15.205 -1.051 -4.921 1.00 53.97 329 SER A N 1
ATOM 2640 C CA . SER A 1 329 ? -15.757 0.309 -5.003 1.00 53.97 329 SER A CA 1
ATOM 2641 C C . SER A 1 329 ? -16.296 0.704 -6.386 1.00 53.97 329 SER A C 1
ATOM 2643 O O . SER A 1 329 ? -17.103 1.630 -6.478 1.00 53.97 329 SER A O 1
ATOM 2645 N N . LEU A 1 330 ? -15.874 0.027 -7.460 1.00 57.97 330 LEU A N 1
ATOM 2646 C CA . LEU A 1 330 ? -16.233 0.368 -8.845 1.00 57.97 330 LEU A CA 1
ATOM 2647 C C . LEU A 1 330 ? -17.496 -0.358 -9.325 1.00 57.97 330 LEU A C 1
ATOM 2649 O O . LEU A 1 330 ? -18.268 0.203 -10.110 1.00 57.97 330 LEU A O 1
ATOM 2653 N N . PHE A 1 331 ? -17.710 -1.585 -8.846 1.00 62.97 331 PHE A N 1
ATOM 2654 C CA . PHE A 1 331 ? -18.790 -2.459 -9.308 1.00 62.97 331 PHE A CA 1
ATOM 2655 C C . PHE A 1 331 ? -19.977 -2.528 -8.340 1.00 62.97 331 PHE A C 1
ATOM 2657 O O . PHE A 1 331 ? -21.121 -2.493 -8.798 1.00 62.97 331 PHE A O 1
ATOM 2664 N N . ALA A 1 332 ? -19.739 -2.523 -7.021 1.00 61.41 332 ALA A N 1
ATOM 2665 C CA . ALA A 1 332 ? -20.803 -2.623 -6.015 1.00 61.41 332 ALA A CA 1
ATOM 2666 C C . ALA A 1 332 ? -21.933 -1.577 -6.162 1.00 61.41 332 ALA A C 1
ATOM 2668 O O . ALA A 1 332 ? -23.095 -1.954 -6.009 1.00 61.41 332 ALA A O 1
ATOM 2669 N N . PRO A 1 333 ? -21.676 -0.300 -6.533 1.00 64.69 333 PRO A N 1
ATOM 2670 C CA . PRO A 1 333 ? -22.747 0.687 -6.710 1.00 64.69 333 PRO A CA 1
ATOM 2671 C C . PRO A 1 333 ? -23.665 0.421 -7.914 1.00 64.69 333 PRO A C 1
ATOM 2673 O O . PRO A 1 333 ? -24.754 0.986 -7.985 1.00 64.69 333 PRO A O 1
ATOM 2676 N N . LYS A 1 334 ? -23.215 -0.385 -8.885 1.00 67.81 334 LYS A N 1
ATOM 2677 C CA . LYS A 1 334 ? -23.935 -0.682 -10.136 1.00 67.81 334 LYS A CA 1
ATOM 2678 C C . LYS A 1 334 ? -24.711 -2.001 -10.078 1.00 67.81 334 LYS A C 1
ATOM 2680 O O . LYS A 1 334 ? -25.438 -2.320 -11.013 1.00 67.81 334 LYS A O 1
ATOM 2685 N N . MET A 1 335 ? -24.544 -2.768 -9.003 1.00 74.25 335 MET A N 1
ATOM 2686 C CA . MET A 1 335 ? -25.113 -4.101 -8.826 1.00 74.25 335 MET A CA 1
ATOM 2687 C C . MET A 1 335 ? -26.343 -4.076 -7.915 1.00 74.25 335 MET A C 1
ATOM 2689 O O . MET A 1 335 ? -26.521 -3.183 -7.087 1.00 74.25 335 MET A O 1
ATOM 2693 N N . SER A 1 336 ? -27.197 -5.097 -8.029 1.00 79.88 336 SER A N 1
ATOM 2694 C CA . SER A 1 336 ? -28.247 -5.312 -7.029 1.00 79.88 336 SER A CA 1
ATOM 2695 C C . SER A 1 336 ? -27.633 -5.731 -5.679 1.00 79.88 336 SER A C 1
ATOM 2697 O O . SER A 1 336 ? -26.553 -6.327 -5.665 1.00 79.88 336 SER A O 1
ATOM 2699 N N . PRO A 1 337 ? -28.308 -5.506 -4.533 1.00 77.00 337 PRO A N 1
ATOM 2700 C CA . PRO A 1 337 ? -27.768 -5.857 -3.213 1.00 77.00 337 PRO A CA 1
ATOM 2701 C C . PRO A 1 337 ? -27.385 -7.336 -3.064 1.00 77.00 337 PRO A C 1
ATOM 2703 O O . PRO A 1 337 ? -26.406 -7.662 -2.401 1.00 77.00 337 PRO A O 1
ATOM 2706 N N . LYS A 1 338 ? -28.139 -8.235 -3.712 1.00 80.25 338 LYS A N 1
ATOM 2707 C CA . LYS A 1 338 ? -27.847 -9.673 -3.731 1.00 80.25 338 LYS A CA 1
ATOM 2708 C C . LYS A 1 338 ? -26.567 -9.965 -4.521 1.00 80.25 338 LYS A C 1
ATOM 2710 O O . LYS A 1 338 ? -25.697 -10.671 -4.027 1.00 80.25 338 LYS A O 1
ATOM 2715 N N . LEU A 1 339 ? -26.442 -9.384 -5.715 1.00 80.62 339 LEU A N 1
ATOM 2716 C CA . LEU A 1 339 ? -25.286 -9.597 -6.587 1.00 80.62 339 LEU A CA 1
ATOM 2717 C C . LEU A 1 339 ? -24.010 -8.983 -5.993 1.00 80.62 339 LEU A C 1
ATOM 2719 O O . LEU A 1 339 ? -22.947 -9.581 -6.065 1.00 80.62 339 LEU A O 1
ATOM 2723 N N . SER A 1 340 ? -24.128 -7.829 -5.331 1.00 79.25 340 SER A N 1
ATOM 2724 C CA . SER A 1 340 ? -23.016 -7.195 -4.617 1.00 79.25 340 SER A CA 1
ATOM 2725 C C . SER A 1 340 ? -22.495 -8.057 -3.466 1.00 79.25 340 SER A C 1
ATOM 2727 O O . SER A 1 340 ? -21.294 -8.058 -3.208 1.00 79.25 340 SER A O 1
ATOM 2729 N N . LEU A 1 341 ? -23.379 -8.778 -2.770 1.00 82.25 341 LEU A N 1
ATOM 2730 C CA . LEU A 1 341 ? -22.984 -9.699 -1.707 1.00 82.25 341 LEU A CA 1
ATOM 2731 C C . LEU A 1 341 ? -22.297 -10.942 -2.269 1.00 82.25 341 LEU A C 1
ATOM 2733 O O . LEU A 1 341 ? -21.273 -11.370 -1.751 1.00 82.25 341 LEU A O 1
ATOM 2737 N N . ASP A 1 342 ? -22.840 -11.491 -3.350 1.00 81.69 342 ASP A N 1
ATOM 2738 C CA . ASP A 1 342 ? -22.257 -12.642 -4.034 1.00 81.69 342 ASP A CA 1
ATOM 2739 C C . ASP A 1 342 ? -20.871 -12.317 -4.612 1.00 81.69 342 ASP A C 1
ATOM 2741 O O . ASP A 1 342 ? -19.946 -13.117 -4.489 1.00 81.69 342 ASP A O 1
ATOM 2745 N N . PHE A 1 343 ? -20.708 -11.111 -5.159 1.00 80.94 343 PHE A N 1
ATOM 2746 C CA . PHE A 1 343 ? -19.429 -10.594 -5.629 1.00 80.94 343 PHE A CA 1
ATOM 2747 C C . PHE A 1 343 ? -18.425 -10.435 -4.482 1.00 80.94 343 PHE A C 1
ATOM 2749 O O . PHE A 1 343 ? -17.317 -10.953 -4.576 1.00 80.94 343 PHE A O 1
ATOM 2756 N N . LEU A 1 344 ? -18.828 -9.808 -3.369 1.00 81.31 344 LEU A N 1
ATOM 2757 C CA . LEU A 1 344 ? -17.984 -9.674 -2.175 1.00 81.31 344 LEU A CA 1
ATOM 2758 C C . LEU A 1 344 ? -17.497 -11.044 -1.680 1.00 81.31 344 LEU A C 1
ATOM 2760 O O . LEU A 1 344 ? -16.320 -11.218 -1.378 1.00 81.31 344 LEU A O 1
ATOM 2764 N N . ILE A 1 345 ? -18.391 -12.032 -1.617 1.00 85.12 345 ILE A N 1
ATOM 2765 C CA . ILE A 1 345 ? -18.068 -13.389 -1.170 1.00 85.12 345 ILE A CA 1
ATOM 2766 C C . ILE A 1 345 ? -17.029 -14.056 -2.095 1.00 85.12 345 ILE A C 1
ATOM 2768 O O . ILE A 1 345 ? -16.074 -14.659 -1.596 1.00 85.12 345 ILE A O 1
ATOM 2772 N N . GLU A 1 346 ? -17.175 -13.934 -3.419 1.00 81.81 346 GLU A N 1
ATOM 2773 C CA . GLU A 1 346 ? -16.218 -14.488 -4.393 1.00 81.81 346 GLU A CA 1
ATOM 2774 C C . GLU A 1 346 ? -14.872 -13.744 -4.397 1.00 81.81 346 GLU A C 1
ATOM 2776 O O . GLU A 1 346 ? -13.826 -14.384 -4.481 1.00 81.81 346 GLU A O 1
ATOM 2781 N N . THR A 1 347 ? -14.850 -12.420 -4.216 1.00 78.75 347 THR A N 1
ATOM 2782 C CA . THR A 1 347 ? -13.593 -11.659 -4.096 1.00 78.75 347 THR A CA 1
ATOM 2783 C C . THR A 1 347 ? -12.823 -12.068 -2.839 1.00 78.75 347 THR A C 1
ATOM 2785 O O . THR A 1 347 ? -11.621 -12.346 -2.894 1.00 78.75 347 THR A O 1
ATOM 2788 N N . LYS A 1 348 ? -13.515 -12.193 -1.695 1.00 81.62 348 LYS A N 1
ATOM 2789 C CA . LYS A 1 348 ? -12.871 -12.551 -0.420 1.00 81.62 348 LYS A CA 1
ATOM 2790 C C . LYS A 1 348 ? -12.301 -13.966 -0.411 1.00 81.62 348 LYS A C 1
ATOM 2792 O O . LYS A 1 348 ? -11.320 -14.211 0.289 1.00 81.62 348 LYS A O 1
ATOM 2797 N N . ARG A 1 349 ? -12.848 -14.880 -1.217 1.00 82.38 349 ARG A N 1
ATOM 2798 C CA . ARG A 1 349 ? -12.281 -16.219 -1.438 1.00 82.38 349 ARG A CA 1
ATOM 2799 C C . ARG A 1 349 ? -10.831 -16.155 -1.922 1.00 82.38 349 ARG A C 1
ATOM 2801 O O . ARG A 1 349 ? -9.992 -16.878 -1.387 1.00 82.38 349 ARG A O 1
ATOM 2808 N N . GLU A 1 350 ? -10.541 -15.321 -2.923 1.00 75.88 350 GLU A N 1
ATOM 2809 C CA . GLU A 1 350 ? -9.177 -15.171 -3.448 1.00 75.88 350 GLU A CA 1
ATOM 2810 C C . GLU A 1 350 ? -8.279 -14.448 -2.451 1.00 75.88 350 GLU A C 1
ATOM 2812 O O . GLU A 1 350 ? -7.193 -14.930 -2.149 1.00 75.88 350 GLU A O 1
ATOM 2817 N N . GLU A 1 351 ? -8.750 -13.350 -1.858 1.00 76.31 351 GLU A N 1
ATOM 2818 C CA . GLU A 1 351 ? -7.978 -12.592 -0.867 1.00 76.31 351 GLU A CA 1
ATOM 2819 C C . GLU A 1 351 ? -7.479 -13.473 0.292 1.00 76.31 351 GLU A C 1
ATOM 2821 O O . GLU A 1 351 ? -6.318 -13.381 0.697 1.00 76.31 351 GLU A O 1
ATOM 2826 N N . MET A 1 352 ? -8.318 -14.386 0.784 1.00 78.31 352 MET A N 1
ATOM 2827 C CA . MET A 1 352 ? -7.940 -15.315 1.852 1.00 78.31 352 MET A CA 1
ATOM 2828 C C . MET A 1 352 ? -6.927 -16.363 1.428 1.00 78.31 352 MET A C 1
ATOM 2830 O O . MET A 1 352 ? -6.083 -16.748 2.235 1.00 78.31 352 MET A O 1
ATOM 2834 N N . ALA A 1 353 ? -6.991 -16.827 0.180 1.00 75.38 353 ALA A N 1
ATOM 2835 C CA . ALA A 1 353 ? -5.997 -17.753 -0.349 1.00 75.38 353 ALA A CA 1
ATOM 2836 C C . ALA A 1 353 ? -4.597 -17.114 -0.422 1.00 75.38 353 ALA A C 1
ATOM 2838 O O . ALA A 1 353 ? -3.609 -17.839 -0.457 1.00 75.38 353 ALA A O 1
ATOM 2839 N N . TYR A 1 354 ? -4.511 -15.777 -0.398 1.00 74.69 354 TYR A N 1
ATOM 2840 C CA . TYR A 1 354 ? -3.263 -15.010 -0.307 1.00 74.69 354 TYR A CA 1
ATOM 2841 C C . TYR A 1 354 ? -2.954 -14.478 1.104 1.00 74.69 354 TYR A C 1
ATOM 2843 O O . TYR A 1 354 ? -1.952 -13.785 1.290 1.00 74.69 354 TYR A O 1
ATOM 2851 N N . GLY A 1 355 ? -3.771 -14.801 2.113 1.00 70.25 355 GLY A N 1
ATOM 2852 C CA . GLY A 1 355 ? -3.536 -14.403 3.505 1.00 70.25 355 GLY A CA 1
ATOM 2853 C C . GLY A 1 355 ? -4.110 -13.046 3.931 1.00 70.25 355 GLY A C 1
ATOM 2854 O O . GLY A 1 355 ? -3.774 -12.571 5.017 1.00 70.25 355 GLY A O 1
ATOM 2855 N N . SER A 1 356 ? -4.976 -12.420 3.133 1.00 73.62 356 SER A N 1
ATOM 2856 C CA . SER A 1 356 ? -5.660 -11.177 3.513 1.00 73.62 356 SER A CA 1
ATOM 2857 C C . SER A 1 356 ? -6.789 -11.417 4.522 1.00 73.62 356 SER A C 1
ATOM 2859 O O . SER A 1 356 ? -7.501 -12.419 4.475 1.00 73.62 356 SER A O 1
ATOM 2861 N N . LEU A 1 357 ? -6.962 -10.473 5.450 1.00 68.81 357 LEU A N 1
ATOM 2862 C CA . LEU A 1 357 ? -7.983 -10.525 6.501 1.00 68.81 357 LEU A CA 1
ATOM 2863 C C . LEU A 1 357 ? -9.308 -9.900 6.031 1.00 68.81 357 LEU A C 1
ATOM 2865 O O . LEU A 1 357 ? -9.293 -8.879 5.348 1.00 68.81 357 LEU A O 1
ATOM 2869 N N . ILE A 1 358 ? -10.447 -10.443 6.484 1.00 76.38 358 ILE A N 1
ATOM 2870 C CA . ILE A 1 358 ? -11.755 -9.778 6.338 1.00 76.38 358 ILE A CA 1
ATOM 2871 C C . ILE A 1 358 ? -11.863 -8.600 7.305 1.00 76.38 358 ILE A C 1
ATOM 2873 O O . ILE A 1 358 ? -11.630 -8.743 8.510 1.00 76.38 358 ILE A O 1
ATOM 2877 N N . MET A 1 359 ? -12.321 -7.457 6.794 1.00 76.69 359 MET A N 1
ATOM 2878 C CA . MET A 1 359 ? -12.610 -6.290 7.618 1.00 76.69 359 MET A CA 1
ATOM 2879 C C . MET A 1 359 ? -13.904 -6.467 8.435 1.00 76.69 359 MET A C 1
ATOM 2881 O O . MET A 1 359 ? -14.858 -7.096 7.973 1.00 76.69 359 MET A O 1
ATOM 2885 N N . PRO A 1 360 ? -14.015 -5.864 9.636 1.00 74.19 360 PRO A N 1
ATOM 2886 C CA . PRO A 1 360 ? -15.202 -6.004 10.484 1.00 74.19 360 PRO A CA 1
ATOM 2887 C C . PRO A 1 360 ? -16.531 -5.636 9.806 1.00 74.19 360 PRO A C 1
ATOM 2889 O O . PRO A 1 360 ? -17.547 -6.267 10.086 1.00 74.19 360 PRO A O 1
ATOM 2892 N N . GLU A 1 361 ? -16.533 -4.644 8.914 1.00 74.94 361 GLU A N 1
ATOM 2893 C CA . GLU A 1 361 ? -17.741 -4.231 8.187 1.00 74.94 361 GLU A CA 1
ATOM 2894 C C . GLU A 1 361 ? -18.164 -5.263 7.136 1.00 74.94 361 GLU A C 1
ATOM 2896 O O . GLU A 1 361 ? -19.329 -5.641 7.074 1.00 74.94 361 GLU A O 1
ATOM 2901 N N . GLU A 1 362 ? -17.214 -5.806 6.376 1.00 78.00 362 GLU A N 1
ATOM 2902 C CA . GLU A 1 362 ? -17.457 -6.876 5.398 1.00 78.00 362 GLU A CA 1
ATOM 2903 C C . GLU A 1 362 ? -17.986 -8.134 6.090 1.00 78.00 362 GLU A C 1
ATOM 2905 O O . GLU A 1 362 ? -18.955 -8.744 5.639 1.00 78.00 362 GLU A O 1
ATOM 2910 N N . ARG A 1 363 ? -17.413 -8.473 7.253 1.00 80.94 363 ARG A N 1
ATOM 2911 C CA . ARG A 1 363 ? -17.903 -9.566 8.096 1.00 80.94 363 ARG A CA 1
ATOM 2912 C C . ARG A 1 363 ? -19.365 -9.357 8.487 1.00 80.94 363 ARG A C 1
ATOM 2914 O O . ARG A 1 363 ? -20.134 -10.309 8.417 1.00 80.94 363 ARG A O 1
ATOM 2921 N N . ARG A 1 364 ? -19.764 -8.150 8.905 1.00 81.19 364 ARG A N 1
ATOM 2922 C CA . ARG A 1 364 ? -21.168 -7.874 9.268 1.00 81.19 364 ARG A CA 1
ATOM 2923 C C . ARG A 1 364 ? -22.111 -8.122 8.095 1.00 81.19 364 ARG A C 1
ATOM 2925 O O . ARG A 1 364 ? -23.198 -8.642 8.312 1.00 81.19 364 ARG A O 1
ATOM 2932 N N . VAL A 1 365 ? -21.696 -7.768 6.879 1.00 82.12 365 VAL A N 1
ATOM 2933 C CA . VAL A 1 365 ? -22.502 -7.964 5.667 1.00 82.12 365 VAL A CA 1
ATOM 2934 C C . VAL A 1 365 ? -22.587 -9.450 5.294 1.00 82.12 365 VAL A C 1
ATOM 2936 O O . VAL A 1 365 ? -23.681 -9.950 5.040 1.00 82.12 365 VAL A O 1
ATOM 2939 N N . ILE A 1 366 ? -21.468 -10.181 5.320 1.00 83.00 366 ILE A N 1
ATOM 2940 C CA . ILE A 1 366 ? -21.425 -11.622 5.006 1.00 83.00 366 ILE A CA 1
ATOM 2941 C C . ILE A 1 366 ? -22.210 -12.440 6.042 1.00 83.00 366 ILE A C 1
ATOM 2943 O O . ILE A 1 366 ? -22.985 -13.326 5.680 1.00 83.00 366 ILE A O 1
ATOM 2947 N N . CYS A 1 367 ? -22.061 -12.108 7.327 1.00 83.62 367 CYS A N 1
ATOM 2948 C CA . CYS A 1 367 ? -22.735 -12.775 8.442 1.00 83.62 367 CYS A CA 1
ATOM 2949 C C . CYS A 1 367 ? -24.139 -12.218 8.742 1.00 83.62 367 CYS A C 1
ATOM 2951 O O . CYS A 1 367 ? -24.705 -12.528 9.789 1.00 83.62 367 CYS A O 1
ATOM 2953 N N . ALA A 1 368 ? -24.722 -11.402 7.857 1.00 82.88 368 ALA A N 1
ATOM 2954 C CA . ALA A 1 368 ? -26.029 -10.789 8.095 1.00 82.88 368 ALA A CA 1
ATOM 2955 C C . ALA A 1 368 ? -27.186 -11.806 8.104 1.00 82.88 368 ALA A C 1
ATOM 2957 O O . ALA A 1 368 ? -28.214 -11.565 8.736 1.00 82.88 368 ALA A O 1
ATOM 2958 N N . ASN A 1 369 ? -27.053 -12.922 7.380 1.00 84.12 369 ASN A N 1
ATOM 2959 C CA . ASN A 1 369 ? -28.089 -13.948 7.273 1.00 84.12 369 ASN A CA 1
ATOM 2960 C C . ASN A 1 369 ? -27.489 -15.355 7.067 1.00 84.12 369 ASN A C 1
ATOM 2962 O O . ASN A 1 369 ? -26.358 -15.506 6.603 1.00 84.12 369 ASN A O 1
ATOM 2966 N N . GLU A 1 370 ? -28.269 -16.396 7.377 1.00 85.25 370 GLU A N 1
ATOM 2967 C CA . GLU A 1 370 ? -27.826 -17.797 7.267 1.00 85.25 370 GLU A CA 1
ATOM 2968 C C . GLU A 1 370 ? -27.487 -18.208 5.825 1.00 85.25 370 GLU A C 1
ATOM 2970 O O . GLU A 1 370 ? -26.553 -18.974 5.593 1.00 85.25 370 GLU A O 1
ATOM 2975 N N . THR A 1 371 ? -28.226 -17.694 4.839 1.00 84.94 371 THR A N 1
ATOM 2976 C CA . THR A 1 371 ? -28.031 -18.040 3.423 1.00 84.94 371 THR A CA 1
ATOM 2977 C C . THR A 1 371 ? -26.686 -17.563 2.876 1.00 84.94 371 THR A C 1
ATOM 2979 O O . THR A 1 371 ? -26.030 -18.295 2.140 1.00 84.94 371 THR A O 1
ATOM 2982 N N . SER A 1 372 ? -26.248 -16.371 3.268 1.00 85.38 372 SER A N 1
ATOM 2983 C CA . SER A 1 372 ? -24.986 -15.751 2.867 1.00 85.38 372 SER A CA 1
ATOM 2984 C C . SER A 1 372 ? -23.804 -16.441 3.530 1.00 85.38 372 SER A C 1
ATOM 2986 O O . SER A 1 372 ? -22.824 -16.750 2.857 1.00 85.38 372 SER A O 1
ATOM 2988 N N . VAL A 1 373 ? -23.934 -16.780 4.816 1.00 87.12 373 VAL A N 1
ATOM 2989 C CA . VAL A 1 373 ? -22.945 -17.580 5.551 1.00 87.12 373 VAL A CA 1
ATOM 2990 C C . VAL A 1 373 ? -22.759 -18.950 4.901 1.00 87.12 373 VAL A C 1
ATOM 2992 O O . VAL A 1 373 ? -21.630 -19.352 4.629 1.00 87.12 373 VAL A O 1
ATOM 2995 N N . ARG A 1 374 ? -23.856 -19.656 4.596 1.00 86.31 374 ARG A N 1
ATOM 2996 C CA . ARG A 1 374 ? -23.794 -20.967 3.936 1.00 86.31 374 ARG A CA 1
ATOM 2997 C C . ARG A 1 374 ? -23.115 -20.882 2.572 1.00 86.31 374 ARG A C 1
ATOM 2999 O O . ARG A 1 374 ? -22.199 -21.653 2.304 1.00 86.31 374 ARG A O 1
ATOM 3006 N N . LYS A 1 375 ? -23.523 -19.917 1.744 1.00 85.88 375 LYS A N 1
ATOM 3007 C CA . LYS A 1 375 ? -22.946 -19.697 0.412 1.00 85.88 375 LYS A CA 1
ATOM 3008 C C . LYS A 1 375 ? -21.449 -19.388 0.483 1.00 85.88 375 LYS A C 1
ATOM 3010 O O . LYS A 1 375 ? -20.670 -19.915 -0.305 1.00 85.88 375 LYS A O 1
ATOM 3015 N N . PHE A 1 376 ? -21.035 -18.586 1.459 1.00 88.81 376 PHE A N 1
ATOM 3016 C CA . PHE A 1 376 ? -19.628 -18.282 1.683 1.00 88.81 376 PHE A CA 1
ATOM 3017 C C . PHE A 1 376 ? -18.818 -19.524 2.077 1.00 88.81 376 PHE A C 1
ATOM 3019 O O . PHE A 1 376 ? -17.761 -19.767 1.494 1.00 88.81 376 PHE A O 1
ATOM 3026 N N . ILE A 1 377 ? -19.332 -20.366 2.983 1.00 87.19 377 ILE A N 1
ATOM 3027 C CA . ILE A 1 377 ? -18.677 -21.635 3.341 1.00 87.19 377 ILE A CA 1
ATOM 3028 C C . ILE A 1 377 ? -18.545 -22.544 2.108 1.00 87.19 377 ILE A C 1
ATOM 3030 O O . ILE A 1 377 ? -17.471 -23.090 1.862 1.00 87.19 377 ILE A O 1
ATOM 3034 N N . GLU A 1 378 ? -19.598 -22.680 1.299 1.00 86.62 378 GLU A N 1
ATOM 3035 C CA . GLU A 1 378 ? -19.575 -23.494 0.075 1.00 86.62 378 GLU A CA 1
ATOM 3036 C C . GLU A 1 378 ? -18.505 -23.027 -0.927 1.00 86.62 378 GLU A C 1
ATOM 3038 O O . GLU A 1 378 ? -17.791 -23.856 -1.495 1.00 86.62 378 GLU A O 1
ATOM 3043 N N . ILE A 1 379 ? -18.343 -21.714 -1.107 1.00 85.62 379 ILE A N 1
ATOM 3044 C CA . ILE A 1 379 ? -17.345 -21.125 -2.013 1.00 85.62 379 ILE A CA 1
ATOM 3045 C C . ILE A 1 379 ? -15.913 -21.369 -1.512 1.00 85.62 379 ILE A C 1
ATOM 3047 O O . ILE A 1 379 ? -15.041 -21.765 -2.294 1.00 85.62 379 ILE A O 1
ATOM 3051 N N . LEU A 1 380 ? -15.667 -21.220 -0.206 1.00 86.25 380 LEU A N 1
ATOM 3052 C CA . LEU A 1 380 ? -14.363 -21.527 0.394 1.00 86.25 380 LEU A CA 1
ATOM 3053 C C . LEU A 1 380 ? -14.011 -23.014 0.241 1.00 86.25 380 LEU A C 1
ATOM 3055 O O . LEU A 1 380 ? -12.897 -23.358 -0.163 1.00 86.25 380 LEU A O 1
ATOM 3059 N N . LEU A 1 381 ? -14.976 -23.905 0.488 1.00 83.69 381 LEU A N 1
ATOM 3060 C CA . LEU A 1 381 ? -14.795 -25.347 0.314 1.00 83.69 381 LEU A CA 1
ATOM 3061 C C . LEU A 1 381 ? -14.561 -25.723 -1.151 1.00 83.69 381 LEU A C 1
ATOM 3063 O O . LEU A 1 381 ? -13.701 -26.562 -1.438 1.00 83.69 381 LEU A O 1
ATOM 3067 N N . ARG A 1 382 ? -15.262 -25.070 -2.086 1.00 84.06 382 ARG A N 1
ATOM 3068 C CA . ARG A 1 382 ? -15.038 -25.236 -3.525 1.00 84.06 382 ARG A CA 1
ATOM 3069 C C . ARG A 1 382 ? -13.593 -24.894 -3.890 1.00 84.06 382 ARG A C 1
ATOM 3071 O O . ARG A 1 382 ? -12.954 -25.707 -4.560 1.00 84.06 382 ARG A O 1
ATOM 3078 N N . ARG A 1 383 ? -13.046 -23.769 -3.405 1.00 81.19 383 ARG A N 1
ATOM 3079 C CA . ARG A 1 383 ? -11.636 -23.391 -3.636 1.00 81.19 383 ARG A CA 1
ATOM 3080 C C . ARG A 1 383 ? -10.674 -24.404 -3.027 1.00 81.19 383 ARG A C 1
ATOM 3082 O O . ARG A 1 383 ? -9.795 -24.884 -3.729 1.00 81.19 383 ARG A O 1
ATOM 3089 N N . MET A 1 384 ? -10.882 -24.817 -1.776 1.00 78.94 384 MET A N 1
ATOM 3090 C CA . MET A 1 384 ? -10.032 -25.830 -1.136 1.00 78.94 384 MET A CA 1
ATOM 3091 C C . MET A 1 384 ? -10.012 -27.164 -1.897 1.00 78.94 384 MET A C 1
ATOM 3093 O O . MET A 1 384 ? -8.973 -27.821 -1.970 1.00 78.94 384 MET A O 1
ATOM 3097 N N . SER A 1 385 ? -11.149 -27.562 -2.476 1.00 79.56 385 SER A N 1
ATOM 3098 C CA . SER A 1 385 ? -11.291 -28.814 -3.230 1.00 79.56 385 SER A CA 1
ATOM 3099 C C . SER A 1 385 ? -10.711 -28.777 -4.650 1.00 79.56 385 SER A C 1
ATOM 3101 O O . SER A 1 385 ? -10.595 -29.825 -5.286 1.00 79.56 385 SER A O 1
ATOM 3103 N N . ASN A 1 386 ? -10.332 -27.601 -5.162 1.00 77.88 386 ASN A N 1
ATOM 3104 C CA . ASN A 1 386 ? -9.810 -27.462 -6.516 1.00 77.88 386 ASN A CA 1
ATOM 3105 C C . ASN A 1 386 ? -8.394 -28.062 -6.619 1.00 77.88 386 ASN A C 1
ATOM 3107 O O . ASN A 1 386 ? -7.518 -27.808 -5.789 1.00 77.88 386 ASN A O 1
ATOM 3111 N N . ILE A 1 387 ? -8.161 -28.863 -7.665 1.00 70.31 387 ILE A N 1
ATOM 3112 C CA . ILE A 1 387 ? -6.884 -29.544 -7.936 1.00 70.31 387 ILE A CA 1
ATOM 3113 C C . ILE A 1 387 ? -5.747 -28.534 -8.143 1.00 70.31 387 ILE A C 1
ATOM 3115 O O . ILE A 1 387 ? -4.608 -28.829 -7.793 1.00 70.31 387 ILE A O 1
ATOM 3119 N N . ARG A 1 388 ? -6.056 -27.340 -8.669 1.00 71.50 388 ARG A N 1
ATOM 3120 C CA . ARG A 1 388 ? -5.074 -26.277 -8.940 1.00 71.50 388 ARG A CA 1
ATOM 3121 C C . ARG A 1 388 ? -4.614 -25.516 -7.695 1.00 71.50 388 ARG A C 1
ATOM 3123 O O . ARG A 1 388 ? -3.576 -24.867 -7.750 1.00 71.50 388 ARG A O 1
ATOM 3130 N N . THR A 1 389 ? -5.360 -25.591 -6.595 1.00 73.19 389 THR A N 1
ATOM 3131 C CA . THR A 1 389 ? -5.056 -24.853 -5.362 1.00 73.19 389 THR A CA 1
ATOM 3132 C C . THR A 1 389 ? -3.858 -25.469 -4.654 1.00 73.19 389 THR A C 1
ATOM 3134 O O . THR A 1 389 ? -3.824 -26.679 -4.401 1.00 73.19 389 THR A O 1
ATOM 3137 N N . ARG A 1 390 ? -2.870 -24.629 -4.331 1.00 80.06 390 ARG A N 1
ATOM 3138 C CA . ARG A 1 390 ? -1.627 -25.060 -3.681 1.00 80.06 390 ARG A CA 1
ATOM 3139 C C . ARG A 1 390 ? -1.903 -25.520 -2.254 1.00 80.06 390 ARG A C 1
ATOM 3141 O O . ARG A 1 390 ? -2.836 -25.065 -1.597 1.00 80.06 390 ARG A O 1
ATOM 3148 N N . GLU A 1 391 ? -1.053 -26.397 -1.733 1.00 79.56 391 GLU A N 1
ATOM 3149 C CA . GLU A 1 391 ? -1.189 -26.896 -0.360 1.00 79.56 391 GLU A CA 1
ATOM 3150 C C . GLU A 1 391 ? -1.101 -25.767 0.684 1.00 79.56 391 GLU A C 1
ATOM 3152 O O . GLU A 1 391 ? -1.872 -25.752 1.642 1.00 79.56 391 GLU A O 1
ATOM 3157 N N . SER A 1 392 ? -0.252 -24.761 0.445 1.00 78.62 392 SER A N 1
ATOM 3158 C CA . SER A 1 392 ? -0.160 -23.554 1.277 1.00 78.62 392 SER A CA 1
ATOM 3159 C C . SER A 1 392 ? -1.468 -22.757 1.321 1.00 78.62 392 SER A C 1
ATOM 3161 O O . SER A 1 392 ? -1.877 -22.314 2.390 1.00 78.62 392 SER A O 1
ATOM 3163 N N . GLU A 1 393 ? -2.147 -22.612 0.183 1.00 80.88 393 GLU A N 1
ATOM 3164 C CA . GLU A 1 393 ? -3.424 -21.892 0.061 1.00 80.88 393 GLU A CA 1
ATOM 3165 C C . GLU A 1 393 ? -4.549 -22.669 0.757 1.00 80.88 393 GLU A C 1
ATOM 3167 O O . GLU A 1 393 ? -5.348 -22.092 1.492 1.00 80.88 393 GLU A O 1
ATOM 3172 N N . ARG A 1 394 ? -4.580 -24.003 0.606 1.00 80.69 394 ARG A N 1
ATOM 3173 C CA . ARG A 1 394 ? -5.538 -24.867 1.321 1.00 80.69 394 ARG A CA 1
ATOM 3174 C C . ARG A 1 394 ? -5.381 -24.762 2.836 1.00 80.69 394 ARG A C 1
ATOM 3176 O O . ARG A 1 394 ? -6.384 -24.700 3.543 1.00 80.69 394 ARG A O 1
ATOM 3183 N N . MET A 1 395 ? -4.141 -24.728 3.327 1.00 78.69 395 MET A N 1
ATOM 3184 C CA . MET A 1 395 ? -3.849 -24.549 4.752 1.00 78.69 395 MET A CA 1
ATOM 3185 C C . MET A 1 395 ? -4.313 -23.177 5.249 1.00 78.69 395 MET A C 1
ATOM 3187 O O . MET A 1 395 ? -4.960 -23.099 6.291 1.00 78.69 395 MET A O 1
ATOM 3191 N N . GLN A 1 396 ? -4.047 -22.107 4.493 1.00 80.50 396 GLN A N 1
ATOM 3192 C CA . GLN A 1 396 ? -4.501 -20.756 4.836 1.00 80.50 396 GLN A CA 1
ATOM 3193 C C . GLN A 1 396 ? -6.029 -20.671 4.895 1.00 80.50 396 GLN A C 1
ATOM 3195 O O . GLN A 1 396 ? -6.570 -20.240 5.912 1.00 80.50 396 GLN A O 1
ATOM 3200 N N . LEU A 1 397 ? -6.731 -21.165 3.871 1.00 83.12 397 LEU A N 1
ATOM 3201 C CA . LEU A 1 397 ? -8.197 -21.228 3.854 1.00 83.12 397 LEU A CA 1
ATOM 3202 C C . LEU A 1 397 ? -8.750 -22.036 5.039 1.00 83.12 397 LEU A C 1
ATOM 3204 O O . LEU A 1 397 ? -9.715 -21.614 5.674 1.00 83.12 397 LEU A O 1
ATOM 3208 N N . GLY A 1 398 ? -8.105 -23.152 5.394 1.00 79.31 398 GLY A N 1
ATOM 3209 C CA . GLY A 1 398 ? -8.461 -23.944 6.572 1.00 79.31 398 GLY A CA 1
ATOM 3210 C C . GLY A 1 398 ? -8.349 -23.159 7.884 1.00 79.31 398 GLY A C 1
ATOM 3211 O O . GLY A 1 398 ? -9.264 -23.199 8.707 1.00 79.31 398 GLY A O 1
ATOM 3212 N N . VAL A 1 399 ? -7.268 -22.394 8.066 1.00 79.81 399 VAL A N 1
ATOM 3213 C CA . VAL A 1 399 ? -7.088 -21.508 9.230 1.00 79.81 399 VAL A CA 1
ATOM 3214 C C . VAL A 1 399 ? -8.137 -20.393 9.244 1.00 79.81 399 VAL A C 1
ATOM 3216 O O . VAL A 1 399 ? -8.680 -20.075 10.302 1.00 79.81 399 VAL A O 1
ATOM 3219 N N . PHE A 1 400 ? -8.481 -19.827 8.084 1.00 83.00 400 PHE A N 1
ATOM 3220 C CA . PHE A 1 400 ? -9.520 -18.801 7.982 1.00 83.00 400 PHE A CA 1
ATOM 3221 C C . PHE A 1 400 ? -10.896 -19.316 8.385 1.00 83.00 400 PHE A C 1
ATOM 3223 O O . PHE A 1 400 ? -11.565 -18.662 9.180 1.00 83.00 400 PHE A O 1
ATOM 3230 N N . ILE A 1 401 ? -11.302 -20.490 7.893 1.00 84.25 401 ILE A N 1
ATOM 3231 C CA . ILE A 1 401 ? -12.583 -21.117 8.255 1.00 84.25 401 ILE A CA 1
ATOM 3232 C C . ILE A 1 401 ? -12.666 -21.320 9.773 1.00 84.25 401 ILE A C 1
ATOM 3234 O O . ILE A 1 401 ? -13.691 -21.015 10.382 1.00 84.25 401 ILE A O 1
ATOM 3238 N N . GLN A 1 402 ? -11.577 -21.769 10.402 1.00 78.25 402 GLN A N 1
ATOM 3239 C CA . GLN A 1 402 ? -11.512 -21.929 11.856 1.00 78.25 402 GLN A CA 1
ATOM 3240 C C . GLN A 1 402 ? -11.619 -20.602 12.600 1.00 78.25 402 GLN A C 1
ATOM 3242 O O . GLN A 1 402 ? -12.390 -20.486 13.553 1.00 78.25 402 GLN A O 1
ATOM 3247 N N . LEU A 1 403 ? -10.857 -19.596 12.169 1.00 78.38 403 LEU A N 1
ATOM 3248 C CA . LEU A 1 403 ? -10.892 -18.270 12.769 1.00 78.38 403 LEU A CA 1
ATOM 3249 C C . LEU A 1 403 ? -12.293 -17.659 12.645 1.00 78.38 403 LEU A C 1
ATOM 3251 O O . LEU A 1 403 ? -12.800 -17.091 13.606 1.00 78.38 403 LEU A O 1
ATOM 3255 N N . PHE A 1 404 ? -12.952 -17.823 11.498 1.00 81.25 404 PHE A N 1
ATOM 3256 C CA . PHE A 1 404 ? -14.317 -17.349 11.281 1.00 81.25 404 PHE A CA 1
ATOM 3257 C C . PHE A 1 404 ? -15.339 -18.063 12.159 1.00 81.25 404 PHE A C 1
ATOM 3259 O O . PHE A 1 404 ? -16.172 -17.400 12.774 1.00 81.25 404 PHE A O 1
ATOM 3266 N N . ALA A 1 405 ? -15.240 -19.388 12.281 1.00 79.81 405 ALA A N 1
ATOM 3267 C CA . ALA A 1 405 ? -16.078 -20.157 13.194 1.00 79.81 405 ALA A CA 1
ATOM 3268 C C . ALA A 1 405 ? -15.862 -19.745 14.662 1.00 79.81 405 ALA A C 1
ATOM 3270 O O . ALA A 1 405 ? -16.807 -19.724 15.443 1.00 79.81 405 ALA A O 1
ATOM 3271 N N . PHE A 1 406 ? -14.642 -19.360 15.047 1.00 76.25 406 PHE A N 1
ATOM 3272 C CA . PHE A 1 406 ? -14.379 -18.815 16.380 1.00 76.25 406 PHE A CA 1
ATOM 3273 C C . PHE A 1 406 ? -14.973 -17.410 16.572 1.00 76.25 406 PHE A C 1
ATOM 3275 O O . PHE A 1 406 ? -15.474 -17.081 17.646 1.00 76.25 406 PHE A O 1
ATOM 3282 N N . LEU A 1 407 ? -14.905 -16.564 15.543 1.00 77.12 407 LEU A N 1
ATOM 3283 C CA . LEU A 1 407 ? -15.326 -15.167 15.616 1.00 77.12 407 LEU A CA 1
ATOM 3284 C C . LEU A 1 407 ? -16.844 -14.977 15.515 1.00 77.12 407 LEU A C 1
ATOM 3286 O O . LEU A 1 407 ? -17.344 -13.979 16.046 1.00 77.12 407 LEU A O 1
ATOM 3290 N N . ASP A 1 408 ? -17.562 -15.867 14.823 1.00 80.31 408 ASP A N 1
ATOM 3291 C CA . ASP A 1 408 ? -18.985 -15.710 14.520 1.00 80.31 408 ASP A CA 1
ATOM 3292 C C . ASP A 1 408 ? -19.826 -16.978 14.802 1.00 80.31 408 ASP A C 1
ATOM 3294 O O . ASP A 1 408 ? -19.651 -18.004 14.134 1.00 80.31 408 ASP A O 1
ATOM 3298 N N . PRO A 1 409 ? -20.785 -16.922 15.750 1.00 80.62 409 PRO A N 1
ATOM 3299 C CA . PRO A 1 409 ? -21.608 -18.078 16.112 1.00 80.62 409 PRO A CA 1
ATOM 3300 C C . PRO A 1 409 ? -22.474 -18.621 14.968 1.00 80.62 409 PRO A C 1
ATOM 3302 O O . PRO A 1 409 ? -22.703 -19.830 14.901 1.00 80.62 409 PRO A O 1
ATOM 3305 N N . LEU A 1 410 ? -22.960 -17.755 14.066 1.00 81.88 410 LEU A N 1
ATOM 3306 C CA . LEU A 1 410 ? -23.793 -18.182 12.935 1.00 81.88 410 LEU A CA 1
ATOM 3307 C C . LEU A 1 410 ? -22.962 -18.970 11.919 1.00 81.88 410 LEU A C 1
ATOM 3309 O O . LEU A 1 410 ? -23.413 -19.999 11.415 1.00 81.88 410 LEU A O 1
ATOM 3313 N N . PHE A 1 411 ? -21.723 -18.530 11.683 1.00 84.94 411 PHE A N 1
ATOM 3314 C CA . PHE A 1 411 ? -20.767 -19.240 10.837 1.00 84.94 411 PHE A CA 1
ATOM 3315 C C . PHE A 1 411 ? -20.426 -20.620 11.403 1.00 84.94 411 PHE A C 1
ATOM 3317 O O . PHE A 1 411 ? -20.486 -21.611 10.677 1.00 84.94 411 PHE A O 1
ATOM 3324 N N . ALA A 1 412 ? -20.153 -20.711 12.709 1.00 81.81 412 ALA A N 1
ATOM 3325 C CA . ALA A 1 412 ? -19.898 -21.988 13.375 1.00 81.81 412 ALA A CA 1
ATOM 3326 C C . ALA A 1 412 ? -21.083 -22.962 13.260 1.00 81.81 412 ALA A C 1
ATOM 3328 O O . ALA A 1 412 ? -20.896 -24.150 12.990 1.00 81.81 412 ALA A O 1
ATOM 3329 N N . MET A 1 413 ? -22.309 -22.462 13.441 1.00 84.06 413 MET A N 1
ATOM 3330 C CA . MET A 1 413 ? -23.519 -23.277 13.356 1.00 84.06 413 MET A CA 1
ATOM 3331 C C . MET A 1 413 ? -23.732 -23.847 11.946 1.00 84.06 413 MET A C 1
ATOM 3333 O O . MET A 1 413 ? -24.015 -25.039 11.810 1.00 84.06 413 MET A O 1
ATOM 3337 N N . GLU A 1 414 ? -23.610 -23.023 10.902 1.00 85.38 414 GLU A N 1
ATOM 3338 C CA . GLU A 1 414 ? -23.767 -23.485 9.516 1.00 85.38 414 GLU A CA 1
ATOM 3339 C C . GLU A 1 414 ? -22.630 -24.420 9.093 1.00 85.38 414 GLU A C 1
ATOM 3341 O O . GLU A 1 414 ? -22.894 -25.446 8.465 1.00 85.38 414 GLU A O 1
ATOM 3346 N N . LEU A 1 415 ? -21.389 -24.146 9.508 1.00 84.44 415 LEU A N 1
ATOM 3347 C CA . LEU A 1 415 ? -20.259 -25.039 9.255 1.00 84.44 415 LEU A CA 1
ATOM 3348 C C . LEU A 1 415 ? -20.508 -26.427 9.860 1.00 84.44 415 LEU A C 1
ATOM 3350 O O . LEU A 1 415 ? -20.380 -27.428 9.160 1.00 84.44 415 LEU A O 1
ATOM 3354 N N . ALA A 1 416 ? -20.977 -26.499 11.109 1.00 81.62 416 ALA A N 1
ATOM 3355 C CA . ALA A 1 416 ? -21.301 -27.766 11.766 1.00 81.62 416 ALA A CA 1
ATOM 3356 C C . ALA A 1 416 ? -22.441 -28.535 11.067 1.00 81.62 416 ALA A C 1
ATOM 3358 O O . ALA A 1 416 ? -22.451 -29.770 11.060 1.00 81.62 416 ALA A O 1
ATOM 3359 N N . LYS A 1 417 ? -23.417 -27.836 10.464 1.00 84.69 417 LYS A N 1
ATOM 3360 C CA . LYS A 1 417 ? -24.459 -28.473 9.635 1.00 84.69 417 LYS A CA 1
ATOM 3361 C C . LYS A 1 417 ? -23.845 -29.102 8.378 1.00 84.69 417 LYS A C 1
ATOM 3363 O O . LYS A 1 417 ? -24.196 -30.232 8.039 1.00 84.69 417 LYS A O 1
ATOM 3368 N N . ILE A 1 418 ? -22.912 -28.409 7.726 1.00 81.62 418 ILE A N 1
ATOM 3369 C CA . ILE A 1 418 ? -22.220 -28.889 6.521 1.00 81.62 418 ILE A CA 1
ATOM 3370 C C . ILE A 1 418 ? -21.272 -30.052 6.847 1.00 81.62 418 ILE A C 1
ATOM 3372 O O . ILE A 1 418 ? -21.260 -31.044 6.119 1.00 81.62 418 ILE A O 1
ATOM 3376 N N . GLU A 1 419 ? -20.539 -30.007 7.962 1.00 81.25 419 GLU A N 1
ATOM 3377 C CA . GLU A 1 419 ? -19.694 -31.119 8.430 1.00 81.25 419 GLU A CA 1
ATOM 3378 C C . GLU A 1 419 ? -20.521 -32.381 8.706 1.00 81.25 419 GLU A C 1
ATOM 3380 O O . GLU A 1 419 ? -20.161 -33.473 8.263 1.00 81.25 419 GLU A O 1
ATOM 3385 N N . LYS A 1 420 ? -21.685 -32.237 9.357 1.00 79.88 420 LYS A N 1
ATOM 3386 C CA . LYS A 1 420 ? -22.628 -33.348 9.570 1.00 79.88 420 LYS A CA 1
ATOM 3387 C C . LYS A 1 420 ? -23.179 -33.914 8.262 1.00 79.88 420 LYS A C 1
ATOM 3389 O O . LYS A 1 420 ? -23.341 -35.125 8.158 1.00 79.88 420 LYS A O 1
ATOM 3394 N N . ALA A 1 421 ? -23.474 -33.061 7.282 1.00 79.75 421 ALA A N 1
ATOM 3395 C CA . ALA A 1 421 ? -24.008 -33.484 5.988 1.00 79.75 421 ALA A CA 1
ATOM 3396 C C . ALA A 1 421 ? -22.953 -34.165 5.099 1.00 79.75 421 ALA A C 1
ATOM 3398 O O . ALA A 1 421 ? -23.270 -35.100 4.369 1.00 79.75 421 ALA A O 1
ATOM 3399 N N . THR A 1 422 ? -21.701 -33.706 5.158 1.00 71.81 422 THR A N 1
ATOM 3400 C CA . THR A 1 422 ? -20.604 -34.191 4.303 1.00 71.81 422 THR A CA 1
ATOM 3401 C C . THR A 1 422 ? -19.779 -35.312 4.937 1.00 71.81 422 THR A C 1
ATOM 3403 O O . THR A 1 422 ? -19.048 -36.003 4.228 1.00 71.81 422 THR A O 1
ATOM 3406 N N . GLY A 1 423 ? -19.868 -35.498 6.258 1.00 65.75 423 GLY A N 1
ATOM 3407 C CA . GLY A 1 423 ? -19.090 -36.486 7.010 1.00 65.75 423 GLY A CA 1
ATOM 3408 C C . GLY A 1 423 ? -17.590 -36.177 7.085 1.00 65.75 423 GLY A C 1
ATOM 3409 O O . GLY A 1 423 ? -16.812 -37.037 7.495 1.00 65.75 423 GLY A O 1
ATOM 3410 N N . ARG A 1 424 ? -17.164 -34.976 6.674 1.00 67.50 424 ARG A N 1
ATOM 3411 C CA . ARG A 1 424 ? -15.770 -34.519 6.730 1.00 67.50 424 ARG A CA 1
ATOM 3412 C C . ARG A 1 424 ? -15.603 -33.529 7.875 1.00 67.50 424 ARG A C 1
ATOM 3414 O O . ARG A 1 424 ? -16.370 -32.577 7.969 1.00 67.50 424 ARG A O 1
ATOM 3421 N N . ALA A 1 425 ? -14.579 -33.732 8.702 1.00 64.69 425 ALA A N 1
ATOM 3422 C CA . ALA A 1 425 ? -14.130 -32.716 9.646 1.00 64.69 425 ALA A CA 1
ATOM 3423 C C . ALA A 1 425 ? -13.382 -31.631 8.861 1.00 64.69 425 ALA A C 1
ATOM 3425 O O . ALA A 1 425 ? -12.322 -31.892 8.290 1.00 64.69 425 ALA A O 1
ATOM 3426 N N . LEU A 1 426 ? -13.971 -30.442 8.780 1.00 66.88 426 LEU A N 1
ATOM 3427 C CA . LEU A 1 426 ? -13.418 -29.283 8.082 1.00 66.88 426 LEU A CA 1
ATOM 3428 C C . LEU A 1 426 ? -12.607 -28.401 9.049 1.00 66.88 426 LEU A C 1
ATOM 3430 O O . LEU A 1 426 ? -11.794 -27.590 8.609 1.00 66.88 426 LEU A O 1
ATOM 3434 N N . THR A 1 427 ? -12.752 -28.611 10.362 1.00 59.03 427 THR A N 1
ATOM 3435 C CA . THR A 1 427 ? -11.906 -28.023 11.410 1.00 59.03 427 THR A CA 1
ATOM 3436 C C . THR A 1 427 ? -10.816 -28.990 11.909 1.00 59.03 427 THR A C 1
ATOM 3438 O O . THR A 1 427 ? -11.115 -30.016 12.512 1.00 59.03 427 THR A O 1
ATOM 3441 N N . PHE A 1 428 ? -9.534 -28.635 11.731 1.00 53.03 428 PHE A N 1
ATOM 3442 C CA . PHE A 1 428 ? -8.358 -29.356 12.272 1.00 53.03 4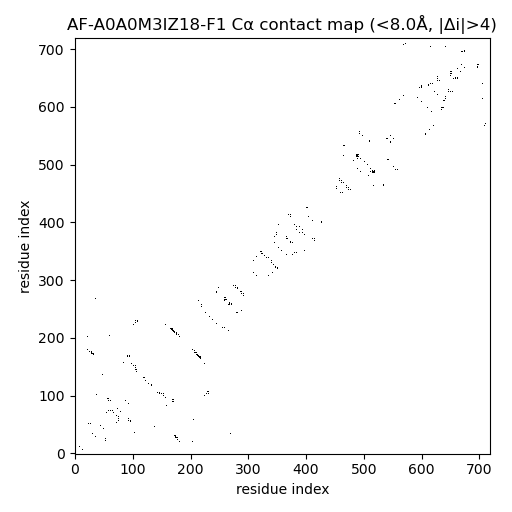28 PHE A CA 1
ATOM 3443 C C . PHE A 1 428 ? -8.184 -29.319 13.800 1.00 53.03 428 PHE A C 1
ATOM 3445 O O . PHE A 1 428 ? -7.498 -30.171 14.358 1.00 53.03 428 PHE A O 1
ATOM 3452 N N . LEU A 1 429 ? -8.768 -28.337 14.483 1.00 47.34 429 LEU A N 1
ATOM 3453 C CA . LEU A 1 429 ? -8.776 -28.252 15.938 1.00 47.34 429 LEU A CA 1
ATOM 3454 C C . LEU A 1 429 ? -10.230 -28.354 16.366 1.00 47.34 429 LEU A C 1
ATOM 3456 O O . LEU A 1 429 ? -11.046 -27.539 15.934 1.00 47.34 429 LEU A O 1
ATOM 3460 N N . SER A 1 430 ? -10.559 -29.331 17.213 1.00 44.34 430 SER A N 1
ATOM 3461 C CA . SER A 1 430 ? -11.771 -29.229 18.013 1.00 44.34 430 SER A CA 1
ATOM 3462 C C . SER A 1 430 ? -11.583 -27.986 18.870 1.00 44.34 430 SER A C 1
ATOM 3464 O O . SER A 1 430 ? -10.897 -28.029 19.893 1.00 44.34 430 SER A O 1
ATOM 3466 N N . ALA A 1 431 ? -12.109 -26.850 18.421 1.00 42.62 431 ALA A N 1
ATOM 3467 C CA . ALA A 1 431 ? -12.332 -25.748 19.323 1.00 42.62 431 ALA A CA 1
ATOM 3468 C C . ALA A 1 431 ? -13.270 -26.331 20.376 1.00 42.62 431 ALA A C 1
ATOM 3470 O O . ALA A 1 431 ? -14.457 -26.531 20.117 1.00 42.62 431 ALA A O 1
ATOM 3471 N N . GLU A 1 432 ? -12.724 -26.695 21.537 1.00 41.47 432 GLU A N 1
ATOM 3472 C CA . GLU A 1 432 ? -13.525 -26.733 22.740 1.00 41.47 432 GLU A CA 1
ATOM 3473 C C . GLU A 1 432 ? -14.116 -25.336 22.799 1.00 41.47 432 GLU A C 1
ATOM 3475 O O . GLU A 1 432 ? -13.430 -24.366 23.128 1.00 41.47 432 GLU A O 1
ATOM 3480 N N . SER A 1 433 ? -15.364 -25.200 22.342 1.00 42.00 433 SER A N 1
ATOM 3481 C CA . SER A 1 433 ? -16.129 -24.008 22.622 1.00 42.00 433 SER A CA 1
ATOM 3482 C C . SER A 1 433 ? -16.023 -23.896 24.128 1.00 42.00 433 SER A C 1
ATOM 3484 O O . SER A 1 433 ? -16.528 -24.774 24.837 1.00 42.00 433 SER A O 1
ATOM 3486 N N . VAL A 1 434 ? -15.300 -22.893 24.618 1.00 40.09 434 VAL A N 1
ATOM 3487 C CA . VAL A 1 434 ? -15.400 -22.522 26.016 1.00 40.09 434 VAL A CA 1
ATOM 3488 C C . VAL A 1 434 ? -16.857 -22.126 26.136 1.00 40.09 434 VAL A C 1
ATOM 3490 O O . VAL A 1 434 ? -17.249 -21.030 25.739 1.00 40.09 434 VAL A O 1
ATOM 3493 N N . GLN A 1 435 ? -17.692 -23.080 26.551 1.00 39.31 435 GLN A N 1
ATOM 3494 C CA . GLN A 1 435 ? -19.037 -22.790 26.970 1.00 39.31 435 GLN A CA 1
ATOM 3495 C C . GLN A 1 435 ? -18.812 -21.909 28.176 1.00 39.31 435 GLN A C 1
ATOM 3497 O O . GLN A 1 435 ? -18.499 -22.385 29.267 1.00 39.31 435 GLN A O 1
ATOM 3502 N N . PHE A 1 436 ? -18.872 -20.600 27.951 1.00 40.44 436 PHE A N 1
ATOM 3503 C CA . PHE A 1 436 ? -19.104 -19.700 29.048 1.00 40.44 436 PHE A CA 1
ATOM 3504 C C . PHE A 1 436 ? -20.373 -20.247 29.695 1.00 40.44 436 PHE A C 1
ATOM 3506 O O . PHE A 1 436 ? -21.376 -20.390 28.981 1.00 40.44 436 PHE A O 1
ATOM 3513 N N . PRO A 1 437 ? -20.329 -20.657 30.977 1.00 45.12 437 PRO A N 1
ATOM 3514 C CA . PRO A 1 437 ? -21.554 -21.009 31.667 1.00 45.12 437 PRO A CA 1
ATOM 3515 C C . PRO A 1 437 ? -22.529 -19.864 31.389 1.00 45.12 437 PRO A C 1
ATOM 3517 O O . PRO A 1 437 ? -22.080 -18.708 31.417 1.00 45.12 437 PRO A O 1
ATOM 3520 N N . PRO A 1 438 ? -23.785 -20.162 31.002 1.00 44.41 438 PRO A N 1
ATOM 3521 C CA . PRO A 1 438 ? -24.758 -19.124 30.713 1.00 44.41 438 PRO A CA 1
ATOM 3522 C C . PRO A 1 438 ? -24.667 -18.130 31.858 1.00 44.41 438 PRO A C 1
ATOM 3524 O O . PRO A 1 438 ? -24.798 -18.517 33.019 1.00 44.41 438 PRO A O 1
ATOM 3527 N N . VAL A 1 439 ? -24.293 -16.889 31.534 1.00 52.19 439 VAL A N 1
ATOM 3528 C CA . VAL A 1 439 ? -24.282 -15.825 32.529 1.00 52.19 439 VAL A CA 1
ATOM 3529 C C . VAL A 1 439 ? -25.690 -15.849 33.083 1.00 52.19 439 VAL A C 1
ATOM 3531 O O . VAL A 1 439 ? -26.626 -15.702 32.291 1.00 52.19 439 VAL A O 1
ATOM 3534 N N . ASP A 1 440 ? -25.825 -16.147 34.381 1.00 45.31 440 ASP A N 1
ATOM 3535 C CA . ASP A 1 440 ? -27.130 -16.201 35.026 1.00 45.31 440 ASP A CA 1
ATOM 3536 C C . ASP A 1 440 ? -27.903 -14.975 34.544 1.00 45.31 440 ASP A C 1
ATOM 3538 O O . ASP A 1 440 ? -27.361 -13.860 34.624 1.00 45.31 440 ASP A O 1
ATOM 3542 N N . PRO A 1 441 ? -29.087 -15.164 33.930 1.00 49.62 441 PRO A N 1
ATOM 3543 C CA . PRO A 1 441 ? -29.829 -14.048 33.387 1.00 49.62 441 PRO A CA 1
ATOM 3544 C C . PRO A 1 441 ? -29.946 -13.017 34.500 1.00 49.62 441 PRO A C 1
ATOM 3546 O O . PRO A 1 441 ? -30.292 -13.363 35.634 1.00 49.62 441 PRO A O 1
ATOM 3549 N N . LEU A 1 442 ? -29.579 -11.769 34.184 1.00 50.59 442 LEU A N 1
ATOM 3550 C CA . LEU A 1 442 ? -29.748 -10.656 35.110 1.00 50.59 442 LEU A CA 1
ATOM 3551 C C . LEU A 1 442 ? -31.148 -10.792 35.724 1.00 50.59 442 LEU A C 1
ATOM 3553 O O . LEU A 1 442 ? -32.095 -10.994 34.955 1.00 50.59 442 LEU A O 1
ATOM 3557 N N . PRO A 1 443 ? -31.285 -10.756 37.064 1.00 55.22 443 PRO A N 1
ATOM 3558 C CA . PRO A 1 443 ? -32.571 -10.988 37.695 1.00 55.22 443 PRO A CA 1
ATOM 3559 C C . PRO A 1 443 ? -33.610 -10.073 37.056 1.00 55.22 443 PRO A C 1
ATOM 3561 O O . PRO A 1 443 ? -33.349 -8.886 36.836 1.00 55.22 443 PRO A O 1
ATOM 3564 N N . ASP A 1 444 ? -34.753 -10.647 36.704 1.00 54.03 444 ASP A N 1
ATOM 3565 C CA . ASP A 1 444 ? -35.781 -9.939 35.956 1.00 54.03 444 ASP A CA 1
ATOM 3566 C C . ASP A 1 444 ? -36.230 -8.675 36.720 1.00 54.03 444 ASP A C 1
ATOM 3568 O O . ASP A 1 444 ? -36.185 -8.626 37.955 1.00 54.03 444 ASP A O 1
ATOM 3572 N N . GLN A 1 445 ? -36.650 -7.620 36.010 1.00 56.09 445 GLN A N 1
ATOM 3573 C CA . GLN A 1 445 ? -37.049 -6.353 36.653 1.00 56.09 445 GLN A CA 1
ATOM 3574 C C . GLN A 1 445 ? -38.161 -6.560 37.695 1.00 56.09 445 GLN A C 1
ATOM 3576 O O . GLN A 1 445 ? -38.258 -5.799 38.658 1.00 56.09 445 GLN A O 1
ATOM 3581 N N . SER A 1 446 ? -38.984 -7.592 37.502 1.00 61.25 446 SER A N 1
ATOM 3582 C CA . SER A 1 446 ? -39.994 -8.082 38.441 1.00 61.25 446 SER A CA 1
ATOM 3583 C C . SER A 1 446 ? -39.378 -8.531 39.775 1.00 61.25 446 SER A C 1
ATOM 3585 O O . SER A 1 446 ? -39.786 -8.040 40.820 1.00 61.25 446 SER A O 1
ATOM 3587 N N . VAL A 1 447 ? -38.315 -9.340 39.747 1.00 63.44 447 VAL A N 1
ATOM 3588 C CA . VAL A 1 447 ? -37.590 -9.830 40.933 1.00 63.44 447 VAL A CA 1
ATOM 3589 C C . VAL A 1 447 ? -36.947 -8.681 41.710 1.00 63.44 447 VAL A C 1
ATOM 3591 O O . VAL A 1 447 ? -37.016 -8.643 42.937 1.00 63.44 447 VAL A O 1
ATOM 3594 N N . PHE A 1 448 ? -36.366 -7.696 41.019 1.00 59.34 448 PHE A N 1
ATOM 3595 C CA . PHE A 1 448 ? -35.854 -6.493 41.683 1.00 59.34 448 PHE A CA 1
ATOM 3596 C C . PHE A 1 448 ? -36.974 -5.655 42.304 1.00 59.34 448 PHE A C 1
ATOM 3598 O O . PHE A 1 448 ? -36.811 -5.169 43.422 1.00 59.34 448 PHE A O 1
ATOM 3605 N N . LYS A 1 449 ? -38.119 -5.507 41.626 1.00 61.78 449 LYS A N 1
ATOM 3606 C CA . LYS A 1 449 ? -39.301 -4.829 42.181 1.00 61.78 449 LYS A CA 1
ATOM 3607 C C . LYS A 1 449 ? -39.889 -5.579 43.379 1.00 61.78 449 LYS A C 1
ATOM 3609 O O . LYS A 1 449 ? -40.323 -4.927 44.324 1.00 61.78 449 LYS A O 1
ATOM 3614 N N . ASP A 1 450 ? -39.840 -6.905 43.398 1.00 61.19 450 ASP A N 1
ATOM 3615 C CA . ASP A 1 450 ? -40.290 -7.738 44.519 1.00 61.19 450 ASP A CA 1
ATOM 3616 C C . ASP A 1 450 ? -39.339 -7.634 45.723 1.00 61.19 450 ASP A C 1
ATOM 3618 O O . ASP A 1 450 ? -39.781 -7.460 46.859 1.00 61.19 450 ASP A O 1
ATOM 3622 N N . ILE A 1 451 ? -38.021 -7.616 45.489 1.00 57.62 451 ILE A N 1
ATOM 3623 C CA . ILE A 1 451 ? -37.017 -7.344 46.533 1.00 57.62 451 ILE A CA 1
ATOM 3624 C C . ILE A 1 451 ? -37.175 -5.917 47.083 1.00 57.62 451 ILE A C 1
ATOM 3626 O O . ILE A 1 451 ? -37.089 -5.700 48.295 1.00 57.62 451 ILE A O 1
ATOM 3630 N N . LEU A 1 452 ? -37.432 -4.938 46.211 1.00 57.88 452 LEU A N 1
ATOM 3631 C CA . LEU A 1 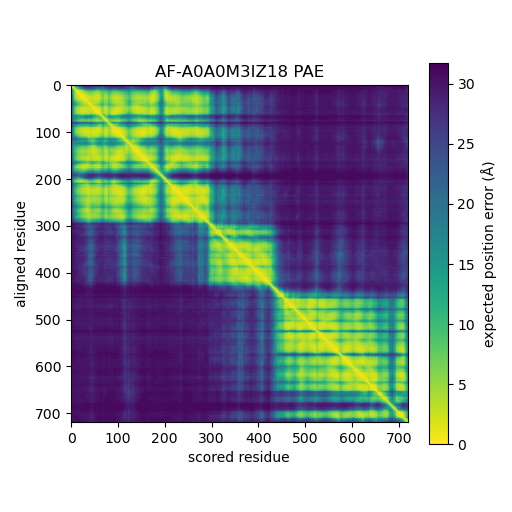452 ? -37.664 -3.542 46.587 1.00 57.88 452 LEU A CA 1
ATOM 3632 C C . LEU A 1 452 ? -39.007 -3.332 47.299 1.00 57.88 452 LEU A C 1
ATOM 3634 O O . LEU A 1 452 ? -39.105 -2.439 48.132 1.00 57.88 452 LEU A O 1
ATOM 3638 N N . SER A 1 453 ? -40.033 -4.133 47.022 1.00 58.81 453 SER A N 1
ATOM 3639 C CA . SER A 1 453 ? -41.359 -3.988 47.640 1.00 58.81 453 SER A CA 1
ATOM 3640 C C . SER A 1 453 ? -41.528 -4.812 48.923 1.00 58.81 453 SER A C 1
ATOM 3642 O O . SER A 1 453 ? -42.238 -4.363 49.824 1.00 58.81 453 SER A O 1
ATOM 3644 N N . GLY A 1 454 ? -40.832 -5.951 49.058 1.00 55.53 454 GLY A N 1
ATOM 3645 C CA . GLY A 1 454 ? -40.943 -6.883 50.192 1.00 55.53 454 GLY A CA 1
ATOM 3646 C C . GLY A 1 454 ? -39.708 -7.022 51.100 1.00 55.53 454 GLY A C 1
ATOM 3647 O O . GLY A 1 454 ? -39.781 -7.709 52.119 1.00 55.53 454 GLY A O 1
ATOM 3648 N N . GLY A 1 455 ? -38.569 -6.404 50.765 1.00 62.00 455 GLY A N 1
ATOM 3649 C CA . GLY A 1 455 ? -37.312 -6.552 51.513 1.00 62.00 455 GLY A CA 1
ATOM 3650 C C . GLY A 1 455 ? -37.194 -5.689 52.789 1.00 62.00 455 GLY A C 1
ATOM 3651 O O . GLY A 1 455 ? -37.893 -4.683 52.934 1.00 62.00 455 GLY A O 1
ATOM 3652 N N . PRO A 1 456 ? -36.267 -6.022 53.717 1.00 70.38 456 PRO A N 1
ATOM 3653 C CA . PRO A 1 456 ? -35.954 -5.191 54.885 1.00 70.38 456 PRO A CA 1
ATOM 3654 C C . PRO A 1 456 ? -35.629 -3.742 54.491 1.00 70.38 456 PRO A C 1
ATOM 3656 O O . PRO A 1 456 ? -34.911 -3.520 53.515 1.00 70.38 456 PRO A O 1
ATOM 3659 N N . ALA A 1 457 ? -36.080 -2.760 55.284 1.00 74.06 457 ALA A N 1
ATOM 3660 C CA . ALA A 1 457 ? -35.900 -1.324 55.006 1.00 74.06 457 ALA A CA 1
ATOM 3661 C C . ALA A 1 457 ? -34.444 -0.936 54.676 1.00 74.06 457 ALA A C 1
ATOM 3663 O O . ALA A 1 457 ? -34.200 -0.062 53.849 1.00 74.06 457 ALA A O 1
ATOM 3664 N N . TYR A 1 458 ? -33.473 -1.640 55.265 1.00 75.81 458 TYR A N 1
ATOM 3665 C CA . TYR A 1 458 ? -32.049 -1.478 54.973 1.00 75.81 458 TYR A CA 1
ATOM 3666 C C . TYR A 1 458 ? -31.680 -1.826 53.519 1.00 75.81 458 TYR A C 1
ATOM 3668 O O . TYR A 1 458 ? -30.984 -1.056 52.866 1.00 75.81 458 TYR A O 1
ATOM 3676 N N . TRP A 1 459 ? -32.167 -2.945 52.976 1.00 75.88 459 TRP A N 1
ATOM 3677 C CA . TRP A 1 459 ? -31.879 -3.359 51.596 1.00 75.88 459 TRP A CA 1
ATOM 3678 C C . TRP A 1 459 ? -32.543 -2.448 50.571 1.00 75.88 459 TRP A C 1
ATOM 3680 O O . TRP A 1 459 ? -31.911 -2.060 49.589 1.00 75.88 459 TRP A O 1
ATOM 3690 N N . ARG A 1 460 ? -33.785 -2.041 50.843 1.00 79.44 460 ARG A N 1
ATOM 3691 C CA . ARG A 1 460 ? -34.500 -1.058 50.022 1.00 79.44 460 ARG A CA 1
ATOM 3692 C C . ARG A 1 460 ? -33.750 0.269 49.958 1.00 79.44 460 ARG A C 1
ATOM 3694 O O . ARG A 1 460 ? -33.564 0.818 48.876 1.00 79.44 460 ARG A O 1
ATOM 3701 N N . LEU A 1 461 ? -33.231 0.729 51.099 1.00 83.38 461 LEU A N 1
ATOM 3702 C CA . LEU A 1 461 ? -32.421 1.941 51.175 1.00 83.38 461 LEU A CA 1
ATOM 3703 C C . LEU A 1 461 ? -31.141 1.838 50.325 1.00 83.38 461 LEU A C 1
ATOM 3705 O O . LEU A 1 461 ? -30.754 2.806 49.672 1.00 83.38 461 LEU A O 1
ATOM 3709 N N . LEU A 1 462 ? -30.482 0.675 50.293 1.00 80.44 462 LEU A N 1
ATOM 3710 C CA . LEU A 1 462 ? -29.276 0.467 49.481 1.00 80.44 462 LEU A CA 1
ATOM 3711 C C . LEU A 1 462 ? -29.578 0.423 47.977 1.00 80.44 462 LEU A C 1
ATOM 3713 O O . LEU A 1 462 ? -28.829 1.009 47.201 1.00 80.44 462 LEU A O 1
ATOM 3717 N N . LEU A 1 463 ? -30.678 -0.204 47.568 1.00 79.75 463 LEU A N 1
ATOM 3718 C CA . LEU A 1 463 ? -30.996 -0.424 46.154 1.00 79.75 463 LEU A CA 1
ATOM 3719 C C . LEU A 1 463 ? -31.726 0.754 45.486 1.00 79.75 463 LEU A C 1
ATOM 3721 O O . LEU A 1 463 ? -31.576 0.948 44.283 1.00 79.75 463 LEU A O 1
ATOM 3725 N N . SER A 1 464 ? -32.483 1.555 46.241 1.00 84.19 464 SER A N 1
ATOM 3726 C CA . SER A 1 464 ? -33.250 2.675 45.680 1.00 84.19 464 SER A CA 1
ATOM 3727 C C . SER A 1 464 ? -32.370 3.873 45.301 1.00 84.19 464 SER A C 1
ATOM 3729 O O . SER A 1 464 ? -31.403 4.202 45.996 1.00 84.19 464 SER A O 1
ATOM 3731 N N . TYR A 1 465 ? -32.731 4.542 44.205 1.00 85.25 465 TYR A N 1
ATOM 3732 C CA . TYR A 1 465 ? -32.174 5.824 43.756 1.00 85.25 465 TYR A CA 1
ATOM 3733 C C . TYR A 1 465 ? -33.240 6.932 43.715 1.00 85.25 465 TYR A C 1
ATOM 3735 O O . TYR A 1 465 ? -32.956 8.032 43.257 1.00 85.25 465 TYR A O 1
ATOM 3743 N N . ASP A 1 466 ? -34.453 6.679 44.215 1.00 85.56 466 ASP A N 1
ATOM 3744 C CA . ASP A 1 466 ? -35.477 7.716 44.363 1.00 85.56 466 ASP A CA 1
ATOM 3745 C C . ASP A 1 466 ? -35.322 8.399 45.725 1.00 85.56 466 ASP A C 1
ATOM 3747 O O . ASP A 1 466 ? -35.513 7.784 46.777 1.00 85.56 466 ASP A O 1
ATOM 3751 N N . VAL A 1 467 ? -34.989 9.691 45.723 1.00 86.12 467 VAL A N 1
ATOM 3752 C CA . VAL A 1 467 ? -34.826 10.481 46.954 1.00 86.12 467 VAL A CA 1
ATOM 3753 C C . VAL A 1 467 ? -36.105 10.483 47.800 1.00 86.12 467 VAL A C 1
ATOM 3755 O O . VAL A 1 467 ? -36.022 10.463 49.032 1.00 86.12 467 VAL A O 1
ATOM 3758 N N . ASN A 1 468 ? -37.282 10.418 47.167 1.00 86.69 468 ASN A N 1
ATOM 3759 C CA . ASN A 1 468 ? -38.570 10.374 47.861 1.00 86.69 468 ASN A CA 1
ATOM 3760 C C . ASN A 1 468 ? -38.796 9.053 48.606 1.00 86.69 468 ASN A C 1
ATOM 3762 O O . ASN A 1 468 ? -39.540 9.031 49.583 1.00 86.69 468 ASN A O 1
ATOM 3766 N N . GLU A 1 469 ? -38.139 7.971 48.186 1.00 86.56 469 GLU A N 1
ATOM 3767 C CA . GLU A 1 469 ? -38.159 6.682 48.880 1.00 86.56 469 GLU A CA 1
ATOM 3768 C C . GLU A 1 469 ? -37.027 6.585 49.917 1.00 86.56 469 GLU A C 1
ATOM 3770 O O . GLU A 1 469 ? -37.227 6.111 51.037 1.00 86.56 469 GLU A O 1
ATOM 3775 N N . ILE A 1 470 ? -35.838 7.093 49.583 1.00 88.62 470 ILE A N 1
ATOM 3776 C CA . ILE A 1 470 ? -34.650 7.057 50.447 1.00 88.62 470 ILE A CA 1
ATOM 3777 C C . ILE A 1 470 ? -34.891 7.829 51.749 1.00 88.62 470 ILE A C 1
ATOM 3779 O O . ILE A 1 470 ? -34.560 7.336 52.828 1.00 88.62 470 ILE A O 1
ATOM 3783 N N . LYS A 1 471 ? -35.468 9.032 51.674 1.00 87.88 471 LYS A N 1
ATOM 3784 C CA . LYS A 1 471 ? -35.688 9.913 52.832 1.00 87.88 471 LYS A CA 1
ATOM 3785 C C . LYS A 1 471 ? -36.561 9.285 53.934 1.00 87.88 471 LYS A C 1
ATOM 3787 O O . LYS A 1 471 ? -36.107 9.253 55.082 1.00 87.88 471 LYS A O 1
ATOM 3792 N N . PRO A 1 472 ? -37.765 8.744 53.651 1.00 87.69 472 PRO A N 1
ATOM 3793 C CA . PRO A 1 472 ? -38.573 8.071 54.668 1.00 87.69 472 PRO A CA 1
ATOM 3794 C C . PRO A 1 472 ? -37.941 6.762 55.163 1.00 87.69 472 PRO A C 1
ATOM 3796 O O . PRO A 1 472 ? -38.001 6.489 56.361 1.00 87.69 472 PRO A O 1
ATOM 3799 N N . LEU A 1 473 ? -37.281 5.981 54.296 1.00 86.31 473 LEU A N 1
ATOM 3800 C CA . LEU A 1 473 ? -36.576 4.756 54.704 1.00 86.31 473 LEU A CA 1
ATOM 3801 C C . LEU A 1 473 ? -35.413 5.053 55.661 1.00 86.31 473 LEU A C 1
ATOM 3803 O O . LEU A 1 473 ? -35.209 4.344 56.648 1.00 86.31 473 LEU A O 1
ATOM 3807 N N . PHE A 1 474 ? -34.670 6.127 55.402 1.00 85.44 474 PHE A N 1
ATOM 3808 C CA . PHE A 1 474 ? -33.598 6.581 56.278 1.00 85.44 474 PHE A CA 1
ATOM 3809 C C . PHE A 1 474 ? -34.148 7.042 57.635 1.00 85.44 474 PHE A C 1
ATOM 3811 O O . PHE A 1 474 ? -33.631 6.641 58.679 1.00 85.44 474 PHE A O 1
ATOM 3818 N N . ALA A 1 475 ? -35.242 7.813 57.636 1.00 85.12 475 ALA A N 1
ATOM 3819 C CA . ALA A 1 475 ? -35.923 8.233 58.862 1.00 85.12 475 ALA A CA 1
ATOM 3820 C C . ALA A 1 475 ? -36.432 7.039 59.694 1.00 85.12 475 ALA A C 1
ATOM 3822 O O . ALA A 1 475 ? -36.340 7.064 60.920 1.00 85.12 475 ALA A O 1
ATOM 3823 N N . GLN A 1 476 ? -36.906 5.972 59.040 1.00 84.06 476 GLN A N 1
ATOM 3824 C CA . GLN A 1 476 ? -37.343 4.734 59.695 1.00 84.06 476 GLN A CA 1
ATOM 3825 C C . GLN A 1 476 ? -36.185 3.978 60.374 1.00 84.06 476 GLN A C 1
ATOM 3827 O O . GLN A 1 476 ? -36.369 3.394 61.443 1.00 84.06 476 GLN A O 1
ATOM 3832 N N . LEU A 1 477 ? -34.996 3.966 59.764 1.00 79.50 477 LEU A N 1
ATOM 3833 C CA . LEU A 1 477 ? -33.811 3.281 60.298 1.00 79.50 477 LEU A CA 1
ATOM 3834 C C . LEU A 1 477 ? -33.103 4.095 61.397 1.00 79.50 477 LEU A C 1
ATOM 3836 O O . LEU A 1 477 ? -32.516 3.512 62.316 1.00 79.50 477 LEU A O 1
ATOM 3840 N N . GLY A 1 478 ? -33.181 5.428 61.325 1.00 74.75 478 GLY A N 1
ATOM 3841 C CA . GLY A 1 478 ? -32.635 6.357 62.314 1.00 74.75 478 GLY A CA 1
ATOM 3842 C C . GLY A 1 478 ? -31.140 6.146 62.587 1.00 74.75 478 GLY A C 1
ATOM 3843 O O . GLY A 1 478 ? -30.369 5.774 61.704 1.00 74.75 478 GLY A O 1
ATOM 3844 N N . ALA A 1 479 ? -30.726 6.321 63.847 1.00 63.09 479 ALA A N 1
ATOM 3845 C CA . ALA A 1 479 ? -29.324 6.229 64.289 1.00 63.09 479 ALA A CA 1
ATOM 3846 C C . ALA A 1 479 ? -28.672 4.833 64.143 1.00 63.09 479 ALA A C 1
ATOM 3848 O O . ALA A 1 479 ? -27.502 4.657 64.479 1.00 63.09 479 ALA A O 1
ATOM 3849 N N . LYS A 1 480 ? -29.413 3.817 63.678 1.00 65.75 480 LYS A N 1
ATOM 3850 C CA . LYS A 1 480 ? -28.881 2.464 63.447 1.00 65.75 480 LYS A CA 1
ATOM 3851 C C . LYS A 1 480 ? -28.190 2.323 62.089 1.00 65.75 480 LYS A C 1
ATOM 3853 O O . LYS A 1 480 ? -27.502 1.328 61.867 1.00 65.75 480 LYS A O 1
ATOM 3858 N N . PHE A 1 481 ? -28.370 3.279 61.179 1.00 72.19 481 PHE A N 1
ATOM 3859 C CA . PHE A 1 481 ? -27.758 3.224 59.859 1.00 72.19 481 PHE A CA 1
ATOM 3860 C C . PHE A 1 481 ? -26.326 3.768 59.884 1.00 72.19 481 PHE A C 1
ATOM 3862 O O . PHE A 1 481 ? -26.087 4.911 60.260 1.00 72.19 481 PHE A O 1
ATOM 3869 N N . LYS A 1 482 ? -25.373 2.951 59.429 1.00 71.44 482 LYS A N 1
ATOM 3870 C CA . LYS A 1 482 ? -24.014 3.388 59.093 1.00 71.44 482 LYS A CA 1
ATOM 3871 C C . LYS A 1 482 ? -23.790 3.203 57.604 1.00 71.44 482 LYS A C 1
ATOM 3873 O O . LYS A 1 482 ? -24.127 2.149 57.062 1.00 71.44 482 LYS A O 1
ATOM 3878 N N . LEU A 1 483 ? -23.199 4.215 56.971 1.00 73.00 483 LEU A N 1
ATOM 3879 C CA . LEU A 1 483 ? -22.878 4.186 55.551 1.00 73.00 483 LEU A CA 1
ATOM 3880 C C . LEU A 1 483 ? -21.911 3.026 55.251 1.00 73.00 483 LEU A C 1
ATOM 3882 O O . LEU A 1 483 ? -20.824 2.975 55.833 1.00 73.00 483 LEU A O 1
ATOM 3886 N N . PRO A 1 484 ? -22.268 2.100 54.349 1.00 77.62 484 PRO A N 1
ATOM 3887 C CA . PRO A 1 484 ? -21.345 1.061 53.917 1.00 77.62 484 PRO A CA 1
ATOM 3888 C C . PRO A 1 484 ? -20.110 1.632 53.209 1.00 77.62 484 PRO A C 1
ATOM 3890 O O . PRO A 1 484 ? -20.207 2.584 52.436 1.00 77.62 484 PRO A O 1
ATOM 3893 N N . TYR A 1 485 ? -18.959 0.984 53.393 1.00 76.81 485 TYR A N 1
ATOM 3894 C CA . TYR A 1 485 ? -17.664 1.451 52.876 1.00 76.81 485 TYR A CA 1
ATOM 3895 C C . TYR A 1 485 ? -17.589 1.572 51.343 1.00 76.81 485 TYR A C 1
ATOM 3897 O O . TYR A 1 485 ? -16.720 2.281 50.836 1.00 76.81 485 TYR A O 1
ATOM 3905 N N . TRP A 1 486 ? -18.459 0.875 50.600 1.00 75.06 486 TRP A N 1
ATOM 3906 C CA . TRP A 1 486 ? -18.500 0.919 49.135 1.00 75.06 486 TRP A CA 1
ATOM 3907 C C . TRP A 1 486 ? -19.146 2.195 48.576 1.00 75.06 486 TRP A C 1
ATOM 3909 O O . TRP A 1 486 ? -18.908 2.546 47.421 1.00 75.06 486 TRP A O 1
ATOM 3919 N N . TYR A 1 487 ? -19.909 2.928 49.394 1.00 81.88 487 TYR A N 1
ATOM 3920 C CA . TYR A 1 487 ? -20.512 4.201 49.022 1.00 81.88 487 TYR A CA 1
ATOM 3921 C C . TYR A 1 487 ? -19.538 5.301 49.404 1.00 81.88 487 TYR A C 1
ATOM 3923 O O . TYR A 1 487 ? -19.638 5.920 50.458 1.00 81.88 487 TYR A O 1
ATOM 3931 N N . GLN A 1 488 ? -18.551 5.494 48.536 1.00 83.69 488 GLN A N 1
ATOM 3932 C CA . GLN A 1 488 ? -17.559 6.547 48.682 1.00 83.69 488 GLN A CA 1
ATOM 3933 C C . GLN A 1 488 ? -17.990 7.751 47.849 1.00 83.69 488 GLN A C 1
ATOM 3935 O O . GLN A 1 488 ? -18.084 7.614 46.629 1.00 83.69 488 GLN A O 1
ATOM 3940 N N . PRO A 1 489 ? -18.248 8.908 48.475 1.00 85.75 489 PRO A N 1
ATOM 3941 C CA . PRO A 1 489 ? -18.511 10.147 47.761 1.00 85.75 489 PRO A CA 1
ATOM 3942 C C . PRO A 1 489 ? -17.368 10.520 46.815 1.00 85.75 489 PRO A C 1
ATOM 3944 O O . PRO A 1 489 ? -16.197 10.255 47.094 1.00 85.75 489 PRO A O 1
ATOM 3947 N N . SER A 1 490 ? -17.718 11.186 45.714 1.00 85.31 490 SER A N 1
ATOM 3948 C CA . SER A 1 490 ? -16.752 11.805 44.802 1.00 85.31 490 SER A CA 1
ATOM 3949 C C . SER A 1 490 ? -15.845 12.774 45.556 1.00 85.31 490 SER A C 1
ATOM 3951 O O . SER A 1 490 ? -16.312 13.531 46.409 1.00 85.31 490 SER A O 1
ATOM 3953 N N . LYS A 1 491 ? -14.558 12.811 45.204 1.00 80.44 491 LYS A N 1
ATOM 3954 C CA . LYS A 1 491 ? -13.611 13.765 45.796 1.00 80.44 491 LYS A CA 1
ATOM 3955 C C . LYS A 1 491 ? -13.980 15.219 45.499 1.00 80.44 491 LYS A C 1
ATOM 3957 O O . LYS A 1 491 ? -13.815 16.070 46.360 1.00 80.44 491 LYS A O 1
ATOM 3962 N N . MET A 1 492 ? -14.551 15.502 44.323 1.00 79.12 492 MET A N 1
ATOM 3963 C CA . MET A 1 492 ? -14.900 16.872 43.913 1.00 79.12 492 MET A CA 1
ATOM 3964 C C . MET A 1 492 ? -15.958 17.524 44.802 1.00 79.12 492 MET A C 1
ATOM 3966 O O . MET A 1 492 ? -15.916 18.732 45.048 1.00 79.12 492 MET A O 1
ATOM 3970 N N . ILE A 1 493 ? -16.919 16.716 45.246 1.00 85.69 493 ILE A N 1
ATOM 3971 C CA . ILE A 1 493 ? -18.093 17.159 45.996 1.00 85.69 493 ILE A CA 1
ATOM 3972 C C . ILE A 1 493 ? -17.905 16.818 47.481 1.00 85.69 493 ILE A C 1
ATOM 3974 O O . ILE A 1 493 ? -18.013 17.684 48.348 1.00 85.69 493 ILE A O 1
ATOM 3978 N N . GLY A 1 494 ? -17.564 15.564 47.780 1.00 83.69 494 GLY A N 1
ATOM 3979 C CA . GLY A 1 494 ? -17.494 15.012 49.129 1.00 83.69 494 GLY A CA 1
ATOM 3980 C C . GLY A 1 494 ? -16.384 15.589 50.007 1.00 83.69 494 GLY A C 1
ATOM 3981 O O . GLY A 1 494 ? -16.638 15.809 51.188 1.00 83.69 494 GLY A O 1
ATOM 3982 N N . GLU A 1 495 ? -15.194 15.885 49.465 1.00 78.69 495 GLU A N 1
ATOM 3983 C CA . GLU A 1 495 ? -14.072 16.412 50.271 1.00 78.69 495 GLU A CA 1
ATOM 3984 C C . GLU A 1 495 ? -14.349 17.814 50.830 1.00 78.69 495 GLU A C 1
ATOM 3986 O O . GLU A 1 495 ? -13.791 18.176 51.859 1.00 78.69 495 GLU A O 1
ATOM 3991 N N . VAL A 1 496 ? -15.237 18.586 50.198 1.00 77.50 496 VAL A N 1
ATOM 3992 C CA . VAL A 1 496 ? -15.590 19.942 50.649 1.00 77.50 496 VAL A CA 1
ATOM 3993 C C . VAL A 1 496 ? -16.893 19.952 51.440 1.00 77.50 496 VAL A C 1
ATOM 3995 O O . VAL A 1 496 ? -16.982 20.603 52.480 1.00 77.50 496 VAL A O 1
ATOM 3998 N N . LEU A 1 497 ? -17.904 19.211 50.982 1.00 83.25 497 LEU A N 1
ATOM 3999 C CA . LEU A 1 497 ? -19.223 19.229 51.613 1.00 83.25 497 LEU A CA 1
ATOM 4000 C C . LEU A 1 497 ? -19.277 18.438 52.915 1.00 83.25 497 LEU A C 1
ATOM 4002 O O . LEU A 1 497 ? -19.866 18.925 53.875 1.00 83.25 497 LEU A O 1
ATOM 4006 N N . LEU A 1 498 ? -18.672 17.247 52.978 1.00 85.81 498 LEU A N 1
ATOM 4007 C CA . LEU A 1 498 ? -18.786 16.405 54.170 1.00 85.81 498 LEU A CA 1
ATOM 4008 C C . LEU A 1 498 ? -18.136 17.019 55.415 1.00 85.81 498 LEU A C 1
ATOM 4010 O O . LEU A 1 498 ? -18.765 16.961 56.472 1.00 85.81 498 LEU A O 1
ATOM 4014 N N . PRO A 1 499 ? -16.948 17.650 55.341 1.00 84.38 499 PRO A N 1
ATOM 4015 C CA . PRO A 1 499 ? -16.395 18.356 56.495 1.00 84.38 499 PRO A CA 1
ATOM 4016 C C . PRO A 1 499 ? -17.262 19.534 56.951 1.00 84.38 499 PRO A C 1
ATOM 4018 O O . PRO A 1 499 ? -17.367 19.778 58.149 1.00 84.38 499 PRO A O 1
ATOM 4021 N N . ALA A 1 500 ? -17.922 20.238 56.023 1.00 80.44 500 ALA A N 1
ATOM 4022 C CA . ALA A 1 500 ? -18.763 21.395 56.340 1.00 80.44 500 ALA A CA 1
ATOM 4023 C C . ALA A 1 500 ? -20.050 21.030 57.104 1.0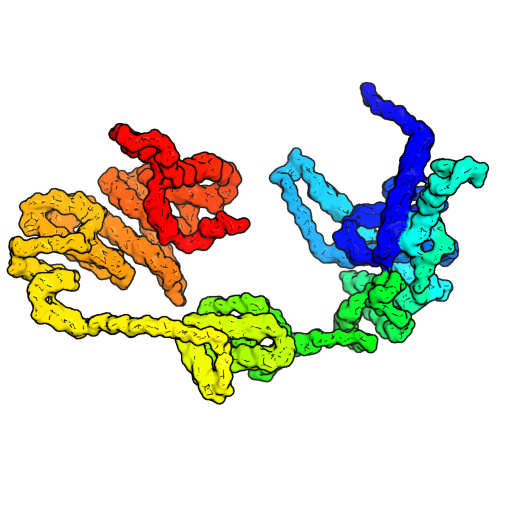0 80.44 500 ALA A C 1
ATOM 4025 O O . ALA A 1 500 ? -20.609 21.868 57.811 1.00 80.44 500 ALA A O 1
ATOM 4026 N N . ILE A 1 501 ? -20.512 19.783 56.979 1.00 82.44 501 ILE A N 1
ATOM 4027 C CA . ILE A 1 501 ? -21.690 19.252 57.685 1.00 82.44 501 ILE A CA 1
ATOM 4028 C C . ILE A 1 501 ? -21.321 18.213 58.750 1.00 82.44 501 ILE A C 1
ATOM 4030 O O . ILE A 1 501 ? -22.197 17.529 59.284 1.00 82.44 501 ILE A O 1
ATOM 4034 N N . ALA A 1 502 ? -20.031 18.080 59.071 1.00 81.88 502 ALA A N 1
ATOM 4035 C CA . ALA A 1 502 ? -19.563 17.160 60.096 1.00 81.88 502 ALA A CA 1
ATOM 4036 C C . ALA A 1 502 ? -20.221 17.490 61.448 1.00 81.88 502 ALA A C 1
ATOM 4038 O O . ALA A 1 502 ? -20.198 18.631 61.907 1.00 81.88 502 ALA A O 1
ATOM 4039 N N . GLY A 1 503 ? -20.838 16.485 62.075 1.00 73.44 503 GLY A N 1
ATOM 4040 C CA . GLY A 1 503 ? -21.561 16.637 63.344 1.00 73.44 503 GLY A CA 1
ATOM 4041 C C . GLY A 1 503 ? -23.026 17.075 63.219 1.00 73.44 503 GLY A C 1
ATOM 4042 O O . GLY A 1 503 ? -23.714 17.151 64.235 1.00 73.44 503 GLY A O 1
ATOM 4043 N N . GLN A 1 504 ? -23.538 17.328 62.010 1.00 81.69 504 GLN A N 1
ATOM 4044 C CA . GLN A 1 504 ? -24.971 17.544 61.789 1.00 81.69 504 GLN A CA 1
ATOM 4045 C C . GLN A 1 504 ? -25.721 16.206 61.690 1.00 81.69 504 GLN A C 1
ATOM 4047 O O . GLN A 1 504 ? -25.193 15.231 61.162 1.00 81.69 504 GLN A O 1
ATOM 4052 N N . GLN A 1 505 ? -26.988 16.166 62.122 1.00 76.12 505 GLN A N 1
ATOM 4053 C CA . GLN A 1 505 ? -27.834 14.956 62.051 1.00 76.12 505 GLN A CA 1
ATOM 4054 C C . GLN A 1 505 ? -28.095 14.462 60.616 1.00 76.12 505 GLN A C 1
ATOM 4056 O O . GLN A 1 505 ? -28.534 13.335 60.415 1.00 76.12 505 GLN A O 1
ATOM 4061 N N . CYS A 1 506 ? -27.847 15.305 59.614 1.00 81.62 506 CYS A N 1
ATOM 4062 C CA . CYS A 1 506 ? -27.999 14.968 58.204 1.00 81.62 506 CYS A CA 1
ATOM 4063 C C . CYS A 1 506 ? -26.733 14.349 57.584 1.00 81.62 506 CYS A C 1
ATOM 4065 O O . CYS A 1 506 ? -26.770 13.993 56.408 1.00 81.62 506 CYS A O 1
ATOM 4067 N N . TYR A 1 507 ? -25.630 14.212 58.334 1.00 86.00 507 TYR A N 1
ATOM 4068 C CA . TYR A 1 507 ? -24.337 13.783 57.795 1.00 86.00 507 TYR A CA 1
ATOM 4069 C C . TYR A 1 507 ? -24.421 12.434 57.071 1.00 86.00 507 TYR A C 1
ATOM 4071 O O . TYR A 1 507 ? -24.082 12.358 55.890 1.00 86.00 507 TYR A O 1
ATOM 4079 N N . GLU A 1 508 ? -24.906 11.375 57.730 1.00 85.19 508 GLU A N 1
ATOM 4080 C CA . GLU A 1 508 ? -24.965 10.039 57.126 1.00 85.19 508 GLU A CA 1
ATOM 4081 C C . GLU A 1 508 ? -25.939 9.976 55.941 1.00 85.19 508 GLU A C 1
ATOM 4083 O O . GLU A 1 508 ? -25.685 9.257 54.972 1.00 85.19 508 GLU A O 1
ATOM 4088 N N . TYR A 1 509 ? -27.020 10.758 55.987 1.00 87.75 509 TYR A N 1
ATOM 4089 C CA . TYR A 1 509 ? -27.992 10.862 54.899 1.00 87.75 509 TYR A CA 1
ATOM 4090 C C . TYR A 1 509 ? -27.373 11.510 53.655 1.00 87.75 509 TYR A C 1
ATOM 4092 O O . TYR A 1 509 ? -27.420 10.938 52.566 1.00 87.75 509 TYR A O 1
ATOM 4100 N N . ILE A 1 510 ? -26.719 12.663 53.815 1.00 88.94 510 ILE A N 1
ATOM 4101 C CA . ILE A 1 510 ? -26.052 13.359 52.710 1.00 88.94 510 ILE A CA 1
ATOM 4102 C C . ILE A 1 510 ? -24.867 12.542 52.183 1.00 88.94 510 ILE A C 1
ATOM 4104 O O . ILE A 1 510 ? -24.707 12.412 50.971 1.00 88.94 510 ILE A O 1
ATOM 4108 N N . ALA A 1 511 ? -24.066 11.930 53.059 1.00 88.31 511 ALA A N 1
ATOM 4109 C CA . ALA A 1 511 ? -22.959 11.068 52.648 1.00 88.31 511 ALA A CA 1
ATOM 4110 C C . ALA A 1 511 ? -23.441 9.861 51.825 1.00 88.31 511 ALA A C 1
ATOM 4112 O O . ALA A 1 511 ? -22.797 9.489 50.843 1.00 88.31 511 ALA A O 1
ATOM 4113 N N . MET A 1 512 ? -24.601 9.294 52.166 1.00 88.69 512 MET A N 1
ATOM 4114 C CA . MET A 1 512 ? -25.238 8.238 51.382 1.00 88.69 512 MET A CA 1
ATOM 4115 C C . MET A 1 512 ? -25.700 8.725 50.008 1.00 88.69 512 MET A C 1
ATOM 4117 O O . MET A 1 512 ? -25.418 8.051 49.017 1.00 88.69 512 MET A O 1
ATOM 4121 N N . LEU A 1 513 ? -26.373 9.877 49.923 1.00 90.81 513 LEU A N 1
ATOM 4122 C CA . LEU A 1 513 ? -26.792 10.449 48.638 1.00 90.81 513 LEU A CA 1
ATOM 4123 C C . LEU A 1 513 ? -25.583 10.717 47.730 1.00 90.81 513 LEU A C 1
ATOM 4125 O O . LEU A 1 513 ? -25.563 10.284 46.580 1.00 90.81 513 LEU A O 1
ATOM 4129 N N . LEU A 1 514 ? -24.522 11.327 48.265 1.00 91.12 514 LEU A N 1
ATOM 4130 C CA . LEU A 1 514 ? -23.289 11.580 47.513 1.00 91.12 514 LEU A CA 1
ATOM 4131 C C . LEU A 1 514 ? -22.557 10.287 47.118 1.00 91.12 514 LEU A C 1
ATOM 4133 O O . LEU A 1 514 ? -22.000 10.197 46.025 1.00 91.12 514 LEU A O 1
ATOM 4137 N N . GLY A 1 515 ? -22.571 9.267 47.979 1.00 89.44 515 GLY A N 1
ATOM 4138 C CA . GLY A 1 515 ? -22.025 7.948 47.662 1.00 89.44 515 GLY A CA 1
ATOM 4139 C C . GLY A 1 515 ? -22.805 7.246 46.548 1.00 89.44 515 GLY A C 1
ATOM 4140 O O . GLY A 1 515 ? -22.201 6.640 45.664 1.00 89.44 515 GLY A O 1
ATOM 4141 N N . LYS A 1 516 ? -24.139 7.360 46.542 1.00 89.25 516 LYS A N 1
ATOM 4142 C CA . LYS A 1 516 ? -25.002 6.853 45.461 1.00 89.25 516 LYS A CA 1
ATOM 4143 C C . LYS A 1 516 ? -24.763 7.601 44.151 1.00 89.25 516 LYS A C 1
ATOM 4145 O O . LYS A 1 516 ? -24.668 6.960 43.107 1.00 89.25 516 LYS A O 1
ATOM 4150 N N . LEU A 1 517 ? -24.585 8.919 44.205 1.00 90.31 517 LEU A N 1
ATOM 4151 C CA . LEU A 1 517 ? -24.247 9.738 43.040 1.00 90.31 517 LEU A CA 1
ATOM 4152 C C . LEU A 1 517 ? -22.917 9.294 42.399 1.00 90.31 517 LEU A C 1
ATOM 4154 O O . LEU A 1 517 ? -22.827 9.150 41.180 1.00 90.31 517 LEU A O 1
ATOM 4158 N N . GLU A 1 518 ? -21.897 8.989 43.206 1.00 89.00 518 GLU A N 1
ATOM 4159 C CA . GLU A 1 518 ? -20.627 8.440 42.705 1.00 89.00 518 GLU A CA 1
ATOM 4160 C C . GLU A 1 518 ? -20.759 6.983 42.223 1.00 89.00 518 GLU A C 1
ATOM 4162 O O . GLU A 1 518 ? -20.092 6.572 41.272 1.00 89.00 518 GLU A O 1
ATOM 4167 N N . ALA A 1 519 ? -21.651 6.189 42.822 1.00 86.94 519 ALA A N 1
ATOM 4168 C CA . ALA A 1 519 ? -21.962 4.854 42.316 1.00 86.94 519 ALA A CA 1
ATOM 4169 C C . ALA A 1 519 ? -22.564 4.917 40.898 1.00 86.94 519 ALA A C 1
ATOM 4171 O O . ALA A 1 519 ? -22.120 4.168 40.027 1.00 86.94 519 ALA A O 1
ATOM 4172 N N . LEU A 1 520 ? -23.484 5.857 40.631 1.00 85.75 520 LEU A N 1
ATOM 4173 C CA . LEU A 1 520 ? -24.024 6.089 39.281 1.00 85.75 520 LEU A CA 1
ATOM 4174 C C . LEU A 1 520 ? -22.920 6.449 38.279 1.00 85.75 520 LEU A C 1
ATOM 4176 O O . LEU A 1 520 ? -22.904 5.919 37.168 1.00 85.75 520 LEU A O 1
ATOM 4180 N N . ALA A 1 521 ? -21.958 7.285 38.682 1.00 83.12 521 ALA A N 1
ATOM 4181 C CA . ALA A 1 521 ? -20.809 7.632 37.845 1.00 83.12 521 ALA A CA 1
ATOM 4182 C C . ALA A 1 521 ? -19.945 6.405 37.485 1.00 83.12 521 ALA A C 1
ATOM 4184 O O . ALA A 1 521 ? -19.459 6.285 36.359 1.00 83.12 521 ALA A O 1
ATOM 4185 N N . LYS A 1 522 ? -19.758 5.465 38.423 1.00 81.69 522 LYS A N 1
ATOM 4186 C CA . LYS A 1 522 ? -18.900 4.280 38.235 1.00 81.69 522 LYS A CA 1
ATOM 4187 C C . LYS A 1 522 ? -19.535 3.178 37.386 1.00 81.69 522 LYS A C 1
ATOM 4189 O O . LYS A 1 522 ? -18.799 2.526 36.635 1.00 81.69 522 LYS A O 1
ATOM 4194 N N . ILE A 1 523 ? -20.853 2.983 37.493 1.00 73.50 523 ILE A N 1
ATOM 4195 C CA . ILE A 1 523 ? -21.610 1.920 36.802 1.00 73.50 523 ILE A CA 1
ATOM 4196 C C . ILE A 1 523 ? -21.551 2.084 35.272 1.00 73.50 523 ILE A C 1
ATOM 4198 O O . ILE A 1 523 ? -21.603 1.094 34.550 1.00 73.50 523 ILE A O 1
ATOM 4202 N N . GLY A 1 524 ? -21.344 3.302 34.756 1.00 57.38 524 GLY A N 1
ATOM 4203 C CA . GLY A 1 524 ? -20.906 3.556 33.373 1.00 57.38 524 GLY A CA 1
ATOM 4204 C C . GLY A 1 524 ? -21.937 3.310 32.257 1.00 57.38 524 GLY A C 1
ATOM 4205 O O . GLY A 1 524 ? -21.809 3.915 31.197 1.00 57.38 524 GLY A O 1
ATOM 4206 N N . PHE A 1 525 ? -22.972 2.498 32.492 1.00 51.84 525 PHE A N 1
ATOM 4207 C CA . PHE A 1 525 ? -24.082 2.232 31.557 1.00 51.84 525 PHE A CA 1
ATOM 4208 C C . PHE A 1 525 ? -25.270 3.192 31.705 1.00 51.84 525 PHE A C 1
ATOM 4210 O O . PHE A 1 525 ? -26.172 3.208 30.872 1.00 51.84 525 PHE A O 1
ATOM 4217 N N . VAL A 1 526 ? -25.273 4.000 32.761 1.00 52.59 526 VAL A N 1
ATOM 4218 C CA . VAL A 1 526 ? -26.374 4.901 33.097 1.00 52.59 526 VAL A CA 1
ATOM 4219 C C . VAL A 1 526 ? -26.386 6.113 32.153 1.00 52.59 526 VAL A C 1
ATOM 4221 O O . VAL A 1 526 ? -25.339 6.653 31.764 1.00 52.59 526 VAL A O 1
ATOM 4224 N N . ASP A 1 527 ? -27.576 6.534 31.725 1.00 62.22 527 ASP A N 1
ATOM 4225 C CA . ASP A 1 527 ? -27.743 7.759 30.949 1.00 62.22 527 ASP A CA 1
ATOM 4226 C C . ASP A 1 527 ? -27.243 8.969 31.768 1.00 62.22 527 ASP A C 1
ATOM 4228 O O . ASP A 1 527 ? -27.462 9.056 32.975 1.00 62.22 527 ASP A O 1
ATOM 4232 N N . ALA A 1 528 ? -26.520 9.900 31.135 1.00 67.50 528 ALA A N 1
ATOM 4233 C CA . ALA A 1 528 ? -25.971 11.067 31.841 1.00 67.50 528 ALA A CA 1
ATOM 4234 C C . ALA A 1 528 ? -27.091 11.949 32.433 1.00 67.50 528 ALA A C 1
ATOM 4236 O O . ALA A 1 528 ? -26.859 12.731 33.357 1.00 67.50 528 ALA A O 1
ATOM 4237 N N . THR A 1 529 ? -28.304 11.787 31.906 1.00 75.69 529 THR A N 1
ATOM 4238 C CA . THR A 1 529 ? -29.562 12.340 32.408 1.00 75.69 529 THR A CA 1
ATOM 4239 C C . THR A 1 529 ? -29.864 11.865 33.830 1.00 75.69 529 THR A C 1
ATOM 4241 O O . THR A 1 529 ? -29.989 12.712 34.705 1.00 75.69 529 THR A O 1
ATOM 4244 N N . GLN A 1 530 ? -29.836 10.558 34.113 1.00 81.25 530 GLN A N 1
ATOM 4245 C CA . GLN A 1 530 ? -30.135 10.006 35.443 1.00 81.25 530 GLN A CA 1
ATOM 4246 C C . GLN A 1 530 ? -29.151 10.488 36.516 1.00 81.25 530 GLN A C 1
ATOM 4248 O O . GLN A 1 530 ? -29.554 10.803 37.634 1.00 81.25 530 GLN A O 1
ATOM 4253 N N . TRP A 1 531 ? -27.859 10.603 36.181 1.00 88.19 531 TRP A N 1
ATOM 4254 C CA . TRP A 1 531 ? -26.883 11.206 37.098 1.00 88.19 531 TRP A CA 1
ATOM 4255 C C . TRP A 1 531 ? -27.227 12.673 37.384 1.00 88.19 531 TRP A C 1
ATOM 4257 O O . TRP A 1 531 ? -27.173 13.112 38.529 1.00 88.19 531 TRP A O 1
ATOM 4267 N N . THR A 1 532 ? -27.604 13.430 36.349 1.00 86.06 532 THR A N 1
ATOM 4268 C CA . THR A 1 532 ? -27.931 14.861 36.465 1.00 86.06 532 THR A CA 1
ATOM 4269 C C . THR A 1 532 ? -29.218 15.081 37.263 1.00 86.06 532 THR A C 1
ATOM 4271 O O . THR A 1 532 ? -29.262 15.961 38.118 1.00 86.06 532 THR A O 1
ATOM 4274 N N . GLU A 1 533 ? -30.248 14.271 37.024 1.00 88.31 533 GLU A N 1
ATOM 4275 C CA . GLU A 1 533 ? -31.519 14.292 37.755 1.00 88.31 533 GLU A CA 1
ATOM 4276 C C . GLU A 1 533 ? -31.302 13.991 39.239 1.00 88.31 533 GLU A C 1
ATOM 4278 O O . GLU A 1 533 ? -31.632 14.821 40.087 1.00 88.31 533 GLU A O 1
ATOM 4283 N N . PHE A 1 534 ? -30.631 12.877 39.549 1.00 89.12 534 PHE A N 1
ATOM 4284 C CA . PHE A 1 534 ? -30.316 12.516 40.930 1.00 89.12 534 PHE A CA 1
ATOM 4285 C C . PHE A 1 534 ? -29.400 13.553 41.601 1.00 89.12 534 PHE A C 1
ATOM 4287 O O . PHE A 1 534 ? -29.581 13.888 42.772 1.00 89.12 534 PHE A O 1
ATOM 4294 N N . GLY A 1 535 ? -28.446 14.125 40.858 1.00 89.12 535 GLY A N 1
ATOM 4295 C CA . GLY A 1 535 ? -27.579 15.207 41.327 1.00 89.12 535 GLY A CA 1
ATOM 4296 C C . GLY A 1 535 ? -28.358 16.472 41.692 1.00 89.12 535 GLY A C 1
ATOM 4297 O O . GLY A 1 535 ? -28.111 17.063 42.744 1.00 89.12 535 GLY A O 1
ATOM 4298 N N . ASN A 1 536 ? -29.344 16.860 40.880 1.00 89.56 536 ASN A N 1
ATOM 4299 C CA . ASN A 1 536 ? -30.226 17.988 41.184 1.00 89.56 536 ASN A CA 1
ATOM 4300 C C . ASN A 1 536 ? -31.034 17.742 42.462 1.00 89.56 536 ASN A C 1
ATOM 4302 O O . ASN A 1 536 ? -31.205 18.661 43.265 1.00 89.56 536 ASN A O 1
ATOM 4306 N N . ASP A 1 537 ? -31.495 16.513 42.683 1.00 90.12 537 ASP A N 1
ATOM 4307 C CA . ASP A 1 537 ? -32.205 16.161 43.911 1.00 90.12 537 ASP A CA 1
ATOM 4308 C C . ASP A 1 537 ? -31.274 16.152 45.132 1.00 90.12 537 ASP A C 1
ATOM 4310 O O . ASP A 1 537 ? -31.647 16.673 46.184 1.00 90.12 537 ASP A O 1
ATOM 4314 N N . CYS A 1 538 ? -30.019 15.712 44.982 1.00 89.62 538 CYS A N 1
ATOM 4315 C CA . CYS A 1 538 ? -28.993 15.869 46.020 1.00 89.62 538 CYS A CA 1
ATOM 4316 C C . CYS A 1 538 ? -28.795 17.346 46.402 1.00 89.62 538 CYS A C 1
ATOM 4318 O O . CYS A 1 538 ? -28.744 17.678 47.586 1.00 89.62 538 CYS A O 1
ATOM 4320 N N . VAL A 1 539 ? -28.715 18.250 45.417 1.00 89.56 539 VAL A N 1
ATOM 4321 C CA . VAL A 1 539 ? -28.558 19.696 45.659 1.00 89.56 539 VAL A CA 1
ATOM 4322 C C . VAL A 1 539 ? -29.765 20.281 46.394 1.00 89.56 539 VAL A C 1
ATOM 4324 O O . VAL A 1 539 ? -29.585 21.108 47.290 1.00 89.56 539 VAL A O 1
ATOM 4327 N N . LYS A 1 540 ? -30.989 19.844 46.068 1.00 88.81 540 LYS A N 1
ATOM 4328 C CA . LYS A 1 540 ? -32.203 20.269 46.788 1.00 88.81 540 LYS A CA 1
ATOM 4329 C C . LYS A 1 540 ? -32.172 19.828 48.253 1.00 88.81 540 LYS A C 1
ATOM 4331 O O . LYS A 1 540 ? -32.478 20.633 49.132 1.00 88.81 540 LYS A O 1
ATOM 4336 N N . GLU A 1 541 ? -31.758 18.591 48.522 1.00 88.50 541 GLU A N 1
ATOM 4337 C CA . GLU A 1 541 ? -31.681 18.038 49.882 1.00 88.50 541 GLU A CA 1
ATOM 4338 C C . GLU A 1 541 ? -30.597 18.701 50.750 1.00 88.50 541 GLU A C 1
ATOM 4340 O O . GLU A 1 541 ? -30.728 18.739 51.972 1.00 88.50 541 GLU A O 1
ATOM 4345 N N . LEU A 1 542 ? -29.572 19.310 50.142 1.00 86.56 542 LEU A N 1
ATOM 4346 C CA . LEU A 1 542 ? -28.582 20.139 50.847 1.00 86.56 542 LEU A CA 1
ATOM 4347 C C . LEU A 1 542 ? -29.153 21.478 51.365 1.00 86.56 542 LEU A C 1
ATOM 4349 O O . LEU A 1 542 ? -28.471 22.204 52.094 1.00 86.56 542 LEU A O 1
ATOM 4353 N N . GLY A 1 543 ? -30.381 21.849 50.990 1.00 85.00 543 GLY A N 1
ATOM 4354 C CA . GLY A 1 543 ? -31.061 23.043 51.491 1.00 85.00 543 GLY A CA 1
ATOM 4355 C C . GLY A 1 543 ? -30.283 24.338 51.228 1.00 85.00 543 GLY A C 1
ATOM 4356 O O . GLY A 1 543 ? -29.937 24.657 50.090 1.00 85.00 543 GLY A O 1
ATOM 4357 N N . ALA A 1 544 ? -30.008 25.116 52.281 1.00 81.81 544 ALA A N 1
ATOM 4358 C CA . ALA A 1 544 ? -29.276 26.382 52.169 1.00 81.81 544 ALA A CA 1
ATOM 4359 C C . ALA A 1 544 ? -27.832 26.200 51.662 1.00 81.81 544 ALA A C 1
ATOM 4361 O O . ALA A 1 544 ? -27.326 27.063 50.947 1.00 81.81 544 ALA A O 1
ATOM 4362 N N . ILE A 1 545 ? -27.195 25.065 51.970 1.00 83.62 545 ILE A N 1
ATOM 4363 C CA . ILE A 1 545 ? -25.831 24.746 51.522 1.00 83.62 545 ILE A CA 1
ATOM 4364 C C . ILE A 1 545 ? -25.815 24.509 50.006 1.00 83.62 545 ILE A C 1
ATOM 4366 O O . ILE A 1 545 ? -24.914 24.982 49.319 1.00 83.62 545 ILE A O 1
ATOM 4370 N N . GLY A 1 546 ? -26.853 23.866 49.462 1.00 82.06 546 GLY A N 1
ATOM 4371 C CA . GLY A 1 546 ? -27.004 23.637 48.020 1.00 82.06 546 GLY A CA 1
ATOM 4372 C C . GLY A 1 546 ? -27.235 24.912 47.197 1.00 82.06 546 GLY A C 1
ATOM 4373 O O . GLY A 1 546 ? -27.036 24.915 45.984 1.00 82.06 546 GLY A O 1
ATOM 4374 N N . ARG A 1 547 ? -27.620 26.025 47.838 1.00 83.25 547 ARG A N 1
ATOM 4375 C CA . ARG A 1 547 ? -27.737 27.343 47.185 1.00 83.25 547 ARG A CA 1
ATOM 4376 C C . ARG A 1 547 ? -26.401 28.077 47.071 1.00 83.25 547 ARG A C 1
ATOM 4378 O O . ARG A 1 547 ? -26.341 29.117 46.422 1.00 83.25 547 ARG A O 1
ATOM 4385 N N . ASN A 1 548 ? -25.342 27.567 47.701 1.00 85.06 548 ASN A N 1
ATOM 4386 C CA . ASN A 1 548 ? -24.013 28.146 47.586 1.00 85.06 548 ASN A CA 1
ATOM 4387 C C . ASN A 1 548 ? -23.480 27.962 46.155 1.00 85.06 548 ASN A C 1
ATOM 4389 O O . ASN A 1 548 ? -23.468 26.852 45.621 1.00 85.06 548 ASN A O 1
ATOM 4393 N N . GLN A 1 549 ? -23.012 29.052 45.548 1.00 82.31 549 GLN A N 1
ATOM 4394 C CA . GLN A 1 549 ? -22.528 29.050 44.170 1.00 82.31 549 GLN A CA 1
ATOM 4395 C C . GLN A 1 549 ? -21.310 28.130 43.967 1.00 82.31 549 GLN A C 1
ATOM 4397 O O . GLN A 1 549 ? -21.243 27.449 42.950 1.00 82.31 549 GLN A O 1
ATOM 4402 N N . ASP A 1 550 ? -20.384 28.036 44.930 1.00 80.00 550 ASP A N 1
ATOM 4403 C CA . ASP A 1 550 ? -19.227 27.125 44.844 1.00 80.00 550 ASP A CA 1
ATOM 4404 C C . ASP A 1 550 ? -19.678 25.657 44.850 1.00 80.00 550 ASP A C 1
ATOM 4406 O O . ASP A 1 550 ? -19.179 24.843 44.075 1.00 80.00 550 ASP A O 1
ATOM 4410 N N . VAL A 1 551 ? -20.697 25.329 45.653 1.00 83.19 551 VAL A N 1
ATOM 4411 C CA . VAL A 1 551 ? -21.296 23.986 45.688 1.00 83.19 551 VAL A CA 1
ATOM 4412 C C . VAL A 1 551 ? -21.946 23.651 44.345 1.00 83.19 551 VAL A C 1
ATOM 4414 O O . VAL A 1 551 ? -21.653 22.604 43.773 1.00 83.19 551 VAL A O 1
ATOM 4417 N N . GLN A 1 552 ? -22.762 24.547 43.786 1.00 84.94 552 GLN A N 1
ATOM 4418 C CA . GLN A 1 552 ? -23.400 24.331 42.478 1.00 84.94 552 GLN A CA 1
ATOM 4419 C C . GLN A 1 552 ? -22.381 24.171 41.343 1.00 84.94 552 GLN A C 1
ATOM 4421 O O . GLN A 1 552 ? -22.534 23.306 40.473 1.00 84.94 552 GLN A O 1
ATOM 4426 N N . MET A 1 553 ? -21.303 24.958 41.373 1.00 82.56 553 MET A N 1
ATOM 4427 C CA . MET A 1 553 ? -20.208 24.842 40.412 1.00 82.56 553 MET A CA 1
ATOM 4428 C C . MET A 1 553 ? -19.507 23.482 40.512 1.00 82.56 553 MET A C 1
ATOM 4430 O O . MET A 1 553 ? -19.221 22.874 39.482 1.00 82.56 553 MET A O 1
ATOM 4434 N N . ARG A 1 554 ? -19.294 22.946 41.721 1.00 85.19 554 ARG A N 1
ATOM 4435 C CA . ARG A 1 554 ? -18.709 21.605 41.914 1.00 85.19 554 ARG A CA 1
ATOM 4436 C C . ARG A 1 554 ? -19.584 20.495 41.346 1.00 85.19 554 ARG A C 1
ATOM 4438 O O . ARG A 1 554 ? -19.056 19.627 40.661 1.00 85.19 554 ARG A O 1
ATOM 4445 N N . PHE A 1 555 ? -20.900 20.544 41.564 1.00 87.50 555 PHE A N 1
ATOM 4446 C CA . PHE A 1 555 ? -21.834 19.595 40.940 1.00 87.50 555 PHE A CA 1
ATOM 4447 C C . PHE A 1 555 ? -21.794 19.683 39.411 1.00 87.50 555 PHE A C 1
ATOM 4449 O O . PHE A 1 555 ? -21.775 18.659 38.731 1.00 87.50 555 PHE A O 1
ATOM 4456 N N . THR A 1 556 ? -21.711 20.901 38.869 1.00 86.44 556 THR A N 1
ATOM 4457 C CA . THR A 1 556 ? -21.595 21.130 37.422 1.00 86.44 556 THR A CA 1
ATOM 4458 C C . THR A 1 556 ? -20.303 20.530 36.863 1.00 86.44 556 THR A C 1
ATOM 4460 O O . THR A 1 556 ? -20.324 19.854 35.835 1.00 86.44 556 THR A O 1
ATOM 4463 N N . TYR A 1 557 ? -19.176 20.727 37.548 1.00 86.62 557 TYR A N 1
ATOM 4464 C CA . TYR A 1 557 ? -17.892 20.153 37.153 1.00 86.62 557 TYR A CA 1
ATOM 4465 C C . TYR A 1 557 ? -17.866 18.627 37.288 1.00 86.62 557 TYR A C 1
ATOM 4467 O O . TYR A 1 557 ? -17.400 17.950 36.372 1.00 86.62 557 TYR A O 1
ATOM 4475 N N . ASP A 1 558 ? -18.433 18.057 38.348 1.00 86.75 558 ASP A N 1
ATOM 4476 C CA . ASP A 1 558 ? -18.515 16.600 38.486 1.00 86.75 558 ASP A CA 1
ATOM 4477 C C . ASP A 1 558 ? -19.394 15.987 37.378 1.00 86.75 558 ASP A C 1
ATOM 4479 O O . ASP A 1 558 ? -19.036 14.969 36.791 1.00 86.75 558 ASP A O 1
ATOM 4483 N N . ALA A 1 559 ? -20.463 16.673 36.954 1.00 87.81 559 ALA A N 1
ATOM 4484 C CA . ALA A 1 559 ? -21.258 16.260 35.794 1.00 87.81 559 ALA A CA 1
ATOM 4485 C C . ALA A 1 559 ? -20.423 16.206 34.499 1.00 87.81 559 ALA A C 1
ATOM 4487 O O . ALA A 1 559 ? -20.573 15.290 33.686 1.00 87.81 559 ALA A O 1
ATOM 4488 N N . VAL A 1 560 ? -19.525 17.179 34.295 1.00 88.38 560 VAL A N 1
ATOM 4489 C CA . VAL A 1 560 ? -18.587 17.184 33.159 1.00 88.38 560 VAL A CA 1
ATOM 4490 C C . VAL A 1 560 ? -17.600 16.022 33.268 1.00 88.38 560 VAL A C 1
ATOM 4492 O O . VAL A 1 560 ? -17.378 15.336 32.269 1.00 88.38 560 VAL A O 1
ATOM 4495 N N . ARG A 1 561 ? -17.063 15.738 34.464 1.00 88.38 561 ARG A N 1
ATOM 4496 C CA . ARG A 1 561 ? -16.199 14.567 34.694 1.00 88.38 561 ARG A CA 1
ATOM 4497 C C . ARG A 1 561 ? -16.908 13.273 34.306 1.00 88.38 561 ARG A C 1
ATOM 4499 O O . ARG A 1 561 ? -16.337 12.477 33.569 1.00 88.38 561 ARG A O 1
ATOM 4506 N N . VAL A 1 562 ? -18.151 13.083 34.744 1.00 87.38 562 VAL A N 1
ATOM 4507 C CA . VAL A 1 562 ? -18.942 11.881 34.433 1.00 87.38 562 VAL A CA 1
ATOM 4508 C C . VAL A 1 562 ? -19.169 11.739 32.927 1.00 87.38 562 VAL A C 1
ATOM 4510 O O . VAL A 1 562 ? -19.016 10.645 32.380 1.00 87.38 562 VAL A O 1
ATOM 4513 N N . LYS A 1 563 ? -19.465 12.842 32.226 1.00 86.94 563 LYS A N 1
ATOM 4514 C CA . LYS A 1 563 ? -19.586 12.848 30.757 1.00 86.94 563 LYS A CA 1
ATOM 4515 C C . LYS A 1 563 ? -18.275 12.455 30.068 1.00 86.94 563 LYS A C 1
ATOM 4517 O O . LYS A 1 563 ? -18.315 11.674 29.119 1.00 86.94 563 LYS A O 1
ATOM 4522 N N . LEU A 1 564 ? -17.132 12.947 30.551 1.00 88.19 564 LEU A N 1
ATOM 4523 C CA . LEU A 1 564 ? -15.810 12.588 30.027 1.00 88.19 564 LEU A CA 1
ATOM 4524 C C . LEU A 1 564 ? -15.465 11.119 30.290 1.00 88.19 564 LEU A C 1
ATOM 4526 O O . LEU A 1 564 ? -15.076 10.417 29.361 1.00 88.19 564 LEU A O 1
ATOM 4530 N N . ASP A 1 565 ? -15.656 10.632 31.519 1.00 84.81 565 ASP A N 1
ATOM 4531 C CA . ASP A 1 565 ? -15.408 9.232 31.887 1.00 84.81 565 ASP A CA 1
ATOM 4532 C C . ASP A 1 565 ? -16.260 8.281 31.022 1.00 84.81 565 ASP A C 1
ATOM 4534 O O . ASP A 1 565 ? -15.755 7.274 30.518 1.00 84.81 565 ASP A O 1
ATOM 4538 N N . LYS A 1 566 ? -17.535 8.625 30.788 1.00 82.06 566 LYS A N 1
ATOM 4539 C CA . LYS A 1 566 ? -18.434 7.876 29.896 1.00 82.06 566 LYS A CA 1
ATOM 4540 C C . LYS A 1 566 ? -17.946 7.892 28.449 1.00 82.06 566 LYS A C 1
ATOM 4542 O O . LYS A 1 566 ? -17.885 6.840 27.817 1.00 82.06 566 LYS A O 1
ATOM 4547 N N . TRP A 1 567 ? -17.573 9.061 27.929 1.00 84.56 567 TRP A N 1
ATOM 4548 C CA . TRP A 1 567 ? -17.057 9.180 26.565 1.00 84.56 567 TRP A CA 1
ATOM 4549 C C . TRP A 1 567 ? -15.786 8.342 26.366 1.00 84.56 567 TRP A C 1
ATOM 4551 O O . TRP A 1 567 ? -15.714 7.572 25.412 1.00 84.56 567 TRP A O 1
ATOM 4561 N N . ILE A 1 568 ? -14.830 8.401 27.304 1.00 83.50 568 ILE A N 1
ATOM 4562 C CA . ILE A 1 568 ? -13.572 7.634 27.248 1.00 83.50 568 ILE A CA 1
ATOM 4563 C C . ILE A 1 568 ? -13.841 6.121 27.235 1.00 83.50 568 ILE A C 1
ATOM 4565 O O . ILE A 1 568 ? -13.172 5.386 26.508 1.00 83.50 568 ILE A O 1
ATOM 4569 N N . ARG A 1 569 ? -14.819 5.641 28.018 1.00 78.56 569 ARG A N 1
ATOM 4570 C CA . ARG A 1 569 ? -15.203 4.217 28.044 1.00 78.56 569 ARG A CA 1
ATOM 4571 C C . ARG A 1 569 ? -15.890 3.762 26.760 1.00 78.56 569 ARG A C 1
ATOM 4573 O O . ARG A 1 569 ? -15.661 2.633 26.343 1.00 78.56 569 ARG A O 1
ATOM 4580 N N . ASN A 1 570 ? -16.691 4.628 26.141 1.00 75.81 570 ASN A N 1
ATOM 4581 C CA . ASN A 1 570 ? -17.446 4.310 24.927 1.00 75.81 570 ASN A CA 1
ATOM 4582 C C . ASN A 1 570 ? -16.635 4.498 23.639 1.00 75.81 570 ASN A C 1
ATOM 4584 O O . ASN A 1 570 ? -17.023 3.969 22.602 1.00 75.81 570 ASN A O 1
ATOM 4588 N N . PHE A 1 571 ? -15.509 5.214 23.696 1.00 74.12 571 PHE A N 1
ATOM 4589 C CA . PHE A 1 571 ? -14.637 5.471 22.549 1.00 74.12 571 PHE A CA 1
ATOM 4590 C C . PHE A 1 571 ? -14.247 4.208 21.742 1.00 74.12 571 PHE A C 1
ATOM 4592 O O . PHE A 1 571 ? -14.326 4.265 20.518 1.00 74.12 571 PHE A O 1
ATOM 4599 N N . PRO A 1 572 ? -13.896 3.052 22.355 1.00 64.19 572 PRO A N 1
ATOM 4600 C CA . PRO A 1 572 ? -13.549 1.828 21.616 1.00 64.19 572 PRO A CA 1
ATOM 4601 C C . PRO A 1 572 ? -14.742 1.124 20.954 1.00 64.19 572 PRO A C 1
ATOM 4603 O O . PRO A 1 572 ? -14.548 0.275 20.090 1.00 64.19 572 PRO A O 1
ATOM 4606 N N . SER A 1 573 ? -15.965 1.431 21.387 1.00 59.59 573 SER A N 1
ATOM 4607 C CA . SER A 1 573 ? -17.203 0.758 20.975 1.00 59.59 573 SER A CA 1
ATOM 4608 C C . SER A 1 573 ? -18.135 1.705 20.220 1.00 59.59 573 SER A C 1
ATOM 4610 O O . SER A 1 573 ? -19.349 1.509 20.258 1.00 59.59 573 SER A O 1
ATOM 4612 N N . ALA A 1 574 ? -17.577 2.749 19.589 1.00 56.03 574 ALA A N 1
ATOM 4613 C CA . ALA A 1 574 ? -18.331 3.771 18.868 1.00 56.03 574 ALA A CA 1
ATOM 4614 C C . ALA A 1 574 ? -19.400 3.106 17.966 1.00 56.03 574 ALA A C 1
ATOM 4616 O O . ALA A 1 574 ? -19.037 2.331 17.077 1.00 56.03 574 ALA A O 1
ATOM 4617 N N . PRO A 1 575 ? -20.705 3.333 18.230 1.00 50.78 575 PRO A N 1
ATOM 4618 C CA . PRO A 1 575 ? -21.779 2.605 17.563 1.00 50.78 575 PRO A CA 1
ATOM 4619 C C . PRO A 1 575 ? -21.861 2.907 16.065 1.00 50.78 575 PRO A C 1
ATOM 4621 O O . PRO A 1 575 ? -21.367 3.927 15.588 1.00 50.78 575 PRO A O 1
ATOM 4624 N N . SER A 1 576 ? -22.621 2.066 15.365 1.00 44.25 576 SER A N 1
ATOM 4625 C CA . SER A 1 576 ? -23.093 2.175 13.974 1.00 44.25 576 SER A CA 1
ATOM 4626 C C . SER A 1 576 ? -23.728 3.522 13.569 1.00 44.25 576 SER A C 1
ATOM 4628 O O . SER A 1 576 ? -23.991 3.742 12.391 1.00 44.25 576 SER A O 1
ATOM 4630 N N . GLU A 1 577 ? -23.938 4.449 14.508 1.00 52.38 577 GLU A N 1
ATOM 4631 C CA . GLU A 1 577 ? -24.399 5.823 14.281 1.00 52.38 577 GLU A CA 1
ATOM 4632 C C . GLU A 1 577 ? -23.270 6.835 14.542 1.00 52.38 577 GLU A C 1
ATOM 4634 O O . GLU A 1 577 ? -23.287 7.603 15.511 1.00 52.38 577 GLU A O 1
ATOM 4639 N N . ALA A 1 578 ? -22.272 6.864 13.654 1.00 60.75 578 ALA A N 1
ATOM 4640 C CA . ALA A 1 578 ? -21.127 7.774 13.754 1.00 60.75 578 ALA A CA 1
ATOM 4641 C C . ALA A 1 578 ? -21.541 9.251 13.964 1.00 60.75 578 ALA A C 1
ATOM 4643 O O . ALA A 1 578 ? -20.868 9.992 14.678 1.00 60.75 578 ALA A O 1
ATOM 4644 N N . GLY A 1 579 ? -22.683 9.681 13.411 1.00 67.94 579 GLY A N 1
ATOM 4645 C CA . GLY A 1 579 ? -23.185 11.055 13.525 1.00 67.94 579 GLY A CA 1
ATOM 4646 C C . GLY A 1 579 ? -23.557 11.489 14.951 1.00 67.94 579 GLY A C 1
ATOM 4647 O O . GLY A 1 579 ? -23.185 12.586 15.373 1.00 67.94 579 GLY A O 1
ATOM 4648 N N . ALA A 1 580 ? -24.245 10.640 15.722 1.00 69.00 580 ALA A N 1
ATOM 4649 C CA . ALA A 1 580 ? -24.654 10.970 17.092 1.00 69.00 580 ALA A CA 1
ATOM 4650 C C . ALA A 1 580 ? -23.440 11.057 18.033 1.00 69.00 580 ALA A C 1
ATOM 4652 O O . ALA A 1 580 ? -23.328 11.989 18.836 1.00 69.00 580 ALA A O 1
ATOM 4653 N N . PHE A 1 581 ? -22.486 10.135 17.874 1.00 75.31 581 PHE A N 1
ATOM 4654 C CA . PHE A 1 581 ? -21.230 10.138 18.624 1.00 75.31 581 PHE A CA 1
ATOM 4655 C C . PHE A 1 581 ? -20.352 11.351 18.278 1.00 75.31 581 PHE A C 1
ATOM 4657 O O . PHE A 1 581 ? -19.812 11.999 19.178 1.00 75.31 581 PHE A O 1
ATOM 4664 N N . LEU A 1 582 ? -20.256 11.724 16.996 1.00 77.62 582 LEU A N 1
ATOM 4665 C CA . LEU A 1 582 ? -19.529 12.921 16.556 1.00 77.62 582 LEU A CA 1
ATOM 4666 C C . LEU A 1 582 ? -20.146 14.209 17.117 1.00 77.62 582 LEU A C 1
ATOM 4668 O O . LEU A 1 582 ? -19.418 15.071 17.610 1.00 77.62 582 LEU A O 1
ATOM 4672 N N . ASN A 1 583 ? -21.476 14.332 17.111 1.00 80.69 583 ASN A N 1
ATOM 4673 C CA . ASN A 1 583 ? -22.165 15.489 17.691 1.00 80.69 583 ASN A CA 1
ATOM 4674 C C . ASN A 1 583 ? -21.960 15.579 19.210 1.00 80.69 583 ASN A C 1
ATOM 4676 O O . ASN A 1 583 ? -21.664 16.655 19.732 1.00 80.69 583 ASN A O 1
ATOM 4680 N N . ALA A 1 584 ? -22.048 14.453 19.924 1.00 79.31 584 ALA A N 1
ATOM 4681 C CA . ALA A 1 584 ? -21.752 14.401 21.354 1.00 79.31 584 ALA A CA 1
ATOM 4682 C C . ALA A 1 584 ? -20.290 14.780 21.654 1.00 79.31 584 ALA A C 1
ATOM 4684 O O . ALA A 1 584 ? -20.030 15.516 22.606 1.00 79.31 584 ALA A O 1
ATOM 4685 N N . THR A 1 585 ? -19.352 14.337 20.811 1.00 86.25 585 THR A N 1
ATOM 4686 C CA . THR A 1 585 ? -17.924 14.670 20.922 1.00 86.25 585 THR A CA 1
ATOM 4687 C C . THR A 1 585 ? -17.688 16.166 20.723 1.00 86.25 585 THR A C 1
ATOM 4689 O O . THR A 1 585 ? -17.051 16.787 21.568 1.00 86.25 585 THR A O 1
ATOM 4692 N N . LYS A 1 586 ? -18.272 16.777 19.681 1.00 86.25 586 LYS A N 1
ATOM 4693 C CA . LYS A 1 586 ? -18.188 18.230 19.436 1.00 86.25 586 LYS A CA 1
ATOM 4694 C C . LYS A 1 586 ? -18.770 19.052 20.586 1.00 86.25 586 LYS A C 1
ATOM 4696 O O . LYS A 1 586 ? -18.165 20.028 21.024 1.00 86.25 586 LYS A O 1
ATOM 4701 N N . ASN A 1 587 ? -19.927 18.649 21.113 1.00 86.69 587 ASN A N 1
ATOM 4702 C CA . ASN A 1 587 ? -20.542 19.333 22.252 1.00 86.69 587 ASN A CA 1
ATOM 4703 C C . ASN A 1 587 ? -19.654 19.259 23.498 1.00 86.69 587 ASN A C 1
ATOM 4705 O O . ASN A 1 587 ? -19.457 20.265 24.179 1.00 86.69 587 ASN A O 1
ATOM 4709 N N . LEU A 1 588 ? -19.092 18.082 23.786 1.00 88.69 588 LEU A N 1
ATOM 4710 C CA . LEU A 1 588 ? -18.199 17.899 24.926 1.00 88.69 588 LEU A CA 1
ATOM 4711 C C . LEU A 1 588 ? -16.883 18.664 24.742 1.00 88.69 588 LEU A C 1
ATOM 4713 O O . LEU A 1 588 ? -16.400 19.276 25.690 1.00 88.69 588 LEU A O 1
ATOM 4717 N N . GLN A 1 589 ? -16.358 18.713 23.520 1.00 89.75 589 GLN A N 1
ATOM 4718 C CA . GLN A 1 589 ? -15.178 19.493 23.164 1.00 89.75 589 GLN A CA 1
ATOM 4719 C C . GLN A 1 589 ? -15.373 20.985 23.444 1.00 89.75 589 GLN A C 1
ATOM 4721 O O . GLN A 1 589 ? -14.527 21.580 24.107 1.00 89.75 589 GLN A O 1
ATOM 4726 N N . ASN A 1 590 ? -16.503 21.572 23.041 1.00 88.69 590 ASN A N 1
ATOM 4727 C CA . ASN A 1 590 ? -16.809 22.976 23.337 1.00 88.69 590 ASN A CA 1
ATOM 4728 C C . ASN A 1 590 ? -16.844 23.252 24.850 1.00 88.69 590 ASN A C 1
ATOM 4730 O O . ASN A 1 590 ? -16.302 24.257 25.314 1.00 88.69 590 ASN A O 1
ATOM 4734 N N . ILE A 1 591 ? -17.434 22.340 25.633 1.00 89.19 591 ILE A N 1
ATOM 4735 C CA . ILE A 1 591 ? -17.491 22.449 27.099 1.00 89.19 591 ILE A CA 1
ATOM 4736 C C . ILE A 1 591 ? -16.082 22.383 27.703 1.00 89.19 591 ILE A C 1
ATOM 4738 O O . ILE A 1 591 ? -15.724 23.225 28.525 1.00 89.19 591 ILE A O 1
ATOM 4742 N N . VAL A 1 592 ? -15.269 21.407 27.286 1.00 89.56 592 VAL A N 1
ATOM 4743 C CA . VAL A 1 592 ? -13.900 21.216 27.789 1.00 89.56 592 VAL A CA 1
ATOM 4744 C C . VAL A 1 592 ? -13.009 22.399 27.424 1.00 89.56 592 VAL A C 1
ATOM 4746 O O . VAL A 1 592 ? -12.303 22.921 28.288 1.00 89.56 592 VAL A O 1
ATOM 4749 N N . GLN A 1 593 ? -13.052 22.857 26.172 1.00 87.00 593 GLN A N 1
ATOM 4750 C CA . GLN A 1 593 ? -12.249 23.991 25.722 1.00 87.00 593 GLN A CA 1
ATOM 4751 C C . GLN A 1 593 ? -12.639 25.275 26.466 1.00 87.00 593 GLN A C 1
ATOM 4753 O O . GLN A 1 593 ? -11.757 25.980 26.962 1.00 87.00 593 GLN A O 1
ATOM 4758 N N . GLY A 1 594 ? -13.941 25.533 26.638 1.00 85.94 594 GLY A N 1
ATOM 4759 C CA . GLY A 1 594 ? -14.436 26.658 27.432 1.00 85.94 594 GLY A CA 1
ATOM 4760 C C . GLY A 1 594 ? -13.989 26.594 28.896 1.00 85.94 594 GLY A C 1
ATOM 4761 O O . GLY A 1 594 ? -13.555 27.601 29.458 1.00 85.94 594 GLY A O 1
ATOM 4762 N N . LEU A 1 595 ? -14.008 25.409 29.511 1.00 85.12 595 LEU A N 1
ATOM 4763 C CA . LEU A 1 595 ? -13.559 25.196 30.891 1.00 85.12 595 LEU A CA 1
ATOM 4764 C C . LEU A 1 595 ? -12.045 25.427 31.053 1.00 85.12 595 LEU A C 1
ATOM 4766 O O . LEU A 1 595 ? -11.605 26.097 31.989 1.00 85.12 595 LEU A O 1
ATOM 4770 N N . VAL A 1 596 ? -11.235 24.948 30.107 1.00 83.50 596 VAL A N 1
ATOM 4771 C CA . VAL A 1 596 ? -9.780 25.176 30.100 1.00 83.50 596 VAL A CA 1
ATOM 4772 C C . VAL A 1 596 ? -9.446 26.652 29.860 1.00 83.50 596 VAL A C 1
ATOM 4774 O O . VAL A 1 596 ? -8.535 27.175 30.500 1.00 83.50 596 VAL A O 1
ATOM 4777 N N . GLN A 1 597 ? -10.178 27.361 28.999 1.00 83.25 597 GLN A N 1
ATOM 4778 C CA . GLN A 1 597 ? -9.966 28.794 28.758 1.00 83.25 597 GLN A CA 1
ATOM 4779 C C . GLN A 1 597 ? -10.358 29.649 29.971 1.00 83.25 597 GLN A C 1
ATOM 4781 O O . GLN A 1 597 ? -9.581 30.495 30.415 1.00 83.25 597 GLN A O 1
ATOM 4786 N N . THR A 1 598 ? -11.530 29.389 30.554 1.00 82.12 598 THR A N 1
ATOM 4787 C CA . THR A 1 598 ? -12.030 30.121 31.732 1.00 82.12 598 THR A CA 1
ATOM 4788 C C . THR A 1 598 ? -11.183 29.887 32.982 1.00 82.12 598 THR A C 1
ATOM 4790 O O . THR A 1 598 ? -11.124 30.764 33.842 1.00 82.12 598 THR A O 1
ATOM 4793 N N . SER A 1 599 ? -10.436 28.778 33.061 1.00 78.88 599 SER A N 1
ATOM 4794 C CA . SER A 1 599 ? -9.474 28.521 34.147 1.00 78.88 599 SER A CA 1
ATOM 4795 C C . SER A 1 599 ? -8.460 29.658 34.360 1.00 78.88 599 SER A C 1
ATOM 4797 O O . SER A 1 599 ? -7.964 29.849 35.470 1.00 78.88 599 SER A O 1
ATOM 4799 N N . ALA A 1 600 ? -8.171 30.459 33.325 1.00 73.62 600 ALA A N 1
ATOM 4800 C CA . ALA A 1 600 ? -7.265 31.599 33.423 1.00 73.62 600 ALA A CA 1
ATOM 4801 C C . ALA A 1 600 ? -7.773 32.687 34.391 1.00 73.62 600 ALA A C 1
ATOM 4803 O O . ALA A 1 600 ? -6.966 33.417 34.977 1.00 73.62 600 ALA A O 1
ATOM 4804 N N . THR A 1 601 ? -9.090 32.779 34.581 1.00 76.31 601 THR A N 1
ATOM 4805 C CA . THR A 1 601 ? -9.769 33.799 35.392 1.00 76.31 601 THR A CA 1
ATOM 4806 C C . THR A 1 601 ? -10.488 33.219 36.614 1.00 76.31 601 THR A C 1
ATOM 4808 O O . THR A 1 601 ? -11.161 33.963 37.321 1.00 76.31 601 THR A O 1
ATOM 4811 N N . MET A 1 602 ? -10.365 31.912 36.881 1.00 77.19 602 MET A N 1
ATOM 4812 C CA . MET A 1 602 ? -11.051 31.253 38.000 1.00 77.19 602 MET A CA 1
ATOM 4813 C C . MET A 1 602 ? -10.395 31.528 39.368 1.00 77.19 602 MET A C 1
ATOM 4815 O O . MET A 1 602 ? -9.168 31.646 39.450 1.00 77.19 602 MET A O 1
ATOM 4819 N N . PRO A 1 603 ? -11.188 31.550 40.460 1.00 75.94 603 PRO A N 1
ATOM 4820 C CA . PRO A 1 603 ? -10.680 31.475 41.831 1.00 75.94 603 PRO A CA 1
ATOM 4821 C C . PRO A 1 603 ? -9.935 30.158 42.104 1.00 75.94 603 PRO A C 1
ATOM 4823 O O . PRO A 1 603 ? -10.246 29.126 41.505 1.00 75.94 603 PRO A O 1
ATOM 4826 N N . SER A 1 604 ? -8.999 30.163 43.061 1.00 73.50 604 SER A N 1
ATOM 4827 C CA . SER A 1 604 ? -8.166 28.992 43.390 1.00 73.50 604 SER A CA 1
ATOM 4828 C C . SER A 1 604 ? -8.974 27.744 43.777 1.00 73.50 604 SER A C 1
ATOM 4830 O O . SER A 1 604 ? -8.634 26.649 43.342 1.00 73.50 604 SER A O 1
ATOM 4832 N N . SER A 1 605 ? -10.081 27.898 44.515 1.00 69.19 605 SER A N 1
ATOM 4833 C CA . SER A 1 605 ? -10.951 26.781 44.930 1.00 69.19 605 SER A CA 1
ATOM 4834 C C . SER A 1 605 ? -11.626 26.071 43.748 1.00 69.19 605 SER A C 1
ATOM 4836 O O . SER A 1 605 ? -11.771 24.845 43.733 1.00 69.19 605 SER A O 1
ATOM 4838 N N . SER A 1 606 ? -12.023 26.832 42.727 1.00 71.81 606 SER A N 1
ATOM 4839 C CA . SER A 1 606 ? -12.601 26.295 41.493 1.00 71.81 606 SER A CA 1
ATOM 4840 C C . SER A 1 606 ? -11.521 25.682 40.597 1.00 71.81 606 SER A C 1
ATOM 4842 O O . SER A 1 606 ? -11.761 24.655 39.964 1.00 71.81 606 SER A O 1
ATOM 4844 N N . LEU A 1 607 ? -10.316 26.262 40.593 1.00 77.19 607 LEU A N 1
ATOM 4845 C CA . LEU A 1 607 ? -9.169 25.751 39.843 1.00 77.19 607 LEU A CA 1
ATOM 4846 C C . LEU A 1 607 ? -8.714 24.374 40.351 1.00 77.19 607 LEU A C 1
ATOM 4848 O O . LEU A 1 607 ? -8.468 23.486 39.540 1.00 77.19 607 LEU A O 1
ATOM 4852 N N . GLU A 1 608 ? -8.666 24.157 41.668 1.00 75.62 608 GLU A N 1
ATOM 4853 C CA . GLU A 1 608 ? -8.358 22.844 42.266 1.00 75.62 608 GLU A CA 1
ATOM 4854 C C . GLU A 1 608 ? -9.350 21.758 41.824 1.00 75.62 608 GLU A C 1
ATOM 4856 O O . GLU A 1 608 ? -8.964 20.624 41.529 1.00 75.62 608 GLU A O 1
ATOM 4861 N N . THR A 1 609 ? -10.625 22.127 41.682 1.00 75.19 609 THR A N 1
ATOM 4862 C CA . THR A 1 609 ? -11.670 21.214 41.200 1.00 75.19 609 THR A CA 1
ATOM 4863 C C . THR A 1 609 ? -11.421 20.817 39.744 1.00 75.19 609 THR A C 1
ATOM 4865 O O . THR A 1 609 ? -11.478 19.634 39.409 1.00 75.19 609 THR A O 1
ATOM 4868 N N . VAL A 1 610 ? -11.051 21.772 38.886 1.00 79.62 610 VAL A N 1
ATOM 4869 C CA . VAL A 1 610 ? -10.657 21.490 37.495 1.00 79.62 610 VAL A CA 1
ATOM 4870 C C . VAL A 1 610 ? -9.389 20.633 37.437 1.00 79.62 610 VAL A C 1
ATOM 4872 O O . VAL A 1 610 ? -9.308 19.704 36.634 1.00 79.62 610 VAL A O 1
ATOM 4875 N N . ILE A 1 611 ? -8.414 20.875 38.318 1.00 80.06 611 ILE A N 1
ATOM 4876 C CA . ILE A 1 611 ? -7.177 20.084 38.371 1.00 80.06 611 ILE A CA 1
ATOM 4877 C C . ILE A 1 611 ? -7.473 18.603 38.649 1.00 80.06 611 ILE A C 1
ATOM 4879 O O . ILE A 1 611 ? -6.834 17.730 38.059 1.00 80.06 611 ILE A O 1
ATOM 4883 N N . SER A 1 612 ? -8.488 18.304 39.463 1.00 79.25 612 SER A N 1
ATOM 4884 C CA . SER A 1 612 ? -8.872 16.926 39.794 1.00 79.25 612 SER A CA 1
ATOM 4885 C C . SER A 1 612 ? -9.441 16.107 38.618 1.00 79.25 612 SER A C 1
ATOM 4887 O O . SER A 1 612 ? -9.411 14.880 38.677 1.00 79.25 612 SER A O 1
ATOM 4889 N N . MET A 1 613 ? -9.884 16.754 37.528 1.00 84.56 613 MET A N 1
ATOM 4890 C CA . MET A 1 613 ? -10.322 16.108 36.272 1.00 84.56 613 MET A CA 1
ATOM 4891 C C . MET A 1 613 ? -9.315 16.233 35.125 1.00 84.56 613 MET A C 1
ATOM 4893 O O . MET A 1 613 ? -9.623 15.858 33.992 1.00 84.56 613 MET A O 1
ATOM 4897 N N . LEU A 1 614 ? -8.115 16.773 35.369 1.00 86.94 614 LEU A N 1
ATOM 4898 C CA . LEU A 1 614 ? -7.165 17.023 34.280 1.00 86.94 614 LEU A CA 1
ATOM 4899 C C . LEU A 1 614 ? -6.735 15.746 33.558 1.00 86.94 614 LEU A C 1
ATOM 4901 O O . LEU A 1 614 ? -6.447 15.819 32.371 1.00 86.94 614 LEU A O 1
ATOM 4905 N N . LEU A 1 615 ? -6.749 14.587 34.222 1.00 87.75 615 LEU A N 1
ATOM 4906 C CA . LEU A 1 615 ? -6.516 13.301 33.562 1.00 87.75 615 LEU A CA 1
ATOM 4907 C C . LEU A 1 615 ? -7.559 13.043 32.462 1.00 87.75 615 LEU A C 1
ATOM 4909 O O . LEU A 1 615 ? -7.188 12.759 31.327 1.00 87.75 615 LEU A O 1
ATOM 4913 N N . GLN A 1 616 ? -8.847 13.178 32.781 1.00 88.94 616 GLN A N 1
ATOM 4914 C CA . GLN A 1 616 ? -9.951 12.993 31.838 1.00 88.94 616 GLN A CA 1
ATOM 4915 C C . GLN A 1 616 ? -9.930 14.035 30.719 1.00 88.94 616 GLN A C 1
ATOM 4917 O O . GLN A 1 616 ? -10.098 13.681 29.555 1.00 88.94 616 GLN A O 1
ATOM 4922 N N . ILE A 1 617 ? -9.696 15.307 31.061 1.00 89.50 617 ILE A N 1
ATOM 4923 C CA . ILE A 1 617 ? -9.603 16.406 30.088 1.00 89.50 617 ILE A CA 1
ATOM 4924 C C . ILE A 1 617 ? -8.468 16.144 29.096 1.00 89.50 617 ILE A C 1
ATOM 4926 O O . ILE A 1 617 ? -8.671 16.209 27.887 1.00 89.50 617 ILE A O 1
ATOM 4930 N N . VAL A 1 618 ? -7.274 15.833 29.604 1.00 88.44 618 VAL A N 1
ATOM 4931 C CA . VAL A 1 618 ? -6.098 15.564 28.774 1.00 88.44 618 VAL A CA 1
ATOM 4932 C C . VAL A 1 618 ? -6.321 14.328 27.909 1.00 88.44 618 VAL A C 1
ATOM 4934 O O . VAL A 1 618 ? -6.047 14.374 26.714 1.00 88.44 618 VAL A O 1
ATOM 4937 N N . ALA A 1 619 ? -6.849 13.244 28.480 1.00 88.25 619 ALA A N 1
ATOM 4938 C CA . ALA A 1 619 ? -7.146 12.029 27.731 1.00 88.25 619 ALA A CA 1
ATOM 4939 C C . ALA A 1 619 ? -8.148 12.287 26.599 1.00 88.25 619 ALA A C 1
ATOM 4941 O O . ALA A 1 619 ? -7.938 11.815 25.486 1.00 88.25 619 ALA A O 1
ATOM 4942 N N . PHE A 1 620 ? -9.198 13.072 26.860 1.00 89.56 620 PHE A N 1
ATOM 4943 C CA . PHE A 1 620 ? -10.164 13.486 25.846 1.00 89.56 620 PHE A CA 1
ATOM 4944 C C . PHE A 1 620 ? -9.490 14.275 24.715 1.00 89.56 620 PHE A C 1
ATOM 4946 O O . PHE A 1 620 ? -9.595 13.868 23.564 1.00 89.56 620 PHE A O 1
ATOM 4953 N N . LEU A 1 621 ? -8.731 15.330 25.039 1.00 88.75 621 LEU A N 1
ATOM 4954 C CA . LEU A 1 621 ? -8.063 16.181 24.043 1.00 88.75 621 LEU A CA 1
ATOM 4955 C C . LEU A 1 621 ? -7.031 15.419 23.199 1.00 88.75 621 LEU A C 1
ATOM 4957 O O . LEU A 1 621 ? -6.928 15.648 21.995 1.00 88.75 621 LEU A O 1
ATOM 4961 N N . ILE A 1 622 ? -6.278 14.503 23.817 1.00 88.19 622 ILE A N 1
ATOM 4962 C CA . ILE A 1 622 ? -5.354 13.610 23.108 1.00 88.19 622 ILE A CA 1
ATOM 4963 C C . ILE A 1 622 ? -6.141 12.686 22.172 1.00 88.19 622 ILE A C 1
ATOM 4965 O O . ILE A 1 622 ? -5.772 12.541 21.008 1.00 88.19 622 ILE A O 1
ATOM 4969 N N . ASN A 1 623 ? -7.236 12.087 22.654 1.00 85.12 623 ASN A N 1
ATOM 4970 C CA . ASN A 1 623 ? -8.045 11.152 21.871 1.00 85.12 623 ASN A CA 1
ATOM 4971 C C . ASN A 1 623 ? -8.781 11.802 20.694 1.00 85.12 623 ASN A C 1
ATOM 4973 O O . ASN A 1 623 ? -9.017 11.135 19.689 1.00 85.12 623 ASN A O 1
ATOM 4977 N N . THR A 1 624 ? -9.099 13.093 20.790 1.00 85.12 624 THR A N 1
ATOM 4978 C CA . THR A 1 624 ? -9.678 13.888 19.698 1.00 85.12 624 THR A CA 1
ATOM 4979 C C . THR A 1 624 ? -8.628 14.608 18.844 1.00 85.12 624 THR A C 1
ATOM 4981 O O . THR A 1 624 ? -9.006 15.377 17.969 1.00 85.12 624 THR A O 1
ATOM 4984 N N . ALA A 1 625 ? -7.329 14.367 19.068 1.00 85.25 625 ALA A N 1
ATOM 4985 C CA . ALA A 1 625 ? -6.216 14.969 18.323 1.00 85.25 625 ALA A CA 1
ATOM 4986 C C . ALA A 1 625 ? -6.166 16.516 18.358 1.00 85.25 625 ALA A C 1
ATOM 4988 O O . ALA A 1 625 ? -5.719 17.163 17.412 1.00 85.25 625 ALA A O 1
ATOM 4989 N N . GLU A 1 626 ? -6.565 17.125 19.476 1.00 86.50 626 GLU A N 1
ATOM 4990 C CA . GLU A 1 626 ? -6.613 18.584 19.667 1.00 86.50 626 GLU A CA 1
ATOM 4991 C C . GLU A 1 626 ? -5.242 19.173 20.056 1.00 86.50 626 GLU A C 1
ATOM 4993 O O . GLU A 1 626 ? -5.085 19.872 21.064 1.00 86.50 626 GLU A O 1
ATOM 4998 N N . TRP A 1 627 ? -4.212 18.871 19.264 1.00 85.12 627 TRP A N 1
ATOM 4999 C CA . TRP A 1 627 ? -2.813 19.175 19.583 1.00 85.12 627 TRP A CA 1
ATOM 5000 C C . TRP A 1 627 ? -2.535 20.676 19.737 1.00 85.12 627 TRP A C 1
ATOM 5002 O O . TRP A 1 627 ? -1.902 21.095 20.709 1.00 85.12 627 TRP A O 1
ATOM 5012 N N . ASP A 1 628 ? -3.065 21.498 18.829 1.00 82.75 628 ASP A N 1
ATOM 5013 C CA . ASP A 1 628 ? -2.881 22.954 18.855 1.00 82.75 628 ASP A CA 1
ATOM 5014 C C . ASP A 1 628 ? -3.493 23.596 20.104 1.00 82.75 628 ASP A C 1
ATOM 5016 O O . ASP A 1 628 ? -2.940 24.548 20.666 1.00 82.75 628 ASP A O 1
ATOM 5020 N N . PHE A 1 629 ? -4.630 23.068 20.563 1.00 85.31 629 PHE A N 1
ATOM 5021 C CA . PHE A 1 629 ? -5.293 23.546 21.770 1.00 85.31 629 PHE A CA 1
ATOM 5022 C C . PHE A 1 629 ? -4.500 23.175 23.029 1.00 85.31 629 PHE A C 1
ATOM 5024 O O . PHE A 1 629 ? -4.322 24.012 23.916 1.00 85.31 629 PHE A O 1
ATOM 5031 N N . ILE A 1 630 ? -3.961 21.951 23.092 1.00 84.94 630 ILE A N 1
ATOM 5032 C CA . ILE A 1 630 ? -3.113 21.498 24.205 1.00 84.94 630 ILE A CA 1
ATOM 5033 C C . ILE A 1 630 ? -1.892 22.416 24.361 1.00 84.94 630 ILE A C 1
ATOM 5035 O O . ILE A 1 630 ? -1.581 22.841 25.479 1.00 84.94 630 ILE A O 1
ATOM 5039 N N . LEU A 1 631 ? -1.235 22.785 23.258 1.00 81.19 631 LEU A N 1
ATOM 5040 C CA . LEU A 1 631 ? -0.066 23.672 23.272 1.00 81.19 631 LEU A CA 1
ATOM 5041 C C . LEU A 1 631 ? -0.398 25.094 23.752 1.00 81.19 631 LEU A C 1
ATOM 5043 O O . LEU A 1 631 ? 0.399 25.697 24.469 1.00 81.19 631 LEU A O 1
ATOM 5047 N N . LYS A 1 632 ? -1.587 25.608 23.413 1.00 81.00 632 LYS A N 1
ATOM 5048 C CA . LYS A 1 632 ? -2.062 26.956 23.786 1.00 81.00 632 LYS A CA 1
ATOM 5049 C C . LYS A 1 632 ? -2.754 27.021 25.156 1.00 81.00 632 LYS A C 1
ATOM 5051 O O . LYS A 1 632 ? -3.213 28.088 25.560 1.00 81.00 632 LYS A O 1
ATOM 5056 N N . SER A 1 633 ? -2.853 25.900 25.871 1.00 78.50 633 SER A N 1
ATOM 5057 C CA . SER A 1 633 ? -3.548 25.827 27.161 1.00 78.50 633 SER A CA 1
ATOM 5058 C C . SER A 1 633 ? -2.906 26.705 28.249 1.00 78.50 633 SER A C 1
ATOM 5060 O O . SER A 1 633 ? -1.682 26.860 28.323 1.00 78.50 633 SER A O 1
ATOM 5062 N N . SER A 1 634 ? -3.757 27.270 29.118 1.00 71.19 634 SER A N 1
ATOM 5063 C CA . SER A 1 634 ? -3.393 28.264 30.139 1.00 71.19 634 SER A CA 1
ATOM 5064 C C . SER A 1 634 ? -2.220 27.822 31.032 1.00 71.19 634 SER A C 1
ATOM 5066 O O . SER A 1 634 ? -2.252 26.716 31.578 1.00 71.19 634 SER A O 1
ATOM 5068 N N . PRO A 1 635 ? -1.220 28.691 31.288 1.00 67.94 635 PRO A N 1
ATOM 5069 C CA . PRO A 1 635 ? -0.091 28.375 32.167 1.00 67.94 635 PRO A CA 1
ATOM 5070 C C . PRO A 1 635 ? -0.480 28.264 33.653 1.00 67.94 635 PRO A C 1
ATOM 5072 O O . PRO A 1 635 ? 0.325 27.801 34.460 1.00 67.94 635 PRO A O 1
ATOM 5075 N N . LYS A 1 636 ? -1.698 28.683 34.040 1.00 73.94 636 LYS A N 1
ATOM 5076 C CA . LYS A 1 636 ? -2.200 28.547 35.420 1.00 73.94 636 LYS A CA 1
ATOM 5077 C C . LYS A 1 636 ? -2.614 27.113 35.769 1.00 73.94 636 LYS A C 1
ATOM 5079 O O . LYS A 1 636 ? -2.586 26.752 36.942 1.00 73.94 636 LYS A O 1
ATOM 5084 N N . LEU A 1 637 ? -2.967 26.294 34.776 1.00 75.88 637 LEU A N 1
ATOM 5085 C CA . LEU A 1 637 ? -3.292 24.882 34.971 1.00 75.88 637 LEU A CA 1
ATOM 5086 C C . LEU A 1 637 ? -1.996 24.073 35.057 1.00 75.88 637 LEU A C 1
ATOM 5088 O O . LEU A 1 637 ? -1.472 23.607 34.050 1.00 75.88 637 LEU A O 1
ATOM 5092 N N . LYS A 1 638 ? -1.463 23.919 36.269 1.00 74.88 638 LYS A N 1
ATOM 5093 C CA . LYS A 1 638 ? -0.294 23.068 36.510 1.00 74.88 638 LYS A CA 1
ATOM 5094 C C . LYS A 1 638 ? -0.750 21.642 36.782 1.00 74.88 638 LYS A C 1
ATOM 5096 O O . LYS A 1 638 ? -1.450 21.394 37.761 1.00 74.88 638 LYS A O 1
ATOM 5101 N N . SER A 1 639 ? -0.361 20.711 35.918 1.00 80.19 639 SER A N 1
ATOM 5102 C CA . SER A 1 639 ? -0.623 19.290 36.122 1.00 80.19 639 SER A CA 1
ATOM 5103 C C . SER A 1 639 ? 0.376 18.432 35.363 1.00 80.19 639 SER A C 1
ATOM 5105 O O . SER A 1 639 ? 0.606 18.690 34.179 1.00 80.19 639 SER A O 1
ATOM 5107 N N . PRO A 1 640 ? 0.868 17.351 35.992 1.00 77.06 640 PRO A N 1
ATOM 5108 C CA . PRO A 1 640 ? 1.795 16.423 35.356 1.00 77.06 640 PRO A CA 1
ATOM 5109 C C . PRO A 1 640 ? 1.210 15.800 34.079 1.00 77.06 640 PRO A C 1
ATOM 5111 O O . PRO A 1 640 ? 1.926 15.544 33.116 1.00 77.06 640 PRO A O 1
ATOM 5114 N N . PHE A 1 641 ? -0.112 15.604 34.032 1.00 83.94 641 PHE A N 1
ATOM 5115 C CA . PHE A 1 641 ? -0.800 15.077 32.853 1.00 83.94 641 PHE A CA 1
ATOM 5116 C C . PHE A 1 641 ? -0.779 16.066 31.683 1.00 83.94 641 PHE A C 1
ATOM 5118 O O . PHE A 1 641 ? -0.576 15.660 30.542 1.00 83.94 641 PHE A O 1
ATOM 5125 N N . LEU A 1 642 ? -0.963 17.361 31.961 1.00 82.31 642 LEU A N 1
ATOM 5126 C CA . LEU A 1 642 ? -0.981 18.400 30.931 1.00 82.31 642 LEU A CA 1
ATOM 5127 C C . LEU A 1 642 ? 0.422 18.662 30.375 1.00 82.31 642 LEU A C 1
ATOM 5129 O O . LEU A 1 642 ? 0.569 18.873 29.174 1.00 82.31 642 LEU A O 1
ATOM 5133 N N . ASP A 1 643 ? 1.449 18.605 31.222 1.00 78.56 643 ASP A N 1
ATOM 5134 C CA . ASP A 1 643 ? 2.841 18.774 30.797 1.00 78.56 643 ASP A CA 1
ATOM 5135 C C . ASP A 1 643 ? 3.268 17.659 29.827 1.00 78.56 643 ASP A C 1
ATOM 5137 O O . ASP A 1 643 ? 3.853 17.932 28.777 1.00 78.56 643 ASP A O 1
ATOM 5141 N N . ILE A 1 644 ? 2.878 16.410 30.107 1.00 79.81 644 ILE A N 1
ATOM 5142 C CA . ILE A 1 644 ? 3.091 15.276 29.191 1.00 79.81 644 ILE A CA 1
ATOM 5143 C C . ILE A 1 644 ? 2.283 15.445 27.907 1.00 79.81 644 ILE A C 1
ATOM 5145 O O . ILE A 1 644 ? 2.795 15.193 26.819 1.00 79.81 644 ILE A O 1
ATOM 5149 N N . ALA A 1 645 ? 1.035 15.903 28.005 1.00 82.81 645 ALA A N 1
ATOM 5150 C CA . ALA A 1 645 ? 0.210 16.160 26.831 1.00 82.81 645 ALA A CA 1
ATOM 5151 C C . ALA A 1 645 ? 0.831 17.216 25.913 1.00 82.81 645 ALA A C 1
ATOM 5153 O O . ALA A 1 645 ? 0.810 17.044 24.701 1.00 82.81 645 ALA A O 1
ATOM 5154 N N . LYS A 1 646 ? 1.419 18.281 26.473 1.00 80.12 646 LYS A N 1
ATOM 5155 C CA . LYS A 1 646 ? 2.140 19.317 25.715 1.00 80.12 646 LYS A CA 1
ATOM 5156 C C . LYS A 1 646 ? 3.378 18.760 25.024 1.00 80.12 646 LYS A C 1
ATOM 5158 O O . LYS A 1 646 ? 3.626 19.101 23.872 1.00 80.12 646 LYS A O 1
ATOM 5163 N N . VAL A 1 647 ? 4.117 17.882 25.702 1.00 77.50 647 VAL A N 1
ATOM 5164 C CA . VAL A 1 647 ? 5.252 17.143 25.128 1.00 77.50 647 VAL A CA 1
ATOM 5165 C C . VAL A 1 647 ? 4.803 16.278 23.944 1.00 77.50 647 VAL A C 1
ATOM 5167 O O . VAL A 1 647 ? 5.390 16.373 22.867 1.00 77.50 647 VAL A O 1
ATOM 5170 N N . LEU A 1 648 ? 3.726 15.502 24.103 1.00 78.25 648 LEU A N 1
ATOM 5171 C CA . LEU A 1 648 ? 3.153 14.686 23.027 1.00 78.25 648 LEU A CA 1
ATOM 5172 C C . LEU A 1 648 ? 2.626 15.553 21.874 1.00 78.25 648 LEU A C 1
ATOM 5174 O O . LEU A 1 648 ? 2.944 15.296 20.719 1.00 78.25 648 LEU A O 1
ATOM 5178 N N . ALA A 1 649 ? 1.883 16.617 22.172 1.00 79.25 649 ALA A N 1
ATOM 5179 C CA . ALA A 1 649 ? 1.342 17.533 21.172 1.00 79.25 649 ALA A CA 1
ATOM 5180 C C . ALA A 1 649 ? 2.449 18.201 20.344 1.00 79.25 649 ALA A C 1
ATOM 5182 O O . ALA A 1 649 ? 2.343 18.248 19.124 1.00 79.25 649 ALA A O 1
ATOM 5183 N N . ALA A 1 650 ? 3.534 18.652 20.984 1.00 73.69 650 ALA A N 1
ATOM 5184 C CA . ALA A 1 650 ? 4.687 19.242 20.301 1.00 73.69 650 ALA A CA 1
ATOM 5185 C C . ALA A 1 650 ? 5.394 18.248 19.365 1.00 73.69 650 ALA A C 1
ATOM 5187 O O . ALA A 1 650 ? 5.924 18.643 18.327 1.00 73.69 650 ALA A O 1
ATOM 5188 N N . TYR A 1 651 ? 5.402 16.959 19.719 1.00 73.38 651 TYR A N 1
ATOM 5189 C CA . TYR A 1 651 ? 5.920 15.911 18.844 1.00 73.38 651 TYR A CA 1
ATOM 5190 C C . TYR A 1 651 ? 5.021 15.707 17.616 1.00 73.38 651 TYR A C 1
ATOM 5192 O O . TYR A 1 651 ? 5.522 15.639 16.493 1.00 73.38 651 TYR A O 1
ATOM 5200 N N . MET A 1 652 ? 3.701 15.668 17.821 1.00 75.00 652 MET A N 1
ATOM 5201 C CA . MET A 1 652 ? 2.717 15.402 16.765 1.00 75.00 652 MET A CA 1
ATOM 5202 C C . MET A 1 652 ? 2.550 16.563 15.767 1.00 75.00 652 MET A C 1
ATOM 5204 O O . MET A 1 652 ? 2.228 16.309 14.610 1.00 75.00 652 MET A O 1
ATOM 5208 N N . THR A 1 653 ? 2.791 17.820 16.163 1.00 71.81 653 THR A N 1
ATOM 5209 C CA . THR A 1 653 ? 2.621 19.007 15.291 1.00 71.81 653 THR A CA 1
ATOM 5210 C C . THR A 1 653 ? 3.836 19.351 14.419 1.00 71.81 653 THR A C 1
ATOM 5212 O O . THR A 1 653 ? 3.755 20.242 13.577 1.00 71.81 653 THR A O 1
ATOM 5215 N N . GLY A 1 654 ? 4.951 18.619 14.535 1.00 58.59 654 GLY A N 1
ATOM 5216 C CA . GLY A 1 654 ? 5.966 18.563 13.477 1.00 58.59 654 GLY A CA 1
ATOM 5217 C C . GLY A 1 654 ? 7.023 19.677 13.419 1.00 58.59 654 GLY A C 1
ATOM 5218 O O . GLY A 1 654 ? 7.821 19.661 12.482 1.00 58.59 654 GLY A O 1
ATOM 5219 N N . ASP A 1 655 ? 7.150 20.576 14.398 1.00 59.34 655 ASP A N 1
ATOM 5220 C CA . ASP A 1 655 ? 8.268 21.542 14.419 1.00 59.34 655 ASP A CA 1
ATOM 5221 C C . ASP A 1 655 ? 9.616 20.822 14.707 1.00 59.34 655 ASP A C 1
ATOM 5223 O O . ASP A 1 655 ? 9.761 20.186 15.758 1.00 59.34 655 ASP A O 1
ATOM 5227 N N . PRO A 1 656 ? 10.614 20.862 13.796 1.00 59.34 656 PRO A N 1
ATOM 5228 C CA . PRO A 1 656 ? 11.909 20.195 13.976 1.00 59.34 656 PRO A CA 1
ATOM 5229 C C . PRO A 1 656 ? 12.693 20.680 15.205 1.00 59.34 656 PRO A C 1
ATOM 5231 O O . PRO A 1 656 ? 13.405 19.893 15.833 1.00 59.34 656 PRO A O 1
ATOM 5234 N N . VAL A 1 657 ? 12.562 21.961 15.567 1.00 59.44 657 VAL A N 1
ATOM 5235 C CA . VAL A 1 657 ? 13.295 22.574 16.689 1.00 59.44 657 VAL A CA 1
ATOM 5236 C C . VAL A 1 657 ? 12.690 22.131 18.020 1.00 59.44 657 VAL A C 1
ATOM 5238 O O . VAL A 1 657 ? 13.414 21.740 18.941 1.00 59.44 657 VAL A O 1
ATOM 5241 N N . MET A 1 658 ? 11.358 22.116 18.102 1.00 55.44 658 MET A N 1
ATOM 5242 C CA . MET A 1 658 ? 10.628 21.598 19.261 1.00 55.44 658 MET A CA 1
ATOM 5243 C C . MET A 1 658 ? 10.798 20.087 19.414 1.00 55.44 658 MET A C 1
ATOM 5245 O O . MET A 1 658 ? 11.026 19.634 20.533 1.00 55.44 658 MET A O 1
ATOM 5249 N N . ARG A 1 659 ? 10.793 19.306 18.323 1.00 57.50 659 ARG A N 1
ATOM 5250 C CA . ARG A 1 659 ? 11.055 17.856 18.377 1.00 57.50 659 ARG A CA 1
ATOM 5251 C C . ARG A 1 659 ? 12.412 17.535 19.001 1.00 57.50 659 ARG A C 1
ATOM 5253 O O . ARG A 1 659 ? 12.469 16.676 19.875 1.00 57.50 659 ARG A O 1
ATOM 5260 N N . LYS A 1 660 ? 13.474 18.257 18.626 1.00 58.88 660 LYS A N 1
ATOM 5261 C CA . LYS A 1 660 ? 14.818 18.067 19.199 1.00 58.88 660 LYS A CA 1
ATOM 5262 C C . LYS A 1 660 ? 14.872 18.446 20.684 1.00 58.88 660 LYS A C 1
ATOM 5264 O O . LYS A 1 660 ? 15.331 17.667 21.509 1.00 58.88 660 LYS A O 1
ATOM 5269 N N . LYS A 1 661 ? 14.315 19.605 21.052 1.00 56.59 661 LYS A N 1
ATOM 5270 C CA . LYS A 1 661 ? 14.284 20.082 22.447 1.00 56.59 661 LYS A CA 1
ATOM 5271 C C . LYS A 1 661 ? 13.458 19.175 23.373 1.00 56.59 661 LYS A C 1
ATOM 5273 O O . LYS A 1 661 ? 13.817 18.961 24.530 1.00 56.59 661 LYS A O 1
ATOM 5278 N N . VAL A 1 662 ? 12.344 18.646 22.870 1.00 57.25 662 VAL A N 1
ATOM 5279 C CA . VAL A 1 662 ? 11.429 17.783 23.624 1.00 57.25 662 VAL A CA 1
ATOM 5280 C C . VAL A 1 662 ? 11.975 16.358 23.753 1.00 57.25 662 VAL A C 1
ATOM 5282 O O . VAL A 1 662 ? 11.899 15.806 24.849 1.00 57.25 662 VAL A O 1
ATOM 5285 N N . ALA A 1 663 ? 12.557 15.786 22.692 1.00 55.91 663 ALA A N 1
ATOM 5286 C CA . ALA A 1 663 ? 13.148 14.445 22.718 1.00 55.91 663 ALA A CA 1
ATOM 5287 C C . ALA A 1 663 ? 14.388 14.359 23.626 1.00 55.91 663 ALA A C 1
ATOM 5289 O O . ALA A 1 663 ? 14.513 13.399 24.387 1.00 55.91 663 ALA A O 1
ATOM 5290 N N . ASP A 1 664 ? 15.257 15.377 23.594 1.00 54.84 664 ASP A N 1
ATOM 5291 C CA . ASP A 1 664 ? 16.545 15.332 24.295 1.00 54.84 664 ASP A CA 1
ATOM 5292 C C . ASP A 1 664 ? 16.444 15.716 25.783 1.00 54.84 664 ASP A C 1
ATOM 5294 O O . ASP A 1 664 ? 17.183 15.174 26.600 1.00 54.84 664 ASP A O 1
ATOM 5298 N N . GLU A 1 665 ? 15.534 16.620 26.175 1.00 59.28 665 GLU A N 1
ATOM 5299 C CA . GLU A 1 665 ? 15.523 17.157 27.548 1.00 59.28 665 GLU A CA 1
ATOM 5300 C C . GLU A 1 665 ? 14.254 16.831 28.352 1.00 59.28 665 GLU A C 1
ATOM 5302 O O . GLU A 1 665 ? 14.338 16.430 29.513 1.00 59.28 665 GLU A O 1
ATOM 5307 N N . ALA A 1 666 ? 13.062 16.998 27.770 1.00 60.66 666 ALA A N 1
ATOM 5308 C CA . ALA A 1 666 ? 11.795 16.842 28.496 1.00 60.66 666 ALA A CA 1
ATOM 5309 C C . ALA A 1 666 ? 11.320 15.381 28.541 1.00 60.66 666 ALA A C 1
ATOM 5311 O O . ALA A 1 666 ? 10.970 14.873 29.606 1.00 60.66 666 ALA A O 1
ATOM 5312 N N . TRP A 1 667 ? 11.358 14.688 27.401 1.00 66.12 667 TRP A N 1
ATOM 5313 C CA . TRP A 1 667 ? 11.020 13.269 27.299 1.00 66.12 667 TRP A CA 1
ATOM 5314 C C . TRP A 1 667 ? 12.007 12.399 28.076 1.00 66.12 667 TRP A C 1
ATOM 5316 O O . TRP A 1 667 ? 11.599 11.483 28.785 1.00 66.12 667 TRP A O 1
ATOM 5326 N N . TRP A 1 668 ? 13.295 12.748 28.034 1.00 62.81 668 TRP A N 1
ATOM 5327 C CA . TRP A 1 668 ? 14.340 12.075 28.802 1.00 62.81 668 TRP A CA 1
ATOM 5328 C C . TRP A 1 668 ? 14.132 12.209 30.321 1.00 62.81 668 TRP A C 1
ATOM 5330 O O . TRP A 1 668 ? 14.212 11.215 31.042 1.00 62.81 668 TRP A O 1
ATOM 5340 N N . LYS A 1 669 ? 13.750 13.399 30.816 1.00 61.91 669 LYS A N 1
ATOM 5341 C CA . LYS A 1 669 ? 13.362 13.608 32.227 1.00 61.91 669 LYS A CA 1
ATOM 5342 C C . LYS A 1 669 ? 12.113 12.807 32.620 1.00 61.91 669 LYS A C 1
ATOM 5344 O O . LYS A 1 669 ? 12.048 12.304 33.737 1.00 61.91 669 LYS A O 1
ATOM 5349 N N . ILE A 1 670 ? 11.138 12.657 31.718 1.00 63.56 670 ILE A N 1
ATOM 5350 C CA . ILE A 1 670 ? 9.934 11.846 31.963 1.00 63.56 670 ILE A CA 1
ATOM 5351 C C . ILE A 1 670 ? 10.278 10.352 31.990 1.00 63.56 670 ILE A C 1
ATOM 5353 O O . ILE A 1 670 ? 9.859 9.659 32.911 1.00 63.56 670 ILE A O 1
ATOM 5357 N N . MET A 1 671 ? 11.042 9.844 31.022 1.00 62.72 671 MET A N 1
ATOM 5358 C CA . MET A 1 671 ? 11.289 8.407 30.866 1.00 62.72 671 MET A CA 1
ATOM 5359 C C . MET A 1 671 ? 12.359 7.859 31.813 1.00 62.72 671 MET A C 1
ATOM 5361 O O . MET A 1 671 ? 12.207 6.740 32.292 1.00 62.72 671 MET A O 1
ATOM 5365 N N . HIS A 1 672 ? 13.415 8.616 32.114 1.00 61.00 672 HIS A N 1
ATOM 5366 C CA . HIS A 1 672 ? 14.503 8.114 32.957 1.00 61.00 672 HIS A CA 1
ATOM 5367 C C . HIS A 1 672 ? 14.176 8.247 34.448 1.00 61.00 672 HIS A C 1
ATOM 5369 O O . HIS A 1 672 ? 14.166 7.259 35.171 1.00 61.00 672 HIS A O 1
ATOM 5375 N N . VAL A 1 673 ? 13.777 9.441 34.905 1.00 60.16 673 VAL A N 1
ATOM 5376 C CA . VAL A 1 673 ? 13.528 9.703 36.338 1.00 60.16 673 VAL A CA 1
ATOM 5377 C C . VAL A 1 673 ? 12.289 8.950 36.849 1.00 60.16 673 VAL A C 1
ATOM 5379 O O . VAL A 1 673 ? 12.283 8.475 37.979 1.00 60.16 673 VAL A O 1
ATOM 5382 N N . THR A 1 674 ? 11.238 8.799 36.031 1.00 60.22 674 THR A N 1
ATOM 5383 C CA . THR A 1 674 ? 9.976 8.145 36.448 1.00 60.22 674 THR A CA 1
ATOM 5384 C C . THR A 1 674 ? 10.078 6.620 36.558 1.00 60.22 674 THR A C 1
ATOM 5386 O O . THR A 1 674 ? 9.282 6.010 37.280 1.00 60.22 674 THR A O 1
ATOM 5389 N N . PHE A 1 675 ? 11.012 5.996 35.832 1.00 61.53 675 PHE A N 1
ATOM 5390 C CA . PHE A 1 675 ? 11.110 4.538 35.706 1.00 61.53 675 PHE A CA 1
ATOM 5391 C C . PHE A 1 675 ? 12.420 3.936 36.222 1.00 61.53 675 PHE A C 1
ATOM 5393 O O . PHE A 1 675 ? 12.487 2.712 36.331 1.00 61.53 675 PHE A O 1
ATOM 5400 N N . GLU A 1 676 ? 13.422 4.741 36.581 1.00 58.41 676 GLU A N 1
ATOM 5401 C CA . GLU A 1 676 ? 14.570 4.247 37.341 1.00 58.41 676 GLU A CA 1
ATOM 5402 C C . GLU A 1 676 ? 14.156 3.888 38.773 1.00 58.41 676 GLU A C 1
ATOM 5404 O O . GLU A 1 676 ? 13.705 4.729 39.555 1.00 58.41 676 GLU A O 1
ATOM 5409 N N . ASP A 1 677 ? 14.329 2.615 39.132 1.00 49.31 677 ASP A N 1
ATOM 5410 C CA . ASP A 1 677 ? 14.302 2.200 40.528 1.00 49.31 677 ASP A CA 1
ATOM 5411 C C . ASP A 1 677 ? 15.538 2.781 41.236 1.00 49.31 677 ASP A C 1
ATOM 5413 O O . ASP A 1 677 ? 16.655 2.639 40.729 1.00 49.31 677 ASP A O 1
ATOM 5417 N N . PRO A 1 678 ? 15.408 3.361 42.444 1.00 50.41 678 PRO A N 1
ATOM 5418 C CA . PRO A 1 678 ? 16.550 3.709 43.280 1.00 50.41 678 PRO A CA 1
ATOM 5419 C C . PRO A 1 678 ? 17.154 2.427 43.885 1.00 50.41 678 PRO A C 1
ATOM 5421 O O . PRO A 1 678 ? 17.246 2.251 45.100 1.00 50.41 678 PRO A O 1
ATOM 5424 N N . SER A 1 679 ? 17.551 1.471 43.045 1.00 41.94 679 SER A N 1
ATOM 5425 C CA . SER A 1 679 ? 18.268 0.265 43.442 1.00 41.94 679 SER A CA 1
ATOM 5426 C C . SER A 1 679 ? 19.757 0.584 43.547 1.00 41.94 679 SER A C 1
ATOM 5428 O O . SER A 1 679 ? 20.573 0.177 42.726 1.00 41.94 679 SER A O 1
ATOM 5430 N N . GLY A 1 680 ? 20.108 1.353 44.576 1.00 43.09 680 GLY A N 1
ATOM 5431 C CA . GLY A 1 680 ? 21.477 1.793 44.810 1.00 43.09 680 GLY A CA 1
ATOM 5432 C C . GLY A 1 680 ? 21.702 2.285 46.234 1.00 43.09 680 GLY A C 1
ATOM 5433 O O . GLY A 1 680 ? 21.997 3.449 46.439 1.00 43.09 680 GLY A O 1
ATOM 5434 N N . LYS A 1 681 ? 21.592 1.381 47.219 1.00 45.75 681 LYS A N 1
ATOM 5435 C CA . LYS A 1 681 ? 22.085 1.535 48.607 1.00 45.75 681 LYS A CA 1
ATOM 5436 C C . LYS A 1 681 ? 21.542 2.729 49.425 1.00 45.75 681 LYS A C 1
ATOM 5438 O O . LYS A 1 681 ? 22.196 3.754 49.545 1.00 45.75 681 LYS A O 1
ATOM 5443 N N . ARG A 1 682 ? 20.467 2.485 50.184 1.00 40.16 682 ARG A N 1
ATOM 5444 C CA . ARG A 1 682 ? 20.417 2.482 51.673 1.00 40.16 682 ARG A CA 1
ATOM 5445 C C . ARG A 1 682 ? 18.959 2.581 52.136 1.00 40.16 682 ARG A C 1
ATOM 5447 O O . ARG A 1 682 ? 18.307 3.609 52.008 1.00 40.16 682 ARG A O 1
ATOM 5454 N N . ARG A 1 683 ? 18.458 1.481 52.705 1.00 48.91 683 ARG A N 1
ATOM 5455 C CA . ARG A 1 683 ? 17.334 1.504 53.651 1.00 48.91 683 ARG A CA 1
ATOM 5456 C C . ARG A 1 683 ? 17.786 2.260 54.910 1.00 48.91 683 ARG A C 1
ATOM 5458 O O . ARG A 1 683 ? 18.925 2.075 55.323 1.00 48.91 683 ARG A O 1
ATOM 5465 N N . ASN A 1 684 ? 16.860 3.004 55.517 1.00 49.81 684 ASN A N 1
ATOM 5466 C CA . ASN A 1 684 ? 16.974 3.767 56.770 1.00 49.81 684 ASN A CA 1
ATOM 5467 C C . ASN A 1 684 ? 17.800 5.058 56.718 1.00 49.81 684 ASN A C 1
ATOM 5469 O O . ASN A 1 684 ? 18.990 5.045 56.993 1.00 49.81 684 ASN A O 1
ATOM 5473 N N . ASP A 1 685 ? 17.121 6.166 56.423 1.00 38.47 685 ASP A N 1
ATOM 5474 C CA . ASP A 1 685 ? 17.194 7.411 57.209 1.00 38.47 685 ASP A CA 1
ATOM 5475 C C . ASP A 1 685 ? 16.311 8.453 56.529 1.00 38.47 685 ASP A C 1
ATOM 5477 O O . ASP A 1 685 ? 16.773 9.110 55.607 1.00 38.47 685 ASP A O 1
ATOM 5481 N N . GLY A 1 686 ? 15.029 8.539 56.917 1.00 44.19 686 GLY A N 1
ATOM 5482 C CA . GLY A 1 686 ? 14.105 9.693 56.800 1.00 44.19 686 GLY A CA 1
ATOM 5483 C C . GLY A 1 686 ? 14.037 10.562 55.524 1.00 44.19 686 GLY A C 1
ATOM 5484 O O . GLY A 1 686 ? 13.319 11.557 55.515 1.00 44.19 686 GLY A O 1
ATOM 5485 N N . SER A 1 687 ? 14.749 10.231 54.452 1.00 36.00 687 SER A N 1
ATOM 5486 C CA . SER A 1 687 ? 15.107 11.127 53.345 1.00 36.00 687 SER A CA 1
ATOM 5487 C C . SER A 1 687 ? 14.467 10.725 52.020 1.00 36.00 687 SER A C 1
ATOM 5489 O O . SER A 1 687 ? 14.447 11.531 51.093 1.00 36.00 687 SER A O 1
ATOM 5491 N N . SER A 1 688 ? 13.799 9.564 51.958 1.00 38.22 688 SER A N 1
ATOM 5492 C CA . SER A 1 688 ? 13.062 9.082 50.776 1.00 38.22 688 SER A CA 1
ATOM 5493 C C . SER A 1 688 ? 11.902 9.989 50.338 1.00 38.22 688 SER A C 1
ATOM 5495 O O . SER A 1 688 ? 11.259 9.736 49.321 1.00 38.22 688 SER A O 1
ATOM 5497 N N . VAL A 1 689 ? 11.585 11.025 51.119 1.00 42.97 689 VAL A N 1
ATOM 5498 C CA . VAL A 1 689 ? 10.565 12.025 50.786 1.00 42.97 689 VAL A CA 1
ATOM 5499 C C . VAL A 1 689 ? 11.158 13.182 49.972 1.00 42.97 689 VAL A C 1
ATOM 5501 O O . VAL A 1 689 ? 10.435 13.772 49.173 1.00 42.97 689 VAL A O 1
ATOM 5504 N N . ARG A 1 690 ? 12.460 13.489 50.106 1.00 38.41 690 ARG A N 1
ATOM 5505 C CA . ARG A 1 690 ? 13.079 14.633 49.410 1.00 38.41 690 ARG A CA 1
ATOM 5506 C C . ARG A 1 690 ? 13.372 14.359 47.933 1.00 38.41 690 ARG A C 1
ATOM 5508 O O . ARG A 1 690 ? 13.148 15.258 47.129 1.00 38.41 690 ARG A O 1
ATOM 5515 N N . ASP A 1 691 ? 13.713 13.130 47.546 1.00 41.59 691 ASP A N 1
ATOM 5516 C CA . ASP A 1 691 ? 14.010 12.798 46.137 1.00 41.59 691 ASP A CA 1
ATOM 5517 C C . ASP A 1 691 ? 12.764 12.674 45.238 1.00 41.59 691 ASP A C 1
ATOM 5519 O O . ASP A 1 691 ? 12.867 12.700 44.014 1.00 41.59 691 ASP A O 1
ATOM 5523 N N . ARG A 1 692 ? 11.550 12.645 45.813 1.00 45.28 692 ARG A N 1
ATOM 5524 C CA . ARG A 1 692 ? 10.289 12.710 45.044 1.00 45.28 692 ARG A CA 1
ATOM 5525 C C . ARG A 1 692 ? 10.033 14.070 44.381 1.00 45.28 692 ARG A C 1
ATOM 5527 O O . ARG A 1 692 ? 9.090 14.187 43.606 1.00 45.28 692 ARG A O 1
ATOM 5534 N N . THR A 1 693 ? 10.831 15.093 44.686 1.00 45.22 693 THR A N 1
ATOM 5535 C CA . THR A 1 693 ? 10.604 16.473 44.223 1.00 45.22 693 THR A CA 1
ATOM 5536 C C . THR A 1 693 ? 11.037 16.740 42.776 1.00 45.22 693 THR A C 1
ATOM 5538 O O . THR A 1 693 ? 10.605 17.739 42.209 1.00 45.22 693 THR A O 1
ATOM 5541 N N . ASN A 1 694 ? 11.799 15.835 42.147 1.00 51.38 694 ASN A N 1
ATOM 5542 C CA . ASN A 1 694 ? 12.257 15.975 40.754 1.00 51.38 694 ASN A CA 1
ATOM 5543 C C . ASN A 1 694 ? 11.421 15.187 39.725 1.00 51.38 694 ASN A C 1
ATOM 5545 O O . ASN A 1 694 ? 11.730 15.209 38.533 1.00 51.38 694 ASN A O 1
ATOM 5549 N N . LEU A 1 695 ? 10.369 14.486 40.158 1.00 58.19 695 LEU A N 1
ATOM 5550 C CA . LEU A 1 695 ? 9.504 13.709 39.270 1.00 58.19 695 LEU A CA 1
ATOM 5551 C C . LEU A 1 695 ? 8.429 14.599 38.637 1.00 58.19 695 LEU A C 1
ATOM 5553 O O . LEU A 1 695 ? 7.566 15.124 39.339 1.00 58.19 695 LEU A O 1
ATOM 5557 N N . LEU A 1 696 ? 8.443 14.707 37.304 1.00 65.31 696 LEU A N 1
ATOM 5558 C CA . LEU A 1 696 ? 7.362 15.341 36.538 1.00 65.31 696 LEU A CA 1
ATOM 5559 C C . LEU A 1 696 ? 6.043 14.573 36.681 1.00 65.31 696 LEU A C 1
ATOM 5561 O O . LEU A 1 696 ? 5.000 15.199 36.745 1.00 65.31 696 LEU A O 1
ATOM 5565 N N . ILE A 1 697 ? 6.069 13.239 36.754 1.00 73.06 697 ILE A N 1
ATOM 5566 C CA . ILE A 1 697 ? 4.899 12.383 37.004 1.00 73.06 697 ILE A CA 1
ATOM 5567 C C . ILE A 1 697 ? 5.341 11.124 37.763 1.00 73.06 697 ILE A C 1
ATOM 5569 O O . ILE A 1 697 ? 6.488 10.705 37.652 1.00 73.06 697 ILE A O 1
ATOM 5573 N N . SER A 1 698 ? 4.451 10.488 38.530 1.00 73.56 698 SER A N 1
ATOM 5574 C CA . SER A 1 698 ? 4.742 9.170 39.117 1.00 73.56 698 SER A CA 1
ATOM 5575 C C . SER A 1 698 ? 4.401 8.019 38.159 1.00 73.56 698 SER A C 1
ATOM 5577 O O . SER A 1 698 ? 3.457 8.111 37.371 1.00 73.56 698 SER A O 1
ATOM 5579 N N . ARG A 1 699 ? 5.103 6.881 38.274 1.00 70.94 699 ARG A N 1
ATOM 5580 C CA . ARG A 1 699 ? 4.836 5.667 37.473 1.00 70.94 699 ARG A CA 1
ATOM 5581 C C . ARG A 1 699 ? 3.353 5.235 37.475 1.00 70.94 699 ARG A C 1
ATOM 5583 O O . ARG A 1 699 ? 2.828 4.969 36.394 1.00 70.94 699 ARG A O 1
ATOM 5590 N N . PRO A 1 700 ? 2.627 5.201 38.615 1.00 75.25 700 PRO A N 1
ATOM 5591 C CA . PRO A 1 700 ? 1.201 4.865 38.614 1.00 75.25 700 PRO A CA 1
ATOM 5592 C C . PRO A 1 700 ? 0.330 5.868 37.848 1.00 75.25 700 PRO A C 1
ATOM 5594 O O . PRO A 1 700 ? -0.583 5.456 37.138 1.00 75.25 700 PRO A O 1
ATOM 5597 N N . GLN A 1 701 ? 0.617 7.170 37.956 1.00 77.56 701 GLN A N 1
ATOM 5598 C CA . GLN A 1 701 ? -0.118 8.216 37.234 1.00 77.56 701 GLN A CA 1
ATOM 5599 C C . GLN A 1 701 ? 0.131 8.126 35.725 1.00 77.56 701 GLN A C 1
ATOM 5601 O O . GLN A 1 701 ? -0.808 8.216 34.939 1.00 77.56 701 GLN A O 1
ATOM 5606 N N . PHE A 1 702 ? 1.370 7.869 35.306 1.00 78.44 702 PHE A N 1
ATOM 5607 C CA . PHE A 1 702 ? 1.684 7.673 33.893 1.00 78.44 702 PHE A CA 1
ATOM 5608 C C . PHE A 1 702 ? 0.954 6.457 33.300 1.00 78.44 702 PHE A C 1
ATOM 5610 O O . PHE A 1 702 ? 0.355 6.546 32.231 1.00 78.44 702 PHE A O 1
ATOM 5617 N N . LEU A 1 703 ? 0.915 5.335 34.028 1.00 78.31 703 LEU A N 1
ATOM 5618 C CA . LEU A 1 703 ? 0.151 4.154 33.611 1.00 78.31 703 LEU A CA 1
ATOM 5619 C C . LEU A 1 703 ? -1.361 4.420 33.556 1.00 78.31 703 LEU A C 1
ATOM 5621 O O . LEU A 1 703 ? -2.040 3.887 32.681 1.00 78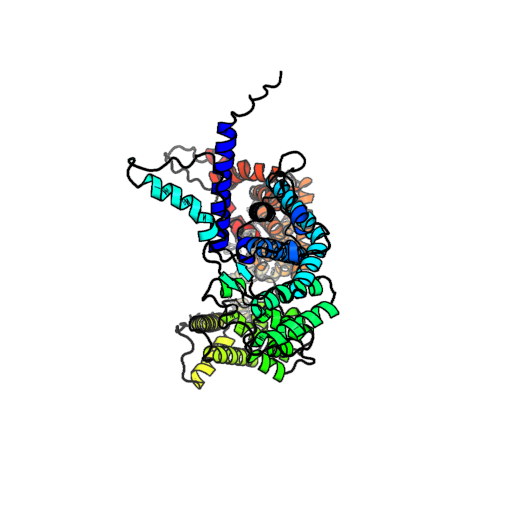.31 703 LEU A O 1
ATOM 5625 N N . GLN A 1 704 ? -1.900 5.241 34.465 1.00 79.62 704 GLN A N 1
ATOM 5626 C CA . GLN A 1 704 ? -3.300 5.671 34.402 1.00 79.62 704 GLN A CA 1
ATOM 5627 C C . GLN A 1 704 ? -3.585 6.472 33.129 1.00 79.62 704 GLN A C 1
ATOM 5629 O O . GLN A 1 704 ? -4.586 6.194 32.474 1.00 79.62 704 GLN A O 1
ATOM 5634 N N . LEU A 1 705 ? -2.693 7.394 32.751 1.00 82.12 705 LEU A N 1
ATOM 5635 C CA . LEU A 1 705 ? -2.801 8.166 31.511 1.00 82.12 705 LEU A CA 1
ATOM 5636 C C . LEU A 1 705 ? -2.769 7.261 30.270 1.00 82.12 705 LEU A C 1
ATOM 5638 O O . LEU A 1 705 ? -3.647 7.357 29.417 1.00 82.12 705 LEU A O 1
ATOM 5642 N N . LEU A 1 706 ? -1.826 6.320 30.193 1.00 78.88 706 LEU A N 1
ATOM 5643 C CA . LEU A 1 706 ? -1.738 5.397 29.055 1.00 78.88 706 LEU A CA 1
ATOM 5644 C C . LEU A 1 706 ? -2.964 4.488 28.912 1.00 78.88 706 LEU A C 1
ATOM 5646 O O . LEU A 1 706 ? -3.353 4.158 27.797 1.00 78.88 706 LEU A O 1
ATOM 5650 N N . ARG A 1 707 ? -3.610 4.093 30.016 1.00 80.00 707 ARG A N 1
ATOM 5651 C CA . ARG A 1 707 ? -4.820 3.252 29.962 1.00 80.00 707 ARG A CA 1
ATOM 5652 C C . ARG A 1 707 ? -6.004 3.953 29.294 1.00 80.00 707 ARG A C 1
ATOM 5654 O O . ARG A 1 707 ? -6.851 3.269 28.713 1.00 80.00 707 ARG A O 1
ATOM 5661 N N . VAL A 1 708 ? -6.078 5.281 29.394 1.00 80.06 708 VAL A N 1
ATOM 5662 C CA . VAL A 1 708 ? -7.197 6.090 28.879 1.00 80.06 708 VAL A CA 1
ATOM 5663 C C . VAL A 1 708 ? -6.930 6.697 27.499 1.00 80.06 708 VAL A C 1
ATOM 5665 O O . VAL A 1 708 ? -7.880 7.079 26.819 1.00 80.06 708 VAL A O 1
ATOM 5668 N N . ILE A 1 709 ? -5.674 6.736 27.047 1.00 79.50 709 ILE A N 1
ATOM 5669 C CA . ILE A 1 709 ? -5.313 7.109 25.673 1.00 79.50 709 ILE A CA 1
ATOM 5670 C C . ILE A 1 709 ? -5.607 5.932 24.731 1.00 79.50 709 ILE A C 1
ATOM 5672 O O . ILE A 1 709 ? -5.176 4.806 24.974 1.00 79.50 709 ILE A O 1
ATOM 5676 N N . LYS A 1 710 ? -6.356 6.190 23.656 1.00 73.44 710 LYS A N 1
ATOM 5677 C CA . LYS A 1 710 ? -6.869 5.193 22.699 1.00 73.44 710 LYS A CA 1
ATOM 5678 C C . LYS A 1 710 ? -6.464 5.463 21.243 1.00 73.44 710 LYS A C 1
ATOM 5680 O O . LYS A 1 710 ? -6.919 4.760 20.349 1.00 73.44 710 LYS A O 1
ATOM 5685 N N . VAL A 1 711 ? -5.619 6.462 20.989 1.00 65.50 711 VAL A N 1
ATOM 5686 C CA . VAL A 1 711 ? -5.169 6.830 19.634 1.00 65.50 711 VAL A CA 1
ATOM 5687 C C . VAL A 1 711 ? -4.080 5.879 19.148 1.00 65.50 711 VAL A C 1
ATOM 5689 O O . VAL A 1 711 ? -2.995 5.828 19.729 1.00 65.50 711 VAL A O 1
ATOM 5692 N N . SER A 1 712 ? -4.339 5.183 18.036 1.00 52.91 712 SER A N 1
ATOM 5693 C CA . SER A 1 712 ? -3.399 4.244 17.403 1.00 52.91 712 SER A CA 1
ATOM 5694 C C . SER A 1 712 ? -2.065 4.901 17.029 1.00 52.91 712 SER A C 1
ATOM 5696 O O . SER A 1 712 ? -1.012 4.293 17.183 1.00 52.91 712 SER A O 1
ATOM 5698 N N . LEU A 1 713 ? -2.092 6.174 16.619 1.00 46.44 713 LEU A N 1
ATOM 5699 C CA . LEU A 1 713 ? -0.913 6.952 16.211 1.00 46.44 713 LEU A CA 1
ATOM 5700 C C . LEU A 1 713 ? 0.160 7.094 17.308 1.00 46.44 713 LEU A C 1
ATOM 5702 O O . LEU A 1 713 ? 1.336 7.198 16.982 1.00 46.44 713 LEU A O 1
ATOM 5706 N N . ILE A 1 714 ? -0.205 7.053 18.595 1.00 48.12 714 ILE A N 1
ATOM 5707 C CA . ILE A 1 714 ? 0.763 7.195 19.702 1.00 48.12 714 ILE A CA 1
ATOM 5708 C C . ILE A 1 714 ? 1.512 5.880 19.966 1.00 48.12 714 ILE A C 1
ATOM 5710 O O . ILE A 1 714 ? 2.663 5.898 20.396 1.00 48.12 714 ILE A O 1
ATOM 5714 N N . PHE A 1 715 ? 0.895 4.733 19.666 1.00 41.84 715 PHE A N 1
ATOM 5715 C CA . PHE A 1 715 ? 1.516 3.415 19.832 1.00 41.84 715 PHE A CA 1
ATOM 5716 C C . PHE A 1 715 ? 2.325 2.959 18.604 1.00 41.84 715 PHE A C 1
ATOM 5718 O O . PHE A 1 715 ? 3.066 1.986 18.703 1.00 41.84 715 PHE A O 1
ATOM 5725 N N . ILE A 1 716 ? 2.238 3.681 17.479 1.00 34.69 716 ILE A N 1
ATOM 5726 C CA . ILE A 1 716 ? 2.960 3.393 16.223 1.00 34.69 716 ILE A CA 1
ATOM 5727 C C . ILE A 1 716 ? 4.336 4.096 16.167 1.00 34.69 716 ILE A C 1
ATOM 5729 O O . ILE A 1 716 ? 5.031 4.045 15.159 1.00 34.69 716 ILE A O 1
ATOM 5733 N N . VAL A 1 717 ? 4.835 4.676 17.267 1.00 31.19 717 VAL A N 1
ATOM 5734 C CA . VAL A 1 717 ? 6.248 5.110 17.350 1.00 31.19 717 VAL A CA 1
ATOM 5735 C C . VAL A 1 717 ? 7.149 3.913 17.690 1.00 31.19 717 VAL A C 1
ATOM 5737 O O . VAL A 1 717 ? 7.825 3.870 18.716 1.00 31.19 717 VAL A O 1
ATOM 5740 N N . LYS A 1 718 ? 7.099 2.896 16.828 1.00 29.14 718 LYS A N 1
ATOM 5741 C CA . LYS A 1 718 ? 8.158 1.911 16.596 1.00 29.14 718 LYS A CA 1
ATOM 5742 C C . LYS A 1 718 ? 7.841 1.140 15.310 1.00 29.14 718 LYS A C 1
ATOM 5744 O O . LYS A 1 718 ? 7.267 0.057 15.351 1.00 29.14 718 LYS A O 1
ATOM 5749 N N . ASN A 1 719 ? 8.189 1.755 14.186 1.00 26.47 719 ASN A N 1
ATOM 5750 C CA . ASN A 1 719 ? 8.773 1.111 13.011 1.00 26.47 719 ASN A CA 1
ATOM 5751 C C . ASN A 1 719 ? 9.627 2.147 12.290 1.00 26.47 719 ASN A C 1
ATOM 5753 O O . ASN A 1 719 ? 9.088 3.239 12.001 1.00 26.47 719 ASN A O 1
#

Organism: Anisakis simplex (NCBI:txid6269)